Protein 2A07 (pdb70)

Secondary structure (DSSP, 8-state):
---S--HHHHHHHHHHHSTTS-B-HHHHHHHHHHHHHHH---HHHHHHHHHHHHHH-TTB--EE-SSSEE--B-HHHHHHH-/---HHHHHHHHHHHSGGG---HHHHHHHHHHHHHHHHHTTTTHHHHHHHHHHH-TTEEEEE-SSSEEEEE-HHHHHHH-/---HHHHHHHHHHSSTTS-B-HHHHHHHHHHHHHHHHHTTTTHHHHHHHHHHH-TTEEEEE-SSSEEEEE-HHHHHHH-/---S--HHHHHHHHHHTSSSS-B-HHHHHHHHHHHHHHH---HHHHHHHHHHHHHH-TTEEEE--TTS-EEEE-HHHHH--/----SS-HHHHHHHHHHHSTTS-B-HHHHHHHHHHH-GGGGS-HHHHHHHHHHHHHH-TTEEEEEETTEEEEEE-HHHHHTT-/----SS-HHHHHHHHHHHSTTS-B-HHHHHHHHHHH-GGGGS-HHHHHHHHHHHHHH-TTEEEEEETTEEEEEE-HHHHHTT-

Radius of gyration: 37.88 Å; Cα contacts (8 Å, |Δi|>4): 495; chains: 6; bounding box: 64×115×62 Å

Nearest PDB structures (foldseek):
  2a07-assembly1_G  TM=9.701E-01  e=1.795E-12  Homo sapiens
  3qrf-assembly2_H  TM=6.219E-01  e=1.234E-10  Homo sapiens
  2as5-assembly2_G  TM=4.968E-01  e=1.646E-11  Homo sapiens
  3qrf-assembly1_G  TM=6.115E-01  e=4.131E-10  Homo sapiens
  2kiu-assembly1_A  TM=4.847E-01  e=1.319E-10  Homo sapiens

GO terms:
  GO:0005515 protein binding (F, IPI)
  GO:0042802 identical protein binding (F, IPI)
  GO:0003700 DNA-binding transcription factor activity (F, IDA)
  GO:0045892 negative regulation of DNA-templated transcription (P, IDA)
  GO:0043565 sequence-specific DNA binding (F, IDA)
  GO:0021987 cerebral cortex development (P, IEP)
  GO:0005654 nucleoplasm (C, IDA)
  GO:0005634 nucleus (C, IDA)
  GO:0003677 DNA binding (F, IDA)
  GO:0042803 protein homodimerization activity (F, IDA)
  GO:0021757 caudate nucleus development (P, IMP)
  GO:0021758 putamen development (P, IMP)

B-factor: mean 37.91, std 21.74, range [9.4, 117.39]

Structure (mmCIF, N/CA/C/O backbone):
data_2A07
#
_entry.id   2A07
#
_cell.length_a   67.542
_cell.length_b   124.210
_cell.length_c   67.666
_cell.angle_alpha   90.00
_cell.angle_beta   110.81
_cell.angle_gamma   90.00
#
_symmetry.space_group_name_H-M   'P 1 21 1'
#
loop_
_entity.id
_entity.type
_entity.pdbx_description
1 polymer "5'-D(*AP*AP*CP*TP*AP*TP*GP*AP*AP*AP*CP*AP*AP*AP*TP*TP*TP*TP*CP*CP*T)-3'"
2 polymer "5'-D(*TP*TP*AP*GP*GP*AP*AP*AP*AP*TP*TP*TP*GP*TP*TP*TP*CP*AP*TP*AP*G)-3'"
3 polymer 'Forkhead box protein P2'
4 non-polymer 'MAGNESIUM ION'
5 water water
#
loop_
_atom_site.group_PDB
_atom_site.id
_atom_site.type_symbol
_atom_site.label_atom_id
_atom_site.label_alt_id
_atom_site.label_comp_id
_atom_site.label_asym_id
_atom_site.label_entity_id
_atom_site.label_seq_id
_atom_site.pdbx_PDB_ins_code
_atom_site.Cartn_x
_atom_site.Cartn_y
_atom_site.Cartn_z
_atom_site.occupancy
_atom_site.B_iso_or_equiv
_atom_site.auth_seq_id
_atom_site.auth_comp_id
_atom_site.auth_asym_id
_atom_site.auth_atom_id
_atom_site.pdbx_PDB_model_num
ATOM 1711 N N . VAL E 3 2 ? 41.103 140.060 44.044 1.00 57.42 503 VAL F N 1
ATOM 1712 C CA . VAL E 3 2 ? 41.037 138.637 44.485 1.00 56.98 503 VAL F CA 1
ATOM 1713 C C . VAL E 3 2 ? 39.772 138.354 45.297 1.00 55.80 503 VAL F C 1
ATOM 1714 O O . VAL E 3 2 ? 39.843 138.081 46.498 1.00 55.67 503 VAL F O 1
ATOM 1718 N N . ARG E 3 3 ? 38.609 138.421 44.647 1.00 54.02 504 ARG F N 1
ATOM 1719 C CA . ARG E 3 3 ? 37.337 138.145 45.337 1.00 52.36 504 ARG F CA 1
ATOM 1720 C C . ARG E 3 3 ? 37.341 136.659 45.717 1.00 49.09 504 ARG F C 1
ATOM 1721 O O . ARG E 3 3 ? 37.759 135.813 44.929 1.00 48.47 504 ARG F O 1
ATOM 1729 N N . PRO E 3 4 ? 36.873 136.320 46.934 1.00 43.96 505 PRO F N 1
ATOM 1730 C CA . PRO E 3 4 ? 36.846 134.925 47.408 1.00 40.70 505 PRO F CA 1
ATOM 1731 C C . PRO E 3 4 ? 36.072 133.982 46.480 1.00 37.56 505 PRO F C 1
ATOM 1732 O O . PRO E 3 4 ? 35.075 134.381 45.872 1.00 36.18 505 PRO F O 1
ATOM 1736 N N . PRO E 3 5 ? 36.512 132.716 46.361 1.00 34.57 506 PRO F N 1
ATOM 1737 C CA . PRO E 3 5 ? 35.788 131.791 45.489 1.00 32.45 506 PRO F CA 1
ATOM 1738 C C . PRO E 3 5 ? 34.368 131.622 46.000 1.00 29.82 506 PRO F C 1
ATOM 1739 O O . PRO E 3 5 ? 33.423 131.495 45.225 1.00 29.86 506 PRO F O 1
ATOM 1743 N N . PHE E 3 6 ? 34.234 131.641 47.323 1.00 26.08 507 PHE F N 1
ATOM 17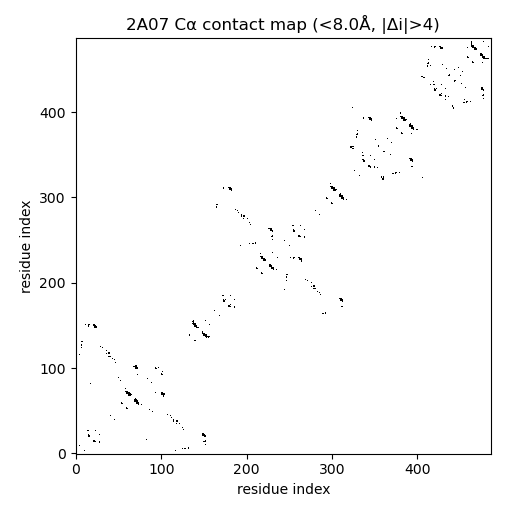44 C CA . PHE E 3 6 ? 32.940 131.487 47.978 1.00 23.83 507 PHE F CA 1
ATOM 1745 C C . PHE E 3 6 ? 32.812 132.421 49.178 1.00 22.43 507 PHE F C 1
ATOM 1746 O O . PHE E 3 6 ? 33.810 132.797 49.794 1.00 21.64 507 PHE F O 1
ATOM 1754 N N . THR E 3 7 ? 31.573 132.780 49.498 1.00 20.00 508 THR F N 1
ATOM 1755 C CA . THR E 3 7 ? 31.251 133.605 50.665 1.00 19.60 508 THR F CA 1
ATOM 1756 C C . THR E 3 7 ? 29.948 133.001 51.153 1.00 19.70 508 THR F C 1
ATOM 1757 O O . THR E 3 7 ? 29.291 132.269 50.404 1.00 20.35 508 THR F O 1
ATOM 1761 N N . TYR E 3 8 ? 29.556 133.286 52.389 1.00 18.92 509 TYR F N 1
ATOM 1762 C CA . TYR E 3 8 ? 28.308 132.726 52.884 1.00 18.37 509 TYR F CA 1
ATOM 1763 C C . TYR E 3 8 ? 27.171 133.158 51.980 1.00 19.93 509 TYR F C 1
ATOM 1764 O O . TYR E 3 8 ? 26.227 132.395 51.750 1.00 17.85 509 TYR F O 1
ATOM 1773 N N . ALA E 3 9 ? 27.269 134.382 51.469 1.00 18.13 510 ALA F N 1
ATOM 1774 C CA . ALA E 3 9 ? 26.238 134.912 50.589 1.00 20.50 510 ALA F CA 1
ATOM 1775 C C . ALA E 3 9 ? 26.075 134.099 49.300 1.00 19.71 510 ALA F C 1
ATOM 1776 O O . ALA E 3 9 ? 24.955 133.713 48.946 1.00 21.68 510 ALA F O 1
ATOM 1778 N N . THR E 3 10 ? 27.170 133.829 48.598 1.00 19.25 511 THR F N 1
ATOM 1779 C CA . THR E 3 10 ? 27.045 133.076 47.350 1.00 20.61 511 THR 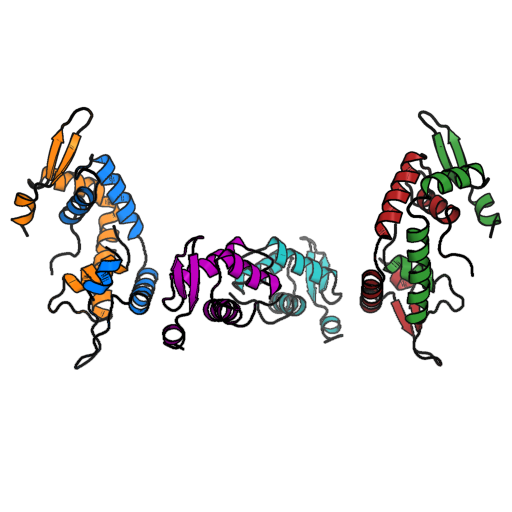F CA 1
ATOM 1780 C C . THR E 3 10 ? 26.566 131.654 47.611 1.00 20.48 511 THR F C 1
ATOM 1781 O O . THR E 3 10 ? 25.818 131.097 46.815 1.00 19.64 511 THR F O 1
ATOM 1785 N N . LEU E 3 11 ? 26.980 131.078 48.737 1.00 20.73 512 LEU F N 1
ATOM 1786 C CA . LEU E 3 11 ? 26.583 129.715 49.088 1.00 19.80 512 LEU F CA 1
ATOM 1787 C C . LEU E 3 11 ? 25.103 129.627 49.444 1.00 20.25 512 LEU F C 1
ATOM 1788 O O . LEU E 3 11 ? 24.418 128.684 49.048 1.00 18.64 512 LEU F O 1
ATOM 1793 N N . ILE E 3 12 ? 24.611 130.600 50.203 1.00 18.42 513 ILE F N 1
ATOM 1794 C CA . ILE E 3 12 ? 23.204 130.608 50.569 1.00 20.06 513 ILE F CA 1
ATOM 1795 C C . ILE E 3 12 ? 22.369 130.752 49.291 1.00 21.17 513 ILE F C 1
ATOM 1796 O O . ILE E 3 12 ? 21.353 130.075 49.125 1.00 21.87 513 ILE F O 1
ATOM 1801 N N . ARG E 3 13 ? 22.802 131.630 48.395 1.00 21.91 514 ARG F N 1
ATOM 1802 C CA . ARG E 3 13 ? 22.081 131.832 47.143 1.00 23.18 514 ARG F CA 1
ATOM 1803 C C . ARG E 3 13 ? 22.098 130.552 46.305 1.00 23.96 514 ARG F C 1
ATOM 1804 O O . ARG E 3 13 ? 21.102 130.205 45.680 1.00 23.53 514 ARG F O 1
ATOM 1812 N N . GLN E 3 14 ? 23.229 129.855 46.294 1.00 24.62 515 GLN F N 1
ATOM 1813 C CA . GLN E 3 14 ? 23.326 128.616 45.533 1.00 26.20 515 GLN F CA 1
ATOM 1814 C C . GLN E 3 14 ? 22.330 127.577 46.055 1.00 27.44 515 GLN F C 1
ATOM 1815 O O . GLN E 3 14 ? 21.625 126.930 45.278 1.00 28.44 515 GLN F O 1
ATOM 1821 N N . ALA E 3 15 ? 22.273 127.421 47.373 1.00 27.07 516 ALA F N 1
ATOM 1822 C CA . ALA E 3 15 ? 21.374 126.452 47.990 1.00 28.54 516 ALA F CA 1
ATOM 1823 C C . ALA E 3 15 ? 19.912 126.742 47.641 1.00 30.51 516 ALA F C 1
ATOM 1824 O O . ALA E 3 15 ? 19.139 125.837 47.304 1.00 29.10 516 ALA F O 1
ATOM 1826 N N . ILE E 3 16 ? 19.539 128.014 47.713 1.00 31.28 517 ILE F N 1
ATOM 1827 C CA . ILE E 3 16 ? 18.178 128.417 47.413 1.00 33.66 517 ILE F CA 1
ATOM 1828 C C . ILE E 3 16 ? 17.861 128.288 45.928 1.00 35.20 517 ILE F C 1
ATOM 1829 O O . ILE E 3 16 ? 16.792 127.814 45.567 1.00 35.98 517 ILE F O 1
ATOM 1834 N N . MET E 3 17 ? 18.791 128.693 45.073 1.00 37.67 518 MET F N 1
ATOM 1835 C CA . MET E 3 17 ? 18.574 128.619 43.634 1.00 42.02 518 MET F CA 1
ATOM 1836 C C . MET E 3 17 ? 18.493 127.195 43.096 1.00 44.17 518 MET F C 1
ATOM 1837 O O . MET E 3 17 ? 17.723 126.916 42.173 1.00 44.67 518 MET F O 1
ATOM 1842 N N . GLU E 3 18 ? 19.275 126.290 43.672 1.00 44.73 519 GLU F N 1
ATOM 1843 C CA . GLU E 3 18 ? 19.268 124.909 43.214 1.00 45.94 519 GLU F CA 1
ATOM 1844 C C . GLU E 3 18 ? 18.072 124.133 43.758 1.00 46.34 519 GLU F C 1
ATOM 1845 O O . GLU E 3 18 ? 17.806 123.015 43.322 1.00 47.05 519 GLU F O 1
ATOM 1851 N N . SER E 3 19 ? 17.341 124.731 44.695 1.00 47.09 520 SER F N 1
ATOM 1852 C CA . SER E 3 19 ? 16.187 124.066 45.297 1.00 47.76 520 SER F CA 1
ATOM 1853 C C . SER E 3 19 ? 14.977 123.996 44.367 1.00 48.85 520 SER F C 1
ATOM 1854 O O . SER E 3 19 ? 14.857 124.774 43.415 1.00 48.31 520 SER F O 1
ATOM 1857 N N . SER E 3 20 ? 14.078 123.061 44.669 1.00 49.81 521 SER F N 1
ATOM 1858 C CA . SER E 3 20 ? 12.870 122.840 43.879 1.00 50.84 521 SER F CA 1
ATOM 1859 C C . SER E 3 20 ? 12.036 124.093 43.635 1.00 51.25 521 SER F C 1
ATOM 1860 O O . SER E 3 20 ? 11.789 124.463 42.486 1.00 51.28 521 SER F O 1
ATOM 1863 N N . ASP E 3 21 ? 11.600 124.738 44.715 1.00 51.21 522 ASP F N 1
ATOM 1864 C CA . ASP E 3 21 ? 10.773 125.939 44.616 1.00 50.84 522 ASP F CA 1
ATOM 1865 C C . ASP E 3 21 ? 11.522 127.243 44.899 1.00 50.95 522 ASP F C 1
ATOM 1866 O O . ASP E 3 21 ? 10.911 128.249 45.270 1.00 50.05 522 ASP F O 1
ATOM 1871 N N . ARG E 3 22 ? 12.839 127.227 44.720 1.00 50.02 523 ARG F N 1
ATOM 1872 C CA . ARG E 3 22 ? 13.654 128.416 44.949 1.00 49.36 523 ARG F CA 1
ATOM 1873 C C . ARG E 3 22 ? 13.370 129.062 46.304 1.00 47.20 523 ARG F C 1
ATOM 1874 O O . ARG E 3 22 ? 13.200 130.278 46.405 1.00 45.40 523 ARG F O 1
ATOM 1882 N N . GLN E 3 23 ? 13.316 128.233 47.342 1.00 44.86 524 GLN F N 1
ATOM 1883 C CA . GLN E 3 23 ? 13.069 128.700 48.700 1.00 43.39 524 GLN F CA 1
ATOM 1884 C C . GLN E 3 23 ? 13.332 127.570 49.683 1.00 42.29 524 GLN F C 1
ATOM 1885 O O . GLN E 3 23 ? 12.945 126.428 49.442 1.00 41.57 524 GLN F O 1
ATOM 1891 N N . LEU E 3 24 ? 13.987 127.895 50.793 1.00 39.67 525 LEU F N 1
ATOM 1892 C CA . LEU E 3 24 ? 14.314 126.894 51.800 1.00 36.74 525 LEU F CA 1
ATOM 1893 C C . LEU E 3 24 ? 14.084 127.393 53.214 1.00 35.35 525 LEU F C 1
ATOM 1894 O O . LEU E 3 24 ? 14.172 128.588 53.485 1.00 33.52 525 LEU F O 1
ATOM 1899 N N . THR E 3 25 ? 13.786 126.463 54.114 1.00 34.72 526 THR F N 1
ATOM 1900 C CA . THR E 3 25 ? 13.595 126.807 55.514 1.00 34.77 526 THR F CA 1
ATOM 1901 C C . THR E 3 25 ? 15.020 126.930 56.048 1.00 33.67 526 THR F C 1
ATOM 1902 O O . THR E 3 25 ? 15.968 126.548 55.363 1.00 32.89 526 THR F O 1
ATOM 1906 N N . LEU E 3 26 ? 15.176 127.468 57.250 1.00 33.97 527 LEU F N 1
ATOM 1907 C CA . LEU E 3 26 ? 16.507 127.612 57.821 1.00 33.92 527 LEU F CA 1
ATOM 1908 C C . LEU E 3 26 ? 17.140 126.228 57.952 1.00 33.84 527 LEU F C 1
ATOM 1909 O O . LEU E 3 26 ? 18.285 126.014 57.547 1.00 32.95 527 LEU F O 1
ATOM 1914 N N . ASN E 3 27 ? 16.382 125.287 58.504 1.00 33.12 528 ASN F N 1
ATOM 1915 C CA . ASN E 3 27 ? 16.873 123.925 58.674 1.00 33.64 528 ASN F CA 1
ATOM 1916 C C . ASN E 3 27 ? 17.311 123.296 57.357 1.00 32.21 528 ASN F C 1
ATOM 1917 O O . ASN E 3 27 ? 18.286 122.543 57.320 1.00 32.16 528 ASN F O 1
ATOM 1922 N N . GLU E 3 28 ? 16.602 123.600 56.273 1.00 30.62 529 GLU F N 1
ATOM 1923 C CA . GLU E 3 28 ? 16.981 123.046 54.978 1.00 29.55 529 GLU F CA 1
ATOM 1924 C C . GLU E 3 28 ? 18.292 123.660 54.518 1.00 28.53 529 GLU F C 1
ATOM 1925 O O . GLU E 3 28 ? 19.116 122.984 53.906 1.00 26.11 529 GLU F O 1
ATOM 1931 N N . ILE E 3 29 ? 18.483 124.947 54.807 1.00 26.51 530 ILE F N 1
ATOM 1932 C CA . ILE E 3 29 ? 19.721 125.616 54.440 1.00 23.72 530 ILE F CA 1
ATOM 1933 C C . ILE E 3 29 ? 20.856 124.978 55.236 1.00 23.74 530 ILE F C 1
ATOM 1934 O O . ILE E 3 29 ? 21.950 124.765 54.713 1.00 21.24 530 ILE F O 1
ATOM 1939 N N . TYR E 3 30 ? 20.586 124.660 56.501 1.00 25.39 531 TYR F N 1
ATOM 1940 C CA . TYR E 3 30 ? 21.588 124.027 57.361 1.00 27.19 531 TYR F CA 1
ATOM 1941 C C . TYR E 3 30 ? 21.984 122.658 56.803 1.00 26.94 531 TYR F C 1
ATOM 1942 O O . TYR E 3 30 ? 23.164 122.296 56.782 1.00 26.96 531 TYR F O 1
ATOM 1951 N N . SER E 3 31 ? 20.987 121.897 56.362 1.00 26.86 532 SER F N 1
ATOM 1952 C CA . SER E 3 31 ? 21.238 120.572 55.805 1.00 27.21 532 SER F CA 1
ATOM 1953 C C . SER E 3 31 ? 22.133 120.686 54.593 1.00 24.81 532 SER F C 1
ATOM 1954 O O . SER E 3 31 ? 23.041 119.882 54.404 1.00 24.03 532 SER F O 1
ATOM 1957 N N . TRP E 3 32 ? 21.868 121.694 53.767 1.00 22.16 533 TRP F N 1
ATOM 1958 C CA . TRP E 3 32 ? 22.661 121.911 52.571 1.00 20.88 533 TRP F CA 1
ATOM 1959 C C . TRP E 3 32 ? 24.099 122.245 52.967 1.00 19.31 533 TRP F C 1
ATOM 1960 O O . TRP E 3 32 ? 25.045 121.704 52.398 1.00 17.71 533 TRP F O 1
ATOM 1971 N N . PHE E 3 33 ? 24.266 123.140 53.940 1.00 18.34 534 PHE F N 1
ATOM 1972 C CA . PHE E 3 33 ? 25.607 123.521 54.387 1.00 19.25 534 PHE F CA 1
ATOM 1973 C C . PHE E 3 33 ? 26.342 122.332 55.004 1.00 18.71 534 PHE F C 1
ATOM 1974 O O . PHE E 3 33 ? 27.537 122.144 54.790 1.00 20.16 534 PHE F O 1
ATOM 1982 N N . THR E 3 34 ? 25.625 121.522 55.770 1.00 20.83 535 THR F N 1
ATOM 1983 C CA . THR E 3 34 ? 26.252 120.369 56.387 1.00 22.49 535 THR F CA 1
ATOM 1984 C C . THR E 3 34 ? 26.870 119.500 55.298 1.00 23.03 535 THR F C 1
ATOM 1985 O O . THR E 3 34 ? 28.053 119.159 55.360 1.00 23.13 535 THR F O 1
ATOM 1989 N N . ARG E 3 35 ? 26.074 119.173 54.285 1.00 23.07 536 ARG F N 1
ATOM 1990 C CA . ARG E 3 35 ? 26.549 118.341 53.189 1.00 24.77 536 ARG F CA 1
ATOM 1991 C C . ARG E 3 35 ? 27.710 119.005 52.468 1.00 24.05 536 ARG F C 1
ATOM 1992 O O . ARG E 3 35 ? 28.697 118.357 52.121 1.00 23.70 536 ARG F O 1
ATOM 2000 N N . THR E 3 36 ? 27.591 120.308 52.238 1.00 21.93 537 THR F N 1
ATOM 2001 C CA . THR E 3 36 ? 28.644 121.035 51.552 1.00 19.99 537 THR F CA 1
ATOM 2002 C C . THR E 3 36 ? 29.950 121.035 52.342 1.00 19.31 537 THR F C 1
ATOM 2003 O O . THR E 3 36 ? 31.009 120.707 51.803 1.00 18.69 537 THR F O 1
ATOM 2007 N N . PHE E 3 37 ? 29.898 121.386 53.622 1.00 18.57 538 PHE F N 1
ATOM 2008 C CA . PHE E 3 37 ? 31.143 121.394 54.374 1.00 18.76 538 PHE F CA 1
ATOM 2009 C C . PHE E 3 37 ? 31.748 119.995 54.457 1.00 18.76 538 PHE F C 1
ATOM 2010 O O . PHE E 3 37 ? 32.958 119.850 54.398 1.00 19.44 538 PHE F O 1
ATOM 2018 N N . ALA E 3 38 ? 30.913 118.967 54.556 1.00 21.29 539 ALA F N 1
ATOM 2019 C CA . ALA E 3 38 ? 31.430 117.601 54.617 1.00 22.53 539 ALA F CA 1
ATOM 2020 C C . ALA E 3 38 ? 32.191 117.260 53.323 1.00 23.07 539 ALA F C 1
ATOM 2021 O O . ALA E 3 38 ? 33.225 116.585 53.349 1.00 23.70 539 ALA F O 1
ATOM 2023 N N . TYR E 3 39 ? 31.690 117.744 52.189 1.00 22.48 540 TYR F N 1
ATOM 2024 C CA . TYR E 3 39 ? 32.330 117.467 50.908 1.00 23.07 540 TYR F CA 1
ATOM 2025 C C . TYR E 3 39 ? 33.751 118.027 50.863 1.00 24.03 540 TYR F C 1
ATOM 2026 O O . TYR E 3 39 ? 34.670 117.369 50.370 1.00 23.16 540 TYR F O 1
ATOM 2035 N N . PHE E 3 40 ? 33.932 119.240 51.380 1.00 23.62 541 PHE F N 1
ATOM 2036 C CA . PHE E 3 40 ? 35.245 119.877 51.356 1.00 26.57 541 PHE F CA 1
ATOM 2037 C C . PHE E 3 40 ? 36.225 119.437 52.430 1.00 29.96 541 PHE F C 1
ATOM 2038 O O . PHE E 3 40 ? 37.378 119.868 52.430 1.00 30.66 541 PHE F O 1
ATOM 2046 N N . ARG E 3 41 ? 35.782 118.581 53.341 1.00 34.34 542 ARG F N 1
ATOM 2047 C CA . ARG E 3 41 ? 36.673 118.106 54.390 1.00 40.41 542 ARG F CA 1
ATOM 2048 C C . ARG E 3 41 ? 37.592 117.019 53.812 1.00 42.01 542 ARG F C 1
ATOM 2049 O O . ARG E 3 41 ? 37.470 115.836 54.141 1.00 42.18 542 ARG F O 1
ATOM 2057 N N . ARG E 3 42 ? 38.499 117.445 52.933 1.00 44.53 543 ARG F N 1
ATOM 2058 C CA . ARG E 3 42 ? 39.459 116.563 52.262 1.00 46.24 543 ARG F CA 1
ATOM 2059 C C . ARG E 3 42 ? 40.855 117.204 52.304 1.00 47.09 543 ARG F C 1
ATOM 2060 O O . ARG E 3 42 ? 40.978 118.425 52.405 1.00 47.32 543 ARG F O 1
ATOM 2068 N N . ASN E 3 43 ? 41.906 116.389 52.211 1.00 47.39 544 ASN F N 1
ATOM 2069 C CA . ASN E 3 43 ? 43.268 116.921 52.253 1.00 48.36 544 ASN F CA 1
ATOM 2070 C C . ASN E 3 43 ? 43.822 117.244 50.871 1.00 48.34 544 ASN F C 1
ATOM 2071 O O . ASN E 3 43 ? 43.254 116.84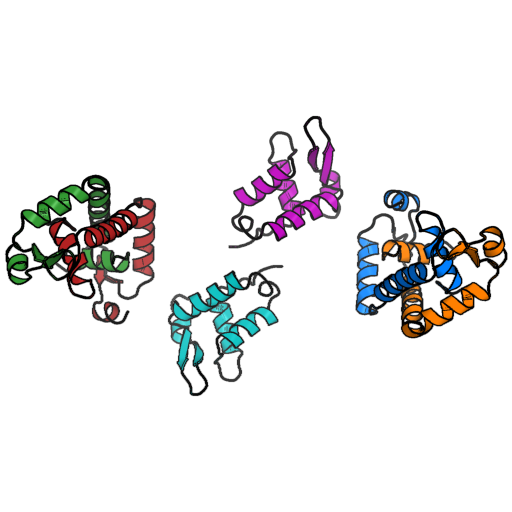6 49.854 1.00 49.06 544 ASN F O 1
ATOM 2076 N N . ALA E 3 44 ? 44.940 117.965 50.846 1.00 48.10 545 ALA F N 1
ATOM 2077 C CA . ALA E 3 44 ? 45.585 118.358 49.597 1.00 47.03 545 ALA F CA 1
ATOM 2078 C C . ALA E 3 44 ? 45.993 117.156 48.757 1.00 46.10 545 ALA F C 1
ATOM 2079 O O . ALA E 3 44 ? 45.924 117.201 47.532 1.00 44.73 545 ALA F O 1
ATOM 2081 N N . ALA E 3 45 ? 46.421 116.084 49.416 1.00 44.89 546 ALA F N 1
ATOM 2082 C CA . ALA E 3 45 ? 46.829 114.881 48.697 1.00 44.19 546 ALA F CA 1
ATOM 2083 C C . ALA E 3 45 ? 45.636 114.303 47.941 1.00 43.06 546 ALA F C 1
ATOM 2084 O O . ALA E 3 45 ? 45.781 113.771 46.835 1.00 43.08 546 ALA F O 1
ATOM 2086 N N . THR E 3 46 ? 44.460 114.423 48.549 1.00 40.59 547 THR F N 1
ATOM 2087 C CA . THR E 3 46 ? 43.225 113.909 47.978 1.00 39.15 547 THR F CA 1
ATOM 2088 C C . THR E 3 46 ? 42.747 114.745 46.795 1.00 37.20 547 THR F C 1
ATOM 2089 O O . THR E 3 46 ? 42.647 114.239 45.677 1.00 36.10 547 THR F O 1
ATOM 2093 N N . TRP E 3 47 ? 42.444 116.022 47.026 1.00 34.49 548 TRP F N 1
ATOM 2094 C CA . TRP E 3 47 ? 41.974 116.858 45.923 1.00 32.36 548 TRP F CA 1
ATOM 2095 C C . TRP E 3 47 ? 42.984 117.071 44.806 1.00 30.94 548 TRP F C 1
ATOM 2096 O O . TRP E 3 47 ? 42.601 117.194 43.637 1.00 29.59 548 TRP F O 1
ATOM 2107 N N . LYS E 3 48 ? 44.270 117.088 45.145 1.00 31.23 549 LYS F N 1
ATOM 2108 C CA . LYS E 3 48 ? 45.287 117.257 44.115 1.00 31.67 549 LYS F CA 1
ATOM 2109 C C . LYS E 3 48 ? 45.213 116.067 43.162 1.00 31.91 549 LYS F C 1
ATOM 2110 O O . LYS E 3 48 ? 45.202 116.223 41.941 1.00 31.60 549 LYS F O 1
ATOM 2116 N N . ASN E 3 49 ? 45.177 114.866 43.727 1.00 31.04 550 ASN F N 1
ATOM 2117 C CA . ASN E 3 49 ? 45.074 113.663 42.907 1.00 30.63 550 ASN F CA 1
ATOM 2118 C C . ASN E 3 49 ? 43.814 113.761 42.051 1.00 29.75 550 ASN F C 1
ATOM 2119 O O . ASN E 3 49 ? 43.867 113.603 40.836 1.00 29.59 550 ASN F O 1
ATOM 2124 N N . ALA E 3 50 ? 42.686 114.042 42.703 1.00 29.00 551 ALA F N 1
ATOM 2125 C CA . ALA E 3 50 ? 41.391 114.140 42.026 1.00 28.22 551 ALA F CA 1
ATOM 2126 C C . ALA E 3 50 ? 41.391 115.138 40.871 1.00 28.24 551 ALA F C 1
ATOM 2127 O O . ALA E 3 50 ? 40.826 114.868 39.810 1.00 26.54 551 ALA F O 1
ATOM 2129 N N . VAL E 3 51 ? 42.041 116.283 41.064 1.00 27.40 552 VAL F N 1
ATOM 2130 C CA . VAL E 3 51 ? 42.099 117.321 40.027 1.00 27.13 552 VAL F CA 1
ATOM 2131 C C . VAL E 3 51 ? 42.816 116.863 38.778 1.00 27.73 552 VAL F C 1
ATOM 2132 O O . VAL E 3 51 ? 42.343 117.090 37.666 1.00 28.57 552 VAL F O 1
ATOM 2136 N N . ARG E 3 52 ? 43.963 116.223 38.958 1.00 28.19 553 ARG F N 1
ATOM 2137 C CA . ARG E 3 52 ? 44.712 115.720 37.817 1.00 29.51 553 ARG F CA 1
ATOM 2138 C C . ARG E 3 52 ? 43.852 114.661 37.119 1.00 27.99 553 ARG F C 1
ATOM 2139 O O . ARG E 3 52 ? 43.742 114.641 35.899 1.00 26.58 553 ARG F O 1
ATOM 2147 N N . HIS E 3 53 ? 43.232 113.797 37.912 1.00 29.25 554 HIS F N 1
ATOM 2148 C CA . HIS E 3 53 ? 42.366 112.735 37.390 1.00 29.75 554 HIS F CA 1
ATOM 2149 C C . HIS E 3 53 ? 41.268 113.297 36.484 1.00 29.71 554 HIS F C 1
ATOM 2150 O O . HIS E 3 53 ? 41.071 112.828 35.357 1.00 29.31 554 HIS F O 1
ATOM 2157 N N . ASN E 3 54 ? 40.563 114.311 36.981 1.00 29.22 555 ASN F N 1
ATOM 2158 C CA . ASN E 3 54 ? 39.482 114.946 36.233 1.00 29.75 555 ASN F CA 1
ATOM 2159 C C . ASN E 3 54 ? 39.921 115.691 34.981 1.00 30.82 555 ASN F C 1
ATOM 2160 O O . ASN E 3 54 ? 39.175 115.740 34.003 1.00 31.64 555 ASN F O 1
ATOM 2165 N N . LEU E 3 55 ? 41.114 116.280 35.010 1.00 32.05 556 LEU F N 1
ATOM 2166 C CA . LEU E 3 55 ? 41.617 117.022 33.855 1.00 34.24 556 LEU F CA 1
ATOM 2167 C C . LEU E 3 55 ? 41.946 116.090 32.688 1.00 36.11 556 LEU F C 1
ATOM 2168 O O . LEU E 3 55 ? 41.776 116.455 31.525 1.00 36.44 556 LEU F O 1
ATOM 2173 N N . SER E 3 56 ? 42.413 114.888 33.006 1.00 38.00 557 SER F N 1
ATOM 2174 C CA . SER E 3 56 ? 42.775 113.922 31.977 1.00 41.04 557 SER F CA 1
ATOM 2175 C C . SER E 3 56 ? 41.659 112.939 31.635 1.00 41.95 557 SER F C 1
ATOM 2176 O O . SER E 3 56 ? 41.820 112.114 30.738 1.00 42.30 557 SER F O 1
ATOM 2179 N N . LEU E 3 57 ? 40.534 113.019 32.340 1.00 43.38 558 LEU F N 1
ATOM 2180 C CA . LEU E 3 57 ? 39.416 112.116 32.073 1.00 43.77 558 LEU F CA 1
ATOM 2181 C C . LEU E 3 57 ? 38.310 112.791 31.270 1.00 44.15 558 LEU F C 1
ATOM 2182 O O . LEU E 3 57 ? 37.807 112.227 30.301 1.00 44.14 558 LEU F O 1
ATOM 2187 N N . HIS E 3 58 ? 37.939 114.001 31.674 1.00 44.90 559 HIS F N 1
ATOM 2188 C CA . HIS E 3 58 ? 36.875 114.738 31.007 1.00 46.70 559 HIS F CA 1
ATOM 2189 C C . HIS E 3 58 ? 37.354 115.557 29.816 1.00 47.82 559 HIS F C 1
ATOM 2190 O O . HIS E 3 58 ? 38.285 116.357 29.926 1.00 47.91 559 HIS F O 1
ATOM 2197 N N . LYS E 3 59 ? 36.697 115.347 28.678 1.00 48.37 560 LYS F N 1
ATOM 2198 C CA . LYS E 3 59 ? 37.027 116.037 27.436 1.00 49.04 560 LYS F CA 1
ATOM 2199 C C . LYS E 3 59 ? 36.704 117.528 27.476 1.00 48.29 560 LYS F C 1
ATOM 2200 O O . LYS E 3 59 ? 37.266 118.301 26.705 1.00 48.37 560 LYS F O 1
ATOM 2206 N N . CYS E 3 60 ? 35.800 117.936 28.362 1.00 48.37 561 CYS F N 1
ATOM 2207 C CA . CYS E 3 60 ? 35.447 119.351 28.458 1.00 48.10 561 CYS F CA 1
ATOM 2208 C C . CYS E 3 60 ? 36.638 120.197 28.918 1.00 47.13 561 CYS F C 1
ATOM 2209 O O . CYS E 3 60 ? 36.637 121.417 28.768 1.00 46.49 561 CYS F O 1
ATOM 2212 N N . PHE E 3 61 ? 37.655 119.543 29.472 1.00 46.42 562 PHE F N 1
ATOM 2213 C CA . PHE E 3 61 ? 38.859 120.241 29.920 1.00 47.31 562 PHE F CA 1
ATOM 2214 C C . PHE E 3 61 ? 39.945 119.986 28.878 1.00 49.05 562 PHE F C 1
ATOM 2215 O O . PHE E 3 61 ? 40.446 118.868 28.746 1.00 48.29 562 PHE F O 1
ATOM 2223 N N . VAL E 3 62 ? 40.292 121.027 28.130 1.00 51.70 563 VAL F N 1
ATOM 2224 C CA . VAL E 3 62 ? 41.298 120.913 27.085 1.00 54.50 563 VAL F CA 1
ATOM 2225 C C . VAL E 3 62 ? 42.548 121.721 27.404 1.00 56.74 563 VAL F C 1
ATOM 2226 O O . VAL E 3 62 ? 42.468 122.901 27.746 1.00 56.42 563 VAL F O 1
ATOM 2230 N N . ARG E 3 63 ? 43.703 121.076 27.282 1.00 59.73 564 ARG F N 1
ATOM 2231 C CA . ARG E 3 63 ? 44.971 121.735 27.553 1.00 64.05 564 ARG F CA 1
ATOM 2232 C C . ARG E 3 63 ? 45.464 122.482 26.315 1.00 65.23 564 ARG F C 1
ATOM 2233 O O . ARG E 3 63 ? 45.960 121.877 25.365 1.00 65.23 564 ARG F O 1
ATOM 2241 N N . VAL E 3 64 ? 45.313 123.801 26.317 1.00 66.80 565 VAL F N 1
ATOM 2242 C CA . VAL E 3 64 ? 45.769 124.593 25.184 1.00 69.28 565 VAL F CA 1
ATOM 2243 C C . VAL E 3 64 ? 47.208 125.044 25.412 1.00 70.39 565 VAL F C 1
ATOM 2244 O O . VAL E 3 64 ? 47.473 125.973 26.178 1.00 71.10 565 VAL F O 1
ATOM 2248 N N . GLU E 3 65 ? 48.133 124.363 24.742 1.00 71.72 566 GLU F N 1
ATOM 2249 C CA . GLU E 3 65 ? 49.556 124.660 24.856 1.00 72.52 566 GLU F CA 1
ATOM 2250 C C . GLU E 3 65 ? 49.933 125.867 24.011 1.00 72.63 566 GLU F C 1
ATOM 2251 O O . GLU E 3 65 ? 49.873 125.827 22.784 1.00 72.55 566 GLU F O 1
ATOM 2257 N N . ASN E 3 66 ? 50.325 126.942 24.685 1.00 72.92 567 ASN F N 1
ATOM 2258 C CA . ASN E 3 66 ? 50.706 128.175 24.013 1.00 73.28 567 ASN F CA 1
ATOM 2259 C C . ASN E 3 66 ? 52.196 128.446 24.145 1.00 73.85 567 ASN F C 1
ATOM 2260 O O . ASN E 3 66 ? 53.009 127.527 24.252 1.00 73.81 567 ASN F O 1
ATOM 2265 N N . VAL E 3 67 ? 52.527 1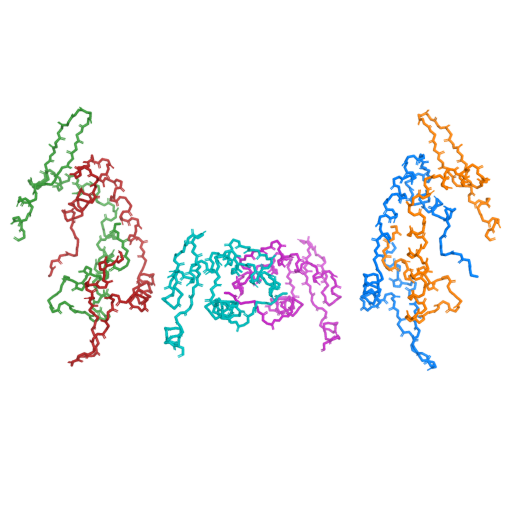29.733 24.138 1.00 74.33 568 VAL F N 1
ATOM 2266 C CA . VAL E 3 67 ? 53.890 130.231 24.266 1.00 74.69 568 VAL F CA 1
ATOM 2267 C C . VAL E 3 67 ? 54.708 129.420 25.294 1.00 74.22 568 VAL F C 1
ATOM 2268 O O . VAL E 3 67 ? 55.225 128.351 24.957 1.00 74.49 568 VAL F O 1
ATOM 2272 N N . LYS E 3 68 ? 54.840 129.909 26.528 1.00 73.62 569 LYS F N 1
ATOM 2273 C CA . LYS E 3 68 ? 55.575 129.161 27.553 1.00 72.59 569 LYS F CA 1
ATOM 2274 C C . LYS E 3 68 ? 54.584 128.419 28.449 1.00 72.04 569 LYS F C 1
ATOM 2275 O O . LYS E 3 68 ? 53.531 128.954 28.800 1.00 71.91 569 LYS F O 1
ATOM 2281 N N . GLY E 3 69 ? 54.920 127.187 28.818 1.00 71.53 570 GLY F N 1
ATOM 2282 C CA . GLY E 3 69 ? 54.026 126.407 29.655 1.00 70.73 570 GLY F CA 1
ATOM 2283 C C . GLY E 3 69 ? 52.749 126.027 28.922 1.00 70.14 570 GLY F C 1
ATOM 2284 O O . GLY E 3 69 ? 52.553 126.414 27.769 1.00 70.38 570 GLY F O 1
ATOM 2285 N N . ALA E 3 70 ? 51.889 125.263 29.593 1.00 68.91 571 ALA F N 1
ATOM 2286 C CA . ALA E 3 70 ? 50.617 124.811 29.031 1.00 67.49 571 ALA F CA 1
ATOM 2287 C C . ALA E 3 70 ? 49.460 125.229 29.941 1.00 66.23 571 ALA F C 1
ATOM 2288 O O . ALA E 3 70 ? 49.446 124.897 31.127 1.00 66.62 571 ALA F O 1
ATOM 2290 N N . VAL E 3 71 ? 48.491 125.953 29.386 1.00 64.74 572 VAL F N 1
ATOM 2291 C CA . VAL E 3 71 ? 47.330 126.401 30.158 1.00 63.22 572 VAL F CA 1
ATOM 2292 C C . VAL E 3 71 ? 46.090 125.597 29.761 1.00 61.55 572 VAL F C 1
ATOM 2293 O O . VAL E 3 71 ? 45.973 125.166 28.617 1.00 61.43 572 VAL F O 1
ATOM 2297 N N . TRP E 3 72 ? 45.178 125.365 30.702 1.00 58.69 573 TRP F N 1
ATOM 2298 C CA . TRP E 3 72 ? 43.973 124.620 30.358 1.00 56.27 573 TRP F CA 1
ATOM 2299 C C . TRP E 3 72 ? 42.912 125.605 29.908 1.00 55.94 573 TRP F C 1
ATOM 2300 O O . TRP E 3 72 ? 43.222 126.738 29.506 1.00 57.26 573 TRP F O 1
ATOM 2311 N N . THR E 3 73 ? 41.661 125.164 29.984 1.00 54.41 574 THR F N 1
ATOM 2312 C CA . THR E 3 73 ? 40.522 125.979 29.599 1.00 52.64 574 THR F CA 1
ATOM 2313 C C . THR E 3 73 ? 39.273 125.109 29.571 1.00 51.85 574 THR F C 1
ATOM 2314 O O . THR E 3 73 ? 39.359 123.881 29.611 1.00 50.32 574 THR F O 1
ATOM 2318 N N . VAL E 3 74 ? 38.114 125.743 29.473 1.00 52.30 575 VAL F N 1
ATOM 2319 C CA . VAL E 3 74 ? 36.878 124.989 29.456 1.00 53.72 575 VAL F CA 1
ATOM 2320 C C . VAL E 3 74 ? 36.141 125.021 28.124 1.00 55.05 575 VAL F C 1
ATOM 2321 O O . VAL E 3 74 ? 35.962 126.077 27.508 1.00 54.20 575 VAL F O 1
ATOM 2325 N N . ASP E 3 75 ? 35.742 123.833 27.680 1.00 56.87 576 ASP F N 1
ATOM 2326 C CA . ASP E 3 75 ? 34.994 123.668 26.443 1.00 58.54 576 ASP F CA 1
ATOM 2327 C C . ASP E 3 75 ? 33.537 123.739 26.873 1.00 59.50 576 ASP F C 1
ATOM 2328 O O . ASP E 3 75 ? 32.901 122.714 27.117 1.00 60.45 576 ASP F O 1
ATOM 2333 N N . GLU E 3 76 ? 33.026 124.959 26.982 1.00 61.08 577 GLU F N 1
ATOM 2334 C CA . GLU E 3 76 ? 31.652 125.196 27.404 1.00 63.04 577 GLU F CA 1
ATOM 2335 C C . GLU E 3 76 ? 30.660 124.262 26.715 1.00 63.94 577 GLU F C 1
ATOM 2336 O O . GLU E 3 76 ? 29.693 123.808 27.330 1.00 64.01 577 GLU F O 1
ATOM 2342 N N . VAL E 3 77 ? 30.904 123.975 25.441 1.00 64.65 578 VAL F N 1
ATOM 2343 C CA . VAL E 3 77 ? 30.026 123.092 24.685 1.00 65.93 578 VAL F CA 1
ATOM 2344 C C . VAL E 3 77 ? 30.121 121.662 25.194 1.00 66.40 578 VAL F C 1
ATOM 2345 O O . VAL E 3 77 ? 29.106 121.003 25.411 1.00 66.80 578 VAL F O 1
ATOM 2349 N N . GLU E 3 78 ? 31.344 121.180 25.377 1.00 67.01 579 GLU F N 1
ATOM 2350 C CA . GLU E 3 78 ? 31.545 119.825 25.864 1.00 67.83 579 GLU F CA 1
ATOM 2351 C C . GLU E 3 78 ? 30.941 119.698 27.259 1.00 68.56 579 GLU F C 1
ATOM 2352 O O . GLU E 3 78 ? 30.439 118.638 27.637 1.00 68.05 579 GLU F O 1
ATOM 2358 N N . TYR E 3 79 ? 30.989 120.792 28.014 1.00 69.27 580 TYR F N 1
ATOM 2359 C CA . TYR E 3 79 ? 30.455 120.819 29.370 1.00 70.18 580 TYR F CA 1
ATOM 2360 C C . TYR E 3 79 ? 28.927 120.814 29.320 1.00 71.64 580 TYR F C 1
ATOM 2361 O O . TYR E 3 79 ? 28.261 120.515 30.312 1.00 71.91 580 TYR F O 1
ATOM 2370 N N . GLN E 3 80 ? 28.385 121.142 28.151 1.00 73.44 581 GLN F N 1
ATOM 2371 C CA . GLN E 3 80 ? 26.941 121.186 27.940 1.00 75.21 581 GLN F CA 1
ATOM 2372 C C . GLN E 3 80 ? 26.268 119.830 28.153 1.00 76.47 581 GLN F C 1
ATOM 2373 O O . GLN E 3 80 ? 25.145 119.760 28.657 1.00 76.64 581 GLN F O 1
ATOM 2379 N N . LYS E 3 81 ? 26.951 118.760 27.758 1.00 77.84 582 LYS F N 1
ATOM 2380 C CA . LYS E 3 81 ? 26.433 117.403 27.926 1.00 79.24 582 LYS F CA 1
ATOM 2381 C C . LYS E 3 81 ? 26.048 117.176 29.386 1.00 80.49 582 LYS F C 1
ATOM 2382 O O . LYS E 3 81 ? 24.947 116.711 29.685 1.00 80.73 582 LYS F O 1
ATOM 2388 N N . ARG E 3 82 ? 26.965 117.514 30.288 1.00 81.83 583 ARG F N 1
ATOM 2389 C CA . ARG E 3 82 ? 26.748 117.347 31.720 1.00 83.17 583 ARG F CA 1
ATOM 2390 C C . ARG E 3 82 ? 25.576 118.179 32.236 1.00 83.93 583 ARG F C 1
ATOM 2391 O O . ARG E 3 82 ? 24.934 117.812 33.222 1.00 84.13 583 ARG F O 1
ATOM 2399 N N . ARG E 3 83 ? 25.303 119.296 31.569 1.00 84.86 584 ARG F N 1
ATOM 2400 C CA . ARG E 3 83 ? 24.210 120.182 31.960 1.00 86.24 584 ARG F CA 1
ATOM 2401 C C . ARG E 3 83 ? 22.884 119.437 32.082 1.00 86.60 584 ARG F C 1
ATOM 2402 O O . ARG E 3 83 ? 22.074 119.521 31.132 1.00 87.02 584 ARG F O 1
ATOM 2410 N N . PRO F 3 5 ? 25.668 119.655 42.800 1.00 37.60 506 PRO G N 1
ATOM 2411 C CA . PRO F 3 5 ? 26.110 120.834 43.582 1.00 35.61 506 PRO G CA 1
ATOM 2412 C C . PRO F 3 5 ? 27.591 121.054 43.322 1.00 34.48 506 PRO G C 1
ATOM 2413 O O . PRO F 3 5 ? 27.976 122.006 42.641 1.00 35.97 506 PRO G O 1
ATOM 2417 N N . PHE F 3 6 ? 28.423 120.175 43.869 1.00 30.24 507 PHE G N 1
ATOM 2418 C CA . PHE F 3 6 ? 29.852 120.284 43.646 1.00 26.26 507 PHE G CA 1
ATOM 2419 C C . PHE F 3 6 ? 30.475 118.952 43.259 1.00 24.63 507 PHE G C 1
ATOM 2420 O O . PHE F 3 6 ? 30.190 117.927 43.873 1.00 22.57 507 PHE G O 1
ATOM 2428 N N . THR F 3 7 ? 31.320 118.987 42.236 1.00 22.02 508 THR G N 1
ATOM 2429 C CA . THR F 3 7 ? 32.079 117.822 41.791 1.00 20.82 508 THR G CA 1
ATOM 2430 C C . THR F 3 7 ? 33.392 118.469 41.424 1.00 21.13 508 THR G C 1
ATOM 2431 O O . THR F 3 7 ? 33.462 119.694 41.300 1.00 20.83 508 THR G O 1
ATOM 2435 N N . TYR F 3 8 ? 34.440 117.676 41.254 1.00 20.37 509 TYR G N 1
ATOM 2436 C CA . TYR F 3 8 ? 35.705 118.268 40.887 1.00 20.74 509 TYR G CA 1
ATOM 2437 C C . TYR F 3 8 ? 35.596 118.987 39.552 1.00 19.97 509 TYR G C 1
ATOM 2438 O O . TYR F 3 8 ? 36.286 119.973 39.323 1.00 18.66 509 TYR G O 1
ATOM 2447 N N . ALA F 3 9 ? 34.733 118.493 38.671 1.00 19.94 510 ALA G N 1
ATOM 2448 C CA . ALA F 3 9 ? 34.567 119.125 37.367 1.00 20.61 510 ALA G CA 1
ATOM 2449 C C . ALA F 3 9 ? 33.919 120.505 37.476 1.00 19.82 510 ALA G C 1
ATOM 2450 O O . ALA F 3 9 ? 34.379 121.449 36.830 1.00 20.30 510 ALA G O 1
ATOM 2452 N N . THR F 3 10 ? 32.865 120.632 38.279 1.00 21.28 511 THR G N 1
ATOM 2453 C CA . THR F 3 10 ? 32.206 121.933 38.416 1.00 22.13 511 THR G CA 1
ATOM 2454 C C . THR F 3 10 ? 33.158 122.926 39.078 1.00 22.46 511 THR G C 1
ATOM 2455 O O . THR F 3 10 ? 33.145 124.118 38.767 1.00 21.29 511 THR G O 1
ATOM 2459 N N . LEU F 3 11 ? 33.995 122.427 39.982 1.00 21.69 512 LEU G N 1
ATOM 2460 C CA . LEU F 3 11 ? 34.952 123.286 40.672 1.00 20.93 512 LEU G CA 1
ATOM 2461 C C . LEU F 3 11 ? 36.064 123.765 39.746 1.00 21.61 512 LEU G C 1
ATOM 2462 O O . LEU F 3 11 ? 36.421 124.948 39.754 1.00 20.81 512 LEU G O 1
ATOM 2467 N N . ILE F 3 12 ? 36.622 122.848 38.962 1.00 21.33 513 ILE G N 1
ATOM 2468 C CA . ILE F 3 12 ? 37.683 123.204 38.030 1.00 23.41 513 ILE G CA 1
ATOM 2469 C C . ILE F 3 12 ? 37.111 124.204 37.029 1.00 25.17 513 ILE G C 1
ATOM 2470 O O . ILE F 3 12 ? 37.771 125.174 36.658 1.00 25.80 513 ILE G O 1
ATOM 2475 N N . ARG F 3 13 ? 35.875 123.970 36.605 1.00 27.99 514 ARG G N 1
ATOM 2476 C CA . ARG F 3 13 ? 35.226 124.861 35.653 1.00 29.59 514 ARG G CA 1
ATOM 2477 C C . ARG F 3 13 ? 34.981 126.226 36.299 1.00 30.75 514 ARG G C 1
ATOM 2478 O O . ARG F 3 13 ? 35.168 127.270 35.662 1.00 31.39 514 ARG G O 1
ATOM 2486 N N . GLN F 3 14 ? 34.578 126.220 37.567 1.00 30.10 515 GLN G N 1
ATOM 2487 C CA . GLN F 3 14 ? 34.333 127.470 38.277 1.00 30.53 515 GLN G CA 1
ATOM 2488 C C . GLN F 3 14 ? 35.625 128.281 38.343 1.00 31.16 515 GLN G C 1
ATOM 2489 O O . GLN F 3 14 ? 35.635 129.481 38.051 1.00 31.44 515 GLN G O 1
ATOM 2495 N N . ALA F 3 15 ? 36.714 127.621 38.728 1.00 31.97 516 ALA G N 1
ATOM 2496 C CA . ALA F 3 15 ? 38.009 128.279 38.833 1.00 34.60 516 ALA G CA 1
ATOM 2497 C C . ALA F 3 15 ? 38.398 128.947 37.518 1.00 37.46 516 ALA G C 1
ATOM 2498 O O . ALA F 3 15 ? 38.645 130.153 37.470 1.00 37.59 516 ALA G O 1
ATOM 2500 N N . ILE F 3 16 ? 38.448 128.154 36.454 1.00 38.54 517 ILE G N 1
ATOM 2501 C CA . ILE F 3 16 ? 38.809 128.653 35.135 1.00 40.42 517 ILE G CA 1
ATOM 2502 C C . ILE F 3 16 ? 37.889 129.778 34.657 1.00 42.38 517 ILE G C 1
ATOM 2503 O O . ILE F 3 16 ? 38.353 130.769 34.094 1.00 43.48 517 ILE G O 1
ATOM 2508 N N . MET F 3 17 ? 36.590 129.625 34.895 1.00 44.88 518 MET G N 1
ATOM 2509 C CA . MET F 3 17 ? 35.603 130.614 34.477 1.00 48.27 518 MET G CA 1
ATOM 2510 C C . MET F 3 17 ? 35.700 131.946 35.210 1.00 50.35 518 MET G C 1
ATOM 2511 O O . MET F 3 17 ? 35.301 132.984 34.674 1.00 50.54 518 MET G O 1
ATOM 2516 N N . GLU F 3 18 ? 36.218 131.920 36.433 1.00 52.43 519 GLU G N 1
ATOM 2517 C CA . GLU F 3 18 ? 36.342 133.141 37.217 1.00 54.83 519 GLU G CA 1
ATOM 2518 C C . GLU F 3 18 ? 37.674 133.841 36.976 1.00 56.00 519 GLU G C 1
ATOM 2519 O O . GLU F 3 18 ? 37.889 134.960 37.437 1.00 57.47 519 GLU G O 1
ATOM 2525 N N . SER F 3 19 ? 38.557 133.188 36.230 1.00 57.43 520 SER G N 1
ATOM 2526 C CA . SER F 3 19 ? 39.869 133.752 35.934 1.00 59.18 520 SER G CA 1
ATOM 2527 C C . SER F 3 19 ? 39.845 134.587 34.661 1.00 60.51 520 SER G C 1
ATOM 2528 O O . SER F 3 19 ? 38.986 134.402 33.797 1.00 60.42 520 SER G O 1
ATOM 2531 N N . SER F 3 20 ? 40.797 135.506 34.550 1.00 61.87 521 SER G N 1
ATOM 2532 C CA . SER F 3 20 ? 40.904 136.347 33.368 1.00 63.42 521 SER G CA 1
ATOM 2533 C C . SER F 3 20 ? 41.485 135.480 32.254 1.00 64.05 521 SER G C 1
ATOM 2534 O O . SER F 3 20 ? 42.270 134.566 32.517 1.00 65.03 521 SER G O 1
ATOM 2537 N N . ASP F 3 21 ? 41.096 135.762 31.015 1.00 63.90 522 ASP G N 1
ATOM 2538 C CA . ASP F 3 21 ? 41.573 134.996 29.866 1.00 63.22 522 ASP G CA 1
ATOM 2539 C C . ASP F 3 21 ? 40.991 133.585 29.885 1.00 62.18 522 ASP G C 1
ATOM 2540 O O . ASP F 3 21 ? 41.331 132.754 29.043 1.00 62.09 522 ASP G O 1
ATOM 2545 N N . ARG F 3 22 ? 40.115 133.326 30.853 1.00 60.95 523 ARG G N 1
ATOM 2546 C CA . ARG F 3 22 ? 39.470 132.023 30.999 1.00 59.06 523 ARG G CA 1
ATOM 2547 C C . ARG F 3 22 ? 40.435 130.862 30.809 1.00 56.39 523 ARG G C 1
ATOM 2548 O O . ARG F 3 22 ? 40.120 129.886 30.129 1.00 56.02 523 ARG G O 1
ATOM 2556 N N . GLN F 3 23 ? 41.614 130.981 31.407 1.00 53.71 524 GLN G N 1
ATOM 2557 C CA . GLN F 3 23 ? 42.637 129.945 31.329 1.00 50.98 524 GLN G CA 1
ATOM 2558 C C . GLN F 3 23 ? 43.358 129.883 32.666 1.00 48.72 524 GLN G C 1
ATOM 2559 O O . GLN F 3 23 ? 43.374 130.863 33.411 1.00 47.89 524 GLN G O 1
ATOM 2565 N N . LEU F 3 24 ? 43.958 128.732 32.960 1.00 45.67 525 LEU G N 1
ATOM 2566 C CA . LEU F 3 24 ? 44.700 128.543 34.201 1.00 42.07 525 LEU G CA 1
ATOM 2567 C C . LEU F 3 24 ? 45.667 127.380 34.052 1.00 40.29 525 LEU G C 1
ATOM 2568 O O . LEU F 3 24 ? 45.320 126.345 33.483 1.00 39.66 525 LEU G O 1
ATOM 2573 N N . THR F 3 25 ? 46.887 127.552 34.546 1.00 37.24 526 THR G N 1
ATOM 2574 C CA . THR F 3 25 ? 47.859 126.471 34.491 1.00 35.75 526 THR G CA 1
ATOM 2575 C C . THR F 3 25 ? 47.482 125.537 35.631 1.00 34.67 526 THR G C 1
ATOM 2576 O O . THR F 3 25 ? 46.668 125.894 36.485 1.00 34.18 526 THR G O 1
ATOM 2580 N N . LEU F 3 26 ? 48.075 124.351 35.649 1.00 32.91 527 LEU G N 1
ATOM 2581 C CA . LEU F 3 26 ? 47.791 123.389 36.700 1.00 32.76 527 LEU G CA 1
ATOM 2582 C C . LEU F 3 26 ? 48.130 123.973 38.073 1.00 31.42 527 LEU G C 1
ATOM 2583 O O . LEU F 3 26 ? 47.439 123.714 39.052 1.00 30.53 527 LEU G O 1
ATOM 2588 N N . ASN F 3 27 ? 49.192 124.765 38.153 1.00 30.40 528 ASN G N 1
ATOM 2589 C CA . ASN F 3 27 ? 49.562 125.335 39.440 1.00 28.70 528 ASN G CA 1
ATOM 2590 C C . ASN F 3 27 ? 48.543 126.370 39.895 1.00 27.21 528 ASN G C 1
ATOM 2591 O O . ASN F 3 27 ? 48.266 126.491 41.090 1.00 26.97 528 ASN G O 1
ATOM 2596 N N . GLU F 3 28 ? 47.984 127.110 38.941 1.00 25.83 529 GLU G N 1
ATOM 2597 C CA . GLU F 3 28 ? 46.991 128.133 39.249 1.00 26.62 529 GLU G CA 1
ATOM 2598 C C . GLU F 3 28 ? 45.680 127.500 39.701 1.00 26.10 529 GLU G C 1
ATOM 2599 O O . GLU F 3 28 ? 44.964 128.055 40.533 1.00 23.11 529 GLU G O 1
ATOM 2605 N N . ILE F 3 29 ? 45.357 126.341 39.136 1.00 23.52 530 ILE G N 1
ATOM 2606 C CA . ILE F 3 29 ? 44.154 125.634 39.543 1.00 21.67 530 ILE G CA 1
ATOM 2607 C C . ILE F 3 29 ? 44.423 125.145 40.968 1.00 20.69 530 ILE G C 1
ATOM 2608 O O . ILE F 3 29 ? 43.557 125.235 41.834 1.00 19.75 530 ILE G O 1
ATOM 2613 N N . TYR F 3 30 ? 45.634 124.645 41.208 1.00 21.18 531 TYR G N 1
ATOM 2614 C CA . TYR F 3 30 ? 46.022 124.176 42.543 1.00 23.45 531 TYR G CA 1
ATOM 2615 C C . TYR F 3 30 ? 45.869 125.304 43.576 1.00 23.60 531 TYR G C 1
ATOM 2616 O O . TYR F 3 30 ? 45.409 125.081 44.702 1.00 20.57 531 TYR G O 1
ATOM 2625 N N . SER F 3 31 ? 46.285 126.508 43.201 1.00 24.01 532 SER G N 1
ATOM 2626 C CA . SER F 3 31 ? 46.177 127.654 44.104 1.00 25.39 532 SER G CA 1
ATOM 2627 C C . SER F 3 31 ? 44.718 127.934 44.440 1.00 24.39 532 SER G C 1
ATOM 2628 O O . SER F 3 31 ? 44.379 128.210 45.592 1.00 24.78 532 SER G O 1
ATOM 2631 N N . TRP F 3 32 ? 43.861 127.864 43.425 1.00 23.00 533 TRP G N 1
ATOM 2632 C CA . TRP F 3 32 ? 42.434 128.110 43.608 1.00 21.64 533 TRP G CA 1
ATOM 2633 C C . TRP F 3 32 ? 41.813 127.081 44.554 1.00 20.76 533 TRP G C 1
ATOM 2634 O O . TRP F 3 32 ? 41.029 127.435 45.441 1.00 20.87 533 TRP G O 1
ATOM 2645 N N . PHE F 3 33 ? 42.155 125.806 44.371 1.00 20.08 534 PHE G N 1
ATOM 2646 C CA . PHE F 3 33 ? 41.633 124.760 45.249 1.00 18.77 534 PHE G CA 1
ATOM 2647 C C . PHE F 3 33 ? 42.167 124.922 46.667 1.00 18.36 534 PHE G C 1
ATOM 2648 O O . PHE F 3 33 ? 41.446 124.688 47.633 1.00 18.75 534 PHE G O 1
ATOM 2656 N N . THR F 3 34 ? 43.435 125.309 46.793 1.00 20.61 535 THR G N 1
ATOM 2657 C CA . THR F 3 34 ? 44.028 125.511 48.112 1.00 21.11 535 THR G CA 1
ATOM 2658 C C . THR F 3 34 ? 43.221 126.569 48.855 1.00 21.06 535 THR G C 1
ATOM 2659 O O . THR F 3 34 ? 42.848 126.377 50.009 1.00 22.70 535 THR G O 1
ATOM 2663 N N . ARG F 3 35 ? 42.943 127.683 48.186 1.00 22.66 536 ARG G N 1
ATOM 2664 C CA . ARG F 3 35 ? 42.170 128.755 48.804 1.00 22.96 536 ARG G CA 1
ATOM 2665 C C . ARG F 3 35 ? 40.759 128.284 49.121 1.00 22.43 536 ARG G C 1
ATOM 2666 O O . ARG F 3 35 ? 40.209 128.595 50.174 1.00 20.60 536 ARG G O 1
ATOM 2674 N N . THR F 3 36 ? 40.170 127.522 48.207 1.00 19.84 537 THR G N 1
ATOM 2675 C CA . THR F 3 36 ? 38.816 127.029 48.414 1.00 18.15 537 THR G CA 1
ATOM 2676 C C . THR F 3 36 ? 38.722 126.055 49.588 1.00 17.70 537 THR G C 1
ATOM 2677 O O . THR F 3 36 ? 37.873 126.206 50.465 1.00 16.76 537 THR G O 1
ATOM 2681 N N . PHE F 3 37 ? 39.588 125.049 49.626 1.00 17.86 538 PHE G N 1
ATOM 2682 C CA . PHE F 3 37 ? 39.514 124.106 50.729 1.00 18.33 538 PHE G CA 1
ATOM 2683 C C . PHE F 3 37 ? 39.855 124.779 52.056 1.00 18.36 538 PHE G C 1
ATOM 2684 O O . PHE F 3 37 ? 39.288 124.434 53.089 1.00 17.20 538 PHE G O 1
ATOM 2692 N N . ALA F 3 38 ? 40.751 125.757 52.016 1.00 18.12 539 ALA G N 1
ATOM 2693 C CA . ALA F 3 38 ? 41.126 126.481 53.231 1.00 19.22 539 ALA G CA 1
ATOM 2694 C C . ALA F 3 38 ? 39.901 127.189 53.795 1.00 19.14 539 ALA G C 1
ATOM 2695 O O . ALA F 3 38 ? 39.686 127.199 55.009 1.00 18.57 539 ALA G O 1
ATOM 2697 N N . TYR F 3 39 ? 39.100 127.788 52.915 1.00 17.92 540 TYR G N 1
ATOM 2698 C CA . TYR F 3 39 ? 37.893 128.485 53.345 1.00 16.41 540 TYR G CA 1
ATOM 2699 C C . TYR F 3 39 ? 36.976 127.580 54.166 1.00 17.09 540 TYR G C 1
ATOM 2700 O O . TYR F 3 39 ? 36.539 127.950 55.259 1.00 16.20 540 TYR G O 1
ATOM 2709 N N . PHE F 3 40 ? 36.672 126.392 53.649 1.00 16.77 541 PHE G N 1
ATOM 2710 C CA . PHE F 3 40 ? 35.781 125.498 54.373 1.00 18.10 541 PHE G CA 1
ATOM 2711 C C . PHE F 3 40 ? 36.376 124.937 55.663 1.00 19.89 541 PHE G C 1
ATOM 2712 O O . PHE F 3 40 ? 35.637 124.664 56.611 1.00 20.80 541 PHE G O 1
ATOM 2720 N N . ARG F 3 41 ? 37.701 124.800 55.717 1.00 21.24 542 ARG G N 1
ATOM 2721 C CA . ARG F 3 41 ? 38.367 124.279 56.917 1.00 23.43 542 ARG G CA 1
ATOM 2722 C C . ARG F 3 41 ? 38.312 125.356 58.017 1.00 23.21 542 ARG G C 1
ATOM 2723 O O . ARG F 3 41 ? 37.988 125.076 59.182 1.00 21.56 542 ARG G O 1
ATOM 2731 N N . ARG F 3 42 ? 38.653 126.584 57.628 1.00 22.87 543 ARG G N 1
ATOM 2732 C CA . ARG F 3 42 ? 38.652 127.740 58.532 1.00 23.12 543 ARG G CA 1
ATOM 2733 C C . ARG F 3 42 ? 37.300 127.980 59.181 1.00 23.47 543 ARG G C 1
ATOM 2734 O O . ARG F 3 42 ? 37.211 128.351 60.355 1.00 24.56 543 ARG G O 1
ATOM 2742 N N . ASN F 3 43 ? 36.244 127.785 58.399 1.00 21.26 544 ASN G N 1
ATOM 2743 C CA . ASN F 3 43 ? 34.899 128.073 58.878 1.00 21.54 544 ASN G CA 1
ATOM 2744 C C . ASN F 3 43 ? 33.990 126.895 59.197 1.00 21.28 544 ASN G C 1
ATOM 2745 O O . ASN F 3 43 ? 32.778 127.062 59.306 1.00 19.50 544 ASN G O 1
ATOM 2750 N N . ALA F 3 44 ? 34.575 125.715 59.372 1.00 21.25 545 ALA G N 1
ATOM 2751 C CA . ALA F 3 44 ? 33.796 124.519 59.665 1.00 23.69 545 ALA G CA 1
ATOM 2752 C C . ALA F 3 44 ? 32.942 124.603 60.934 1.00 24.31 545 ALA G C 1
ATOM 2753 O O . ALA F 3 44 ? 31.918 123.924 61.042 1.00 23.33 545 ALA G O 1
ATOM 2755 N N . ALA F 3 45 ? 33.355 125.420 61.900 1.00 24.74 546 ALA G N 1
ATOM 2756 C CA . ALA F 3 45 ? 32.599 125.530 63.147 1.00 25.35 546 ALA G CA 1
ATOM 2757 C C . ALA F 3 45 ? 31.808 126.823 63.281 1.00 25.62 546 ALA G C 1
ATOM 2758 O O . ALA F 3 45 ? 31.080 127.008 64.250 1.00 29.18 546 ALA G O 1
ATOM 2760 N N . THR F 3 46 ? 31.925 127.710 62.305 1.00 23.78 547 THR G N 1
ATOM 2761 C CA . THR F 3 46 ? 31.246 128.996 62.393 1.00 23.46 547 THR G CA 1
ATOM 2762 C C . THR F 3 46 ? 30.093 129.226 61.418 1.00 22.65 547 THR G C 1
ATOM 2763 O O . THR F 3 46 ? 29.305 130.157 61.602 1.00 21.84 547 THR G O 1
ATOM 2767 N N . TRP F 3 47 ? 29.974 128.386 60.395 1.00 22.69 548 TRP G N 1
ATOM 2768 C CA . TRP F 3 47 ? 28.940 128.622 59.401 1.00 21.49 548 TRP G CA 1
ATOM 2769 C C . TRP F 3 47 ? 27.497 128.742 59.875 1.00 21.08 548 TRP G C 1
ATOM 2770 O O . TRP F 3 47 ? 26.725 129.477 59.267 1.00 21.25 548 TRP G O 1
ATOM 2781 N N . LYS F 3 48 ? 27.124 128.052 60.951 1.00 21.93 549 LYS G N 1
ATOM 2782 C CA . LYS F 3 48 ? 25.749 128.146 61.432 1.00 24.07 549 LYS G CA 1
ATOM 2783 C C . LYS F 3 48 ? 25.405 129.576 61.831 1.00 24.60 549 LYS G C 1
ATOM 2784 O O . LYS F 3 48 ? 24.411 130.145 61.370 1.00 22.85 549 LYS G O 1
ATOM 2790 N N . ASN F 3 49 ? 26.234 130.159 62.689 1.00 21.88 550 ASN G N 1
ATOM 2791 C CA . ASN F 3 49 ? 26.011 131.530 63.123 1.00 22.19 550 ASN G CA 1
ATOM 2792 C C . ASN F 3 49 ? 26.225 132.509 61.965 1.00 20.90 550 ASN G C 1
ATOM 2793 O O . ASN F 3 49 ? 25.525 133.520 61.856 1.00 19.64 550 ASN G O 1
ATOM 2798 N N . ALA F 3 50 ? 27.187 132.202 61.099 1.00 19.04 551 ALA G N 1
ATOM 2799 C CA . ALA F 3 50 ? 27.490 133.068 59.965 1.00 18.58 551 ALA G CA 1
ATOM 2800 C C . ALA F 3 50 ? 26.315 133.140 59.000 1.00 20.21 551 ALA G C 1
ATOM 2801 O O . ALA F 3 50 ? 26.028 134.200 58.437 1.00 16.94 551 ALA G O 1
ATOM 2803 N N . VAL F 3 51 ? 25.644 132.006 58.806 1.00 20.35 552 VAL G N 1
ATOM 2804 C CA . VAL F 3 51 ? 24.478 131.947 57.929 1.00 21.02 552 VAL G CA 1
ATOM 2805 C C . VAL F 3 51 ? 23.335 132.767 58.528 1.00 22.20 552 VAL G C 1
ATOM 2806 O O . VAL F 3 51 ? 22.693 133.561 57.832 1.00 22.95 552 VAL G O 1
ATOM 2810 N N . ARG F 3 52 ? 23.082 132.589 59.819 1.00 23.46 553 ARG G N 1
ATOM 2811 C CA . ARG F 3 52 ? 22.018 133.343 60.475 1.00 24.95 553 ARG G CA 1
ATOM 2812 C C . ARG F 3 52 ? 22.284 134.845 60.382 1.00 24.58 553 ARG G C 1
ATOM 2813 O O . ARG F 3 52 ? 21.361 135.639 60.177 1.00 24.87 553 ARG G O 1
ATOM 2821 N N . HIS F 3 53 ? 23.548 135.227 60.533 1.00 23.31 554 HIS G N 1
ATOM 2822 C CA . HIS F 3 53 ? 23.936 136.630 60.468 1.00 22.83 554 HIS G CA 1
ATOM 2823 C C . HIS F 3 53 ? 23.690 137.189 59.064 1.00 23.38 554 HIS G C 1
ATOM 2824 O O . HIS F 3 53 ? 23.065 138.242 58.907 1.00 24.34 554 HIS G O 1
ATOM 2831 N N . ASN F 3 54 ? 24.185 136.481 58.050 1.00 21.98 555 ASN G N 1
ATOM 2832 C CA . ASN F 3 54 ? 24.028 136.905 56.658 1.00 22.95 555 ASN G CA 1
ATOM 2833 C C . ASN F 3 54 ? 22.565 137.036 56.256 1.00 23.50 555 ASN G C 1
ATOM 2834 O O . ASN F 3 54 ? 22.194 137.986 55.570 1.00 24.74 555 ASN G O 1
ATOM 2839 N N . LEU F 3 55 ? 21.742 136.080 56.678 1.00 24.60 556 LEU G N 1
ATOM 2840 C CA . LEU F 3 55 ? 20.324 136.108 56.341 1.00 25.68 556 LEU G CA 1
ATOM 2841 C C . LEU F 3 55 ? 19.643 137.379 56.850 1.00 27.69 556 LEU G C 1
ATOM 2842 O O . LEU F 3 55 ? 18.843 137.986 56.140 1.00 28.07 556 LEU G O 1
ATOM 2847 N N . SER F 3 56 ? 19.956 137.791 58.075 1.00 27.89 557 SER G N 1
ATOM 2848 C CA . SER F 3 56 ? 19.340 138.998 58.613 1.00 29.25 557 SER G CA 1
ATOM 2849 C C . SER F 3 56 ? 20.066 140.277 58.197 1.00 28.90 557 SER G C 1
ATOM 2850 O O . SER F 3 56 ? 19.469 141.352 58.195 1.00 30.40 557 SER G O 1
ATOM 2853 N N . LEU F 3 57 ? 21.341 140.169 57.828 1.00 26.51 558 LEU G N 1
ATOM 2854 C CA . LEU F 3 57 ? 22.107 141.347 57.422 1.00 27.23 558 LEU G CA 1
ATOM 2855 C C . LEU F 3 57 ? 21.828 141.799 55.986 1.00 27.91 558 LEU G C 1
ATOM 2856 O O . LEU F 3 57 ? 21.590 142.977 55.742 1.00 27.93 558 LEU G O 1
ATOM 2861 N N . HIS F 3 58 ? 21.859 140.864 55.041 1.00 27.11 559 HIS G N 1
ATOM 2862 C CA . HIS F 3 58 ? 21.657 141.201 53.636 1.00 29.00 559 HIS G CA 1
ATOM 2863 C C . HIS F 3 58 ? 20.200 141.216 53.198 1.00 30.07 559 HIS G C 1
ATOM 2864 O O . HIS F 3 58 ? 19.464 140.242 53.378 1.00 27.67 559 HIS G O 1
ATOM 2871 N N . LYS F 3 59 ? 19.800 142.336 52.606 1.00 31.27 560 LYS G N 1
ATOM 2872 C CA . LYS F 3 59 ? 18.433 142.513 52.136 1.00 33.17 560 LYS G CA 1
ATOM 2873 C C . LYS F 3 59 ? 18.072 141.547 51.003 1.00 31.98 560 LYS G C 1
ATOM 2874 O O . LYS F 3 59 ? 16.900 141.226 50.813 1.00 33.39 560 LYS G O 1
ATOM 2880 N N . CYS F 3 60 ? 19.073 141.079 50.262 1.00 30.94 561 CYS G N 1
ATOM 2881 C CA . CYS F 3 60 ? 18.826 140.159 49.153 1.00 31.46 561 CYS G CA 1
ATOM 2882 C C . CYS F 3 60 ? 18.214 138.837 49.607 1.00 31.94 561 CYS G C 1
ATOM 2883 O O . CYS F 3 60 ? 17.654 138.096 48.795 1.00 32.33 561 CYS G O 1
ATOM 2886 N N . PHE F 3 61 ? 18.334 138.535 50.897 1.00 28.88 562 PHE G N 1
ATOM 2887 C CA . PHE F 3 61 ? 17.756 137.313 51.448 1.00 30.03 562 PHE G CA 1
ATOM 2888 C C . PHE F 3 61 ? 16.483 137.718 52.181 1.00 32.02 562 PHE G C 1
ATOM 2889 O O . PHE F 3 61 ? 16.534 138.391 53.216 1.00 30.43 562 PHE G O 1
ATOM 2897 N N . VAL F 3 62 ? 15.339 137.305 51.645 1.00 33.49 563 VAL G N 1
ATOM 2898 C CA . VAL F 3 62 ? 14.055 137.663 52.230 1.00 35.56 563 VAL G CA 1
ATOM 2899 C C . VAL F 3 62 ? 13.319 136.484 52.843 1.00 37.50 563 VAL G C 1
ATOM 2900 O O . VAL F 3 62 ? 13.162 135.446 52.210 1.00 36.62 563 VAL G O 1
ATOM 2904 N N . ARG F 3 63 ? 12.850 136.652 54.074 1.00 41.07 564 ARG G N 1
ATOM 2905 C CA . ARG F 3 63 ? 12.128 135.576 54.738 1.00 46.45 564 ARG G CA 1
ATOM 2906 C C . ARG F 3 63 ? 10.636 135.641 54.416 1.00 49.04 564 ARG G C 1
ATOM 2907 O O . ARG F 3 63 ? 9.954 136.602 54.779 1.00 48.30 564 ARG G O 1
ATOM 2915 N N . VAL F 3 64 ? 10.139 134.616 53.729 1.00 52.37 565 VAL G N 1
ATOM 2916 C CA . VAL F 3 64 ? 8.731 134.555 53.352 1.00 56.33 565 VAL G CA 1
ATOM 2917 C C . VAL F 3 64 ? 8.000 133.555 54.232 1.00 58.78 565 VAL G C 1
ATOM 2918 O O . VAL F 3 64 ? 8.281 132.356 54.196 1.00 59.68 565 VAL G O 1
ATOM 2922 N N . GLU F 3 65 ? 7.056 134.055 55.019 1.00 62.56 566 GLU G N 1
ATOM 2923 C CA . GLU F 3 65 ? 6.287 133.211 55.923 1.00 66.01 566 GLU G CA 1
ATOM 2924 C C . GLU F 3 65 ? 4.996 132.732 55.276 1.00 67.28 566 GLU G C 1
ATOM 2925 O O . GLU F 3 65 ? 4.087 133.523 55.025 1.00 67.92 566 GLU G O 1
ATOM 2931 N N . ASN F 3 66 ? 4.921 131.433 55.004 1.00 69.50 567 ASN G N 1
ATOM 2932 C CA . ASN F 3 66 ? 3.735 130.849 54.388 1.00 71.56 567 ASN G CA 1
ATOM 2933 C C . ASN F 3 66 ? 2.909 130.090 55.421 1.00 72.60 567 ASN G C 1
ATOM 2934 O O . ASN F 3 66 ? 2.980 130.378 56.619 1.00 72.86 567 ASN G O 1
ATOM 2939 N N . VAL F 3 67 ? 2.126 129.123 54.949 1.00 73.80 568 VAL G N 1
ATOM 2940 C CA . VAL F 3 67 ? 1.271 128.313 55.814 1.00 74.41 568 VAL G CA 1
ATOM 2941 C C . VAL F 3 67 ? 1.972 127.874 57.101 1.00 73.74 568 VAL G C 1
ATOM 2942 O O . VAL F 3 67 ? 1.863 128.537 58.134 1.00 74.27 568 VAL G O 1
ATOM 2946 N N . LYS F 3 68 ? 2.683 126.753 57.038 1.00 72.95 569 LYS G N 1
ATOM 2947 C CA . LYS F 3 68 ? 3.402 126.241 58.196 1.00 71.55 569 LYS G CA 1
ATOM 2948 C C . LYS F 3 68 ? 4.890 126.538 58.066 1.00 69.88 569 LYS G C 1
ATOM 2949 O O . LYS F 3 68 ? 5.529 126.155 57.085 1.00 69.28 569 LYS G O 1
ATOM 2955 N N . GLY F 3 69 ? 5.431 127.232 59.063 1.00 68.01 570 GLY G N 1
ATOM 2956 C CA . GLY F 3 69 ? 6.840 127.573 59.050 1.00 65.66 570 GLY G CA 1
ATOM 2957 C C . GLY F 3 69 ? 7.155 128.705 58.093 1.00 63.55 570 GLY G C 1
ATOM 2958 O O . GLY F 3 69 ? 6.277 129.193 57.380 1.00 64.32 570 GLY G O 1
ATOM 2959 N N . ALA F 3 70 ? 8.414 129.126 58.083 1.00 60.54 571 ALA G N 1
ATOM 2960 C CA . ALA F 3 70 ? 8.857 130.203 57.209 1.00 57.12 571 ALA G CA 1
ATOM 2961 C C . ALA F 3 70 ? 9.996 129.717 56.322 1.00 55.01 571 ALA G C 1
ATOM 2962 O O . ALA F 3 70 ? 10.742 128.808 56.689 1.00 55.55 571 ALA G O 1
ATOM 2964 N N . VAL F 3 71 ? 10.124 130.327 55.151 1.00 51.70 572 VAL G N 1
ATOM 2965 C CA . VAL F 3 71 ? 11.172 129.953 54.216 1.00 48.54 572 VAL G CA 1
ATOM 2966 C C . VAL F 3 71 ? 11.963 131.183 53.794 1.00 45.70 572 VAL G C 1
ATOM 2967 O O . VAL F 3 71 ? 11.496 132.315 53.937 1.00 45.60 572 VAL G O 1
ATOM 2971 N N . TRP F 3 72 ? 13.170 130.960 53.288 1.00 41.29 573 TRP G N 1
ATOM 2972 C CA . TRP F 3 72 ? 14.009 132.058 52.837 1.00 36.83 573 TRP G CA 1
ATOM 2973 C C . TRP F 3 72 ? 14.122 132.043 51.331 1.00 34.51 573 TRP G C 1
ATOM 2974 O O . TRP F 3 72 ? 14.191 130.987 50.705 1.00 33.40 573 TRP G O 1
ATOM 2985 N N . THR F 3 73 ? 14.147 133.234 50.756 1.00 31.44 574 THR G N 1
ATOM 2986 C CA . THR F 3 73 ? 14.241 133.379 49.321 1.00 31.20 574 THR G CA 1
ATOM 2987 C C . THR F 3 73 ? 15.325 134.377 48.987 1.00 30.60 574 THR G C 1
ATOM 2988 O O . THR F 3 73 ? 15.850 135.062 49.870 1.00 29.31 574 THR G O 1
ATOM 2992 N N . VAL F 3 74 ? 15.661 134.452 47.707 1.00 28.26 575 VAL G N 1
ATOM 2993 C CA . VAL F 3 74 ? 16.667 135.381 47.247 1.00 28.60 575 VAL G CA 1
ATOM 2994 C C . VAL F 3 74 ? 16.023 136.425 46.346 1.00 29.82 575 VAL G C 1
ATOM 2995 O O . VAL F 3 74 ? 15.266 136.086 45.435 1.00 28.96 575 VAL G O 1
ATOM 2999 N N . ASP F 3 75 ? 16.294 137.696 46.626 1.00 28.87 576 ASP G N 1
ATOM 3000 C CA . ASP F 3 75 ? 15.783 138.786 45.800 1.00 29.66 576 ASP G CA 1
ATOM 3001 C C . ASP F 3 75 ? 16.913 138.943 44.799 1.00 29.41 576 ASP G C 1
ATOM 3002 O O . ASP F 3 75 ? 17.905 139.620 45.079 1.00 29.75 576 ASP G O 1
ATOM 3007 N N . GLU F 3 76 ? 16.781 138.298 43.643 1.00 29.94 577 GLU G N 1
ATOM 3008 C CA . GLU F 3 76 ? 17.834 138.333 42.633 1.00 30.91 577 GLU G CA 1
ATOM 3009 C C . GLU F 3 76 ? 18.263 139.726 42.207 1.00 31.54 577 GLU G C 1
ATOM 3010 O O . GLU F 3 76 ? 19.440 139.953 41.926 1.00 31.29 577 GLU G O 1
ATOM 3016 N N . VAL F 3 77 ? 17.323 140.661 42.143 1.00 32.28 578 VAL G N 1
ATOM 3017 C CA . VAL F 3 77 ? 17.683 142.019 41.748 1.00 33.35 578 VAL G CA 1
ATOM 3018 C C . VAL F 3 77 ? 18.636 142.629 42.774 1.00 32.92 578 VAL G C 1
ATOM 3019 O O . VAL F 3 77 ? 19.690 143.151 42.420 1.00 31.48 578 VAL G O 1
ATOM 3023 N N . GLU F 3 78 ? 18.263 142.553 44.047 1.00 34.57 579 GLU G N 1
ATOM 3024 C CA . GLU F 3 78 ? 19.096 143.107 45.110 1.00 36.96 579 GLU G CA 1
ATOM 3025 C C . GLU F 3 78 ? 20.463 142.431 45.152 1.00 37.68 579 GLU G C 1
ATOM 3026 O O . GLU F 3 78 ? 21.494 143.096 45.270 1.00 37.40 579 GLU G O 1
ATOM 3032 N N . TYR F 3 79 ? 20.472 141.106 45.048 1.00 38.92 580 TYR G N 1
ATOM 3033 C CA . TYR F 3 79 ? 21.723 140.358 45.082 1.00 40.75 580 TYR G CA 1
ATOM 3034 C C . TYR F 3 79 ? 22.719 140.871 44.050 1.00 43.06 580 TYR G C 1
ATOM 3035 O O . TYR F 3 79 ? 23.904 141.024 44.343 1.00 42.38 580 TYR G O 1
ATOM 3044 N N . GLN F 3 80 ? 22.234 141.144 42.843 1.00 46.32 581 GLN G N 1
ATOM 3045 C CA . GLN F 3 80 ? 23.096 141.609 41.764 1.00 50.67 581 GLN G CA 1
ATOM 3046 C C . GLN F 3 80 ? 23.736 142.988 41.928 1.00 53.13 581 GLN G C 1
ATOM 3047 O O . GLN F 3 80 ? 24.816 143.227 41.393 1.00 53.26 581 GLN G O 1
ATOM 3053 N N . LYS F 3 81 ? 23.091 143.895 42.652 1.00 56.64 582 LYS G N 1
ATOM 3054 C CA . LYS F 3 81 ? 23.671 145.221 42.841 1.00 60.95 582 LYS G CA 1
ATOM 3055 C C . LYS F 3 81 ? 25.087 145.148 43.406 1.00 63.87 582 LYS G C 1
ATOM 3056 O O . LYS F 3 81 ? 26.039 145.650 42.806 1.00 64.60 582 LYS G O 1
ATOM 3062 N N . ARG F 3 82 ? 25.216 144.509 44.564 1.00 67.16 583 ARG G N 1
ATOM 3063 C CA . ARG F 3 82 ? 26.498 144.390 45.246 1.00 70.28 583 ARG G CA 1
ATOM 3064 C C . ARG F 3 82 ? 27.620 143.759 44.422 1.00 72.51 583 ARG G C 1
ATOM 3065 O O . ARG F 3 82 ? 28.793 144.082 44.621 1.00 73.31 583 ARG G O 1
ATOM 3073 N N . ARG F 3 83 ? 27.274 142.864 43.502 1.00 74.70 584 ARG G N 1
ATOM 3074 C CA . ARG F 3 83 ? 28.291 142.225 42.673 1.00 77.30 584 ARG G CA 1
ATOM 3075 C C . ARG F 3 83 ? 28.937 143.242 41.739 1.00 77.90 584 ARG G C 1
ATOM 3076 O O . ARG F 3 83 ? 28.422 144.380 41.665 1.00 78.73 584 ARG G O 1
ATOM 3084 N N . PRO G 3 5 ? 33.624 55.842 55.320 1.00 35.16 506 PRO H N 1
ATOM 3085 C CA . PRO G 3 5 ? 33.290 54.540 54.696 1.00 33.34 506 PRO H CA 1
ATOM 3086 C C . PRO G 3 5 ? 34.299 54.200 53.602 1.00 32.40 506 PRO H C 1
ATOM 3087 O O . PRO G 3 5 ? 35.087 53.264 53.741 1.00 33.92 506 PRO H O 1
ATOM 3091 N N . PHE G 3 6 ? 34.266 54.957 52.509 1.00 28.49 507 PHE H N 1
ATOM 3092 C CA . PHE G 3 6 ? 35.196 54.744 51.409 1.00 25.44 507 PHE H CA 1
ATOM 3093 C C . PHE G 3 6 ? 35.768 56.070 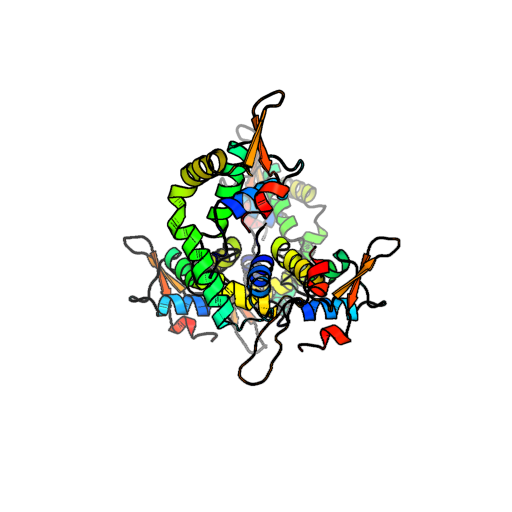50.927 1.00 24.19 507 PHE H C 1
ATOM 3094 O O . PHE G 3 6 ? 35.067 57.083 50.918 1.00 22.61 507 PHE H O 1
ATOM 3102 N N . THR G 3 7 ? 37.033 56.043 50.523 1.00 22.49 508 THR H N 1
ATOM 3103 C CA . THR G 3 7 ? 37.710 57.203 49.952 1.00 21.86 508 THR H CA 1
ATOM 3104 C C . THR G 3 7 ? 38.522 56.564 48.848 1.00 21.43 508 THR H C 1
ATOM 3105 O O . THR G 3 7 ? 38.652 55.337 48.814 1.00 22.12 508 THR H O 1
ATOM 3109 N N . TYR G 3 8 ? 39.068 57.359 47.938 1.00 20.93 509 TYR H N 1
ATOM 3110 C CA . TYR G 3 8 ? 39.848 56.759 46.877 1.00 20.81 509 TYR H CA 1
ATOM 3111 C C . TYR G 3 8 ? 41.052 56.036 47.452 1.00 20.35 509 TYR H C 1
ATOM 3112 O O . TYR G 3 8 ? 41.488 55.017 46.916 1.00 17.62 509 TYR H O 1
ATOM 3121 N N . ALA G 3 9 ? 41.573 56.557 48.557 1.00 19.94 510 ALA H N 1
ATOM 3122 C CA . ALA G 3 9 ? 42.729 55.947 49.200 1.00 20.86 510 ALA H CA 1
ATOM 3123 C C . ALA G 3 9 ? 42.395 54.567 49.760 1.00 20.48 510 ALA H C 1
ATOM 3124 O O . ALA G 3 9 ? 43.158 53.624 49.555 1.00 21.58 510 ALA H O 1
ATOM 3126 N N . THR G 3 10 ? 41.269 54.439 50.458 1.00 21.35 511 THR H N 1
ATOM 3127 C CA . THR G 3 10 ? 40.898 53.135 51.026 1.00 22.90 511 THR H CA 1
ATOM 3128 C C . THR G 3 10 ? 40.635 52.138 49.898 1.00 23.19 511 THR H C 1
ATOM 3129 O O . THR G 3 10 ? 41.002 50.957 49.985 1.00 22.21 511 THR H O 1
ATOM 3133 N N . LEU G 3 11 ? 40.016 52.623 48.827 1.00 22.06 512 LEU H N 1
ATOM 3134 C CA . LEU G 3 11 ? 39.710 51.770 47.689 1.00 21.98 512 LEU H CA 1
ATOM 3135 C C . LEU G 3 11 ? 40.970 51.316 46.968 1.00 22.95 512 LEU H C 1
ATOM 3136 O O . LEU G 3 11 ? 41.101 50.144 46.606 1.00 21.62 512 LEU H O 1
ATOM 3141 N N . ILE G 3 12 ? 41.895 52.245 46.742 1.00 22.17 513 ILE H N 1
ATOM 3142 C CA . ILE G 3 12 ? 43.143 51.906 46.077 1.00 24.34 513 ILE H CA 1
ATOM 3143 C C . ILE G 3 12 ? 43.886 50.884 46.931 1.00 26.22 513 ILE H C 1
ATOM 3144 O O . ILE G 3 12 ? 44.508 49.964 46.399 1.00 25.82 513 ILE H O 1
ATOM 3149 N N . ARG G 3 13 ? 43.824 51.048 48.251 1.00 28.45 514 ARG H N 1
ATOM 3150 C CA . ARG G 3 13 ? 44.502 50.114 49.145 1.00 30.87 514 ARG H CA 1
ATOM 3151 C C . ARG G 3 13 ? 43.828 48.752 49.088 1.00 31.60 514 ARG H C 1
ATOM 3152 O O . ARG G 3 13 ? 44.500 47.718 49.040 1.00 32.05 514 ARG H O 1
ATOM 3160 N N . GLN G 3 14 ? 42.500 48.750 49.105 1.00 30.18 515 GLN H N 1
ATOM 3161 C CA . GLN G 3 14 ? 41.754 47.499 49.044 1.00 30.70 515 GLN H CA 1
ATOM 3162 C C . GLN G 3 14 ? 42.163 46.699 47.812 1.00 31.57 515 GLN H C 1
ATOM 3163 O O . GLN G 3 14 ? 42.411 45.489 47.898 1.00 31.44 515 GLN H O 1
ATOM 3169 N N . ALA G 3 15 ? 42.228 47.374 46.668 1.00 33.65 516 ALA H N 1
ATOM 3170 C CA . ALA G 3 15 ? 42.608 46.731 45.415 1.00 36.64 516 ALA H CA 1
ATOM 3171 C C . ALA G 3 15 ? 43.988 46.090 45.532 1.00 39.85 516 ALA H C 1
ATOM 3172 O O . ALA G 3 15 ? 44.143 44.878 45.365 1.00 39.13 516 ALA H O 1
ATOM 3174 N N . ILE G 3 16 ? 44.991 46.914 45.815 1.00 41.87 517 ILE H N 1
ATOM 3175 C CA . ILE G 3 16 ? 46.355 46.431 45.956 1.00 45.38 517 ILE H CA 1
ATOM 3176 C C . ILE G 3 16 ? 46.443 45.338 47.023 1.00 48.83 517 ILE H C 1
ATOM 3177 O O . ILE G 3 16 ? 47.036 44.286 46.794 1.00 48.63 517 ILE H O 1
ATOM 3182 N N . MET G 3 17 ? 45.835 45.590 48.177 1.00 53.83 518 MET H N 1
ATOM 3183 C CA . MET G 3 17 ? 45.855 44.643 49.286 1.00 59.69 518 MET H CA 1
ATOM 3184 C C . MET G 3 17 ? 45.217 43.301 48.941 1.00 63.27 518 MET H C 1
ATOM 3185 O O . MET G 3 17 ? 45.588 42.268 49.503 1.00 63.44 518 MET H O 1
ATOM 3190 N N . GLU G 3 18 ? 44.252 43.316 48.027 1.00 67.44 519 GLU H N 1
ATOM 3191 C CA . GLU G 3 18 ? 43.575 42.092 47.627 1.00 71.46 519 GLU H CA 1
ATOM 3192 C C . GLU G 3 18 ? 44.021 41.717 46.224 1.00 73.84 519 GLU H C 1
ATOM 3193 O O . GLU G 3 18 ? 43.275 41.815 45.244 1.00 75.09 519 GLU H O 1
ATOM 3199 N N . SER G 3 19 ? 45.274 41.287 46.166 1.00 76.65 520 SER H N 1
ATOM 3200 C CA . SER G 3 19 ? 45.936 40.864 44.946 1.00 79.43 520 SER H CA 1
ATOM 3201 C C . SER G 3 19 ? 47.233 40.221 45.426 1.00 81.23 520 SER H C 1
ATOM 3202 O O . SER G 3 19 ? 47.861 40.721 46.366 1.00 81.36 520 SER H O 1
ATOM 3205 N N . SER G 3 20 ? 47.607 39.103 44.803 1.00 83.14 521 SER H N 1
ATOM 3206 C CA . SER G 3 20 ? 48.835 38.385 45.140 1.00 85.07 521 SER H CA 1
ATOM 3207 C C . SER G 3 20 ? 50.041 39.163 44.639 1.00 85.98 521 SER H C 1
ATOM 3208 O O . SER G 3 20 ? 50.099 39.566 43.481 1.00 86.60 521 SER H O 1
ATOM 3211 N N . ASP G 3 21 ? 50.993 39.345 45.549 1.00 86.39 522 ASP H N 1
ATOM 3212 C CA . ASP G 3 21 ? 52.239 40.087 45.352 1.00 86.23 522 ASP H CA 1
ATOM 3213 C C . ASP G 3 21 ? 52.022 41.500 45.857 1.00 85.00 522 ASP H C 1
ATOM 3214 O O . ASP G 3 21 ? 52.916 42.336 45.777 1.00 85.43 522 ASP H O 1
ATOM 3219 N N . ARG G 3 22 ? 50.814 41.758 46.350 1.00 83.04 523 ARG H N 1
ATOM 3220 C CA . ARG G 3 22 ? 50.436 43.070 46.869 1.00 80.26 523 ARG H CA 1
ATOM 3221 C C . ARG G 3 22 ? 50.941 44.228 46.015 1.00 76.31 523 ARG H C 1
ATOM 3222 O O . ARG G 3 22 ? 51.397 45.250 46.530 1.00 75.80 523 ARG H O 1
ATOM 3230 N N . GLN G 3 23 ? 50.856 44.054 44.701 1.00 71.44 524 GLN H N 1
ATOM 3231 C CA . GLN G 3 23 ? 51.283 45.073 43.752 1.00 66.63 524 GLN H CA 1
ATOM 3232 C C . GLN G 3 23 ? 50.286 45.130 42.606 1.00 62.36 524 GLN H C 1
ATOM 3233 O O . GLN G 3 23 ? 49.599 44.151 42.324 1.00 61.63 524 GLN H O 1
ATOM 3239 N N . LEU G 3 24 ? 50.216 46.283 41.952 1.00 56.67 525 LEU H N 1
ATOM 3240 C CA . LEU G 3 24 ? 49.317 46.475 40.824 1.00 50.77 525 LEU H CA 1
ATOM 3241 C C . LEU G 3 24 ? 49.807 47.627 39.967 1.00 47.35 525 LEU H C 1
ATOM 3242 O O . LEU G 3 24 ? 50.239 48.657 40.482 1.00 46.59 525 LEU H O 1
ATOM 3247 N N . THR G 3 25 ? 49.753 47.446 38.655 1.00 42.87 526 THR H N 1
ATOM 3248 C CA . THR G 3 25 ? 50.158 48.496 37.733 1.00 39.66 526 THR H CA 1
ATOM 3249 C C . THR G 3 25 ? 48.981 49.465 37.692 1.00 37.94 526 THR H C 1
ATOM 3250 O O . THR G 3 25 ? 47.885 49.121 38.144 1.00 36.36 526 THR H O 1
ATOM 3254 N N . LEU G 3 26 ? 49.193 50.657 37.149 1.00 36.57 527 LEU H N 1
ATOM 3255 C CA . LEU G 3 26 ? 48.113 51.629 37.067 1.00 36.32 527 LEU H CA 1
ATOM 3256 C C . LEU G 3 26 ? 46.947 51.055 36.265 1.00 35.71 527 LEU H C 1
ATOM 3257 O O . LEU G 3 26 ? 45.786 51.318 36.570 1.00 34.91 527 LEU H O 1
ATOM 3262 N N . ASN G 3 27 ? 47.250 50.267 35.240 1.00 34.74 528 ASN H N 1
ATOM 3263 C CA . ASN G 3 27 ? 46.183 49.693 34.432 1.00 33.20 528 ASN H CA 1
ATOM 3264 C C . ASN G 3 27 ? 45.380 48.664 35.215 1.00 31.80 528 ASN H C 1
ATOM 3265 O O . ASN G 3 27 ? 44.163 48.559 35.044 1.00 30.58 528 ASN H O 1
ATOM 3270 N N . GLU G 3 28 ? 46.065 47.906 36.065 1.00 29.29 529 GLU H N 1
ATOM 3271 C CA . GLU G 3 28 ? 45.420 46.886 36.886 1.00 30.11 529 GLU H CA 1
ATOM 3272 C C . GLU G 3 28 ? 44.515 47.531 37.935 1.00 28.49 529 GLU H C 1
ATOM 3273 O O . GLU G 3 28 ? 43.458 46.992 38.285 1.00 26.62 529 GLU H O 1
ATOM 3279 N N . ILE G 3 29 ? 44.938 48.682 38.448 1.00 25.84 530 ILE H N 1
ATOM 3280 C CA . ILE G 3 29 ? 44.131 49.401 39.420 1.00 23.57 530 ILE H CA 1
ATOM 3281 C C . ILE G 3 29 ? 42.895 49.890 38.676 1.00 22.24 530 ILE H C 1
ATOM 3282 O O . ILE G 3 29 ? 41.783 49.792 39.189 1.00 21.14 530 ILE H O 1
ATOM 3287 N N . TYR G 3 30 ? 43.092 50.409 37.466 1.00 21.44 531 TYR H N 1
ATOM 3288 C CA . TYR G 3 30 ? 41.974 50.872 36.648 1.00 23.98 531 TYR H CA 1
ATOM 3289 C C . TYR G 3 30 ? 40.959 49.737 36.441 1.00 23.62 531 TYR H C 1
ATOM 3290 O O . TYR G 3 30 ? 39.745 49.941 36.529 1.00 20.23 531 TYR H O 1
ATOM 3299 N N . SER G 3 31 ? 41.461 48.543 36.141 1.00 23.83 532 SER H N 1
ATOM 3300 C CA . SER G 3 31 ? 40.584 47.393 35.931 1.00 24.54 532 SER H CA 1
ATOM 3301 C C . SER G 3 31 ? 39.761 47.101 37.177 1.00 23.81 532 SER H C 1
ATOM 3302 O O . SER G 3 31 ? 38.558 46.836 37.085 1.00 23.81 532 SER H O 1
ATOM 3305 N N . TRP G 3 32 ? 40.412 47.142 38.338 1.00 22.87 533 TRP H N 1
ATOM 3306 C CA . TRP G 3 32 ? 39.728 46.882 39.600 1.00 21.80 533 TRP H CA 1
ATOM 3307 C C . TRP G 3 32 ? 38.638 47.932 39.834 1.00 21.28 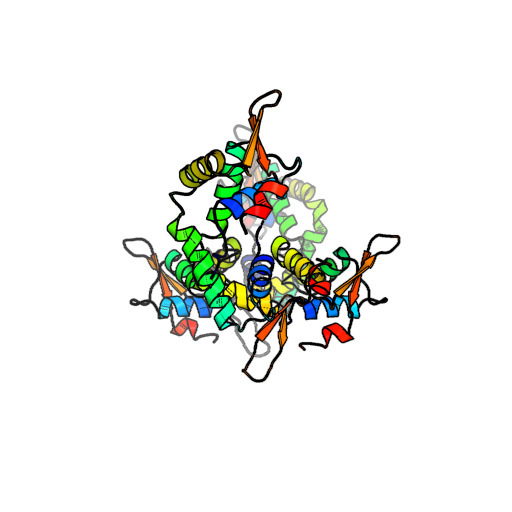533 TRP H C 1
ATOM 3308 O O . TRP G 3 32 ? 37.518 47.598 40.228 1.00 21.71 533 TRP H O 1
ATOM 3319 N N . PHE G 3 33 ? 38.952 49.204 39.602 1.00 20.27 534 PHE H N 1
ATOM 3320 C CA . PHE G 3 33 ? 37.935 50.239 39.777 1.00 20.05 534 PHE H CA 1
ATOM 3321 C C . PHE G 3 33 ? 36.789 50.065 38.779 1.00 19.80 534 PHE H C 1
ATOM 3322 O O . PHE G 3 33 ? 35.628 50.274 39.124 1.00 20.21 534 PHE H O 1
ATOM 3330 N N . THR G 3 34 ? 37.110 49.700 37.539 1.00 21.83 535 THR H N 1
ATOM 3331 C CA . THR G 3 34 ? 36.069 49.499 36.529 1.00 22.53 535 THR H CA 1
ATOM 3332 C C . THR G 3 34 ? 35.087 48.436 37.035 1.00 22.33 535 THR H C 1
ATOM 3333 O O . THR G 3 34 ? 33.872 48.634 37.007 1.00 22.18 535 THR H O 1
ATOM 3337 N N . ARG G 3 35 ? 35.620 47.314 37.505 1.00 23.98 536 ARG H N 1
ATOM 3338 C CA . ARG G 3 35 ? 34.778 46.240 38.039 1.00 25.67 536 ARG H CA 1
ATOM 3339 C C . ARG G 3 35 ? 33.952 46.749 39.212 1.00 23.96 536 ARG H C 1
ATOM 3340 O O . ARG G 3 35 ? 32.759 46.481 39.319 1.00 22.77 536 ARG H O 1
ATOM 3348 N N . THR G 3 36 ? 34.600 47.484 40.105 1.00 21.33 537 THR H N 1
ATOM 3349 C CA . THR G 3 36 ? 33.920 47.997 41.285 1.00 18.38 537 THR H CA 1
ATOM 3350 C C . THR G 3 36 ? 32.790 48.969 40.975 1.00 18.39 537 THR H C 1
ATOM 3351 O O . THR G 3 36 ? 31.673 48.812 41.472 1.00 16.91 537 THR H O 1
ATOM 3355 N N . PHE G 3 37 ? 33.055 49.976 40.156 1.00 19.16 538 PHE H N 1
ATOM 3356 C CA . PHE G 3 37 ? 31.998 50.920 39.842 1.00 19.83 538 PHE H CA 1
ATOM 3357 C C . PHE G 3 37 ? 30.894 50.259 39.039 1.00 20.17 538 PHE H C 1
ATOM 3358 O O . PHE G 3 37 ? 29.733 50.641 39.157 1.00 18.92 538 PHE H O 1
ATOM 3366 N N . ALA G 3 38 ? 31.256 49.258 38.241 1.00 20.00 539 ALA H N 1
ATOM 3367 C CA . ALA G 3 38 ? 30.268 48.539 37.440 1.00 19.97 539 ALA H CA 1
ATOM 3368 C C . ALA G 3 38 ? 29.293 47.845 38.383 1.00 20.24 539 ALA H C 1
ATOM 3369 O O . ALA G 3 38 ? 28.087 47.880 38.165 1.00 19.68 539 ALA H O 1
ATOM 3371 N N . TYR G 3 39 ? 29.823 47.207 39.430 1.00 17.72 540 TYR H N 1
ATOM 3372 C CA . TYR G 3 39 ? 28.987 46.520 40.410 1.00 18.11 540 TYR H CA 1
ATOM 3373 C C . TYR G 3 39 ? 27.894 47.427 40.973 1.00 18.42 540 TYR H C 1
ATOM 3374 O O . TYR G 3 39 ? 26.715 47.055 41.001 1.00 17.38 540 TYR H O 1
ATOM 3383 N N . PHE G 3 40 ? 28.273 48.616 41.435 1.00 17.67 541 PHE H N 1
ATOM 3384 C CA . PHE G 3 40 ? 27.287 49.516 42.009 1.00 19.38 541 PHE H CA 1
ATOM 3385 C C . PHE G 3 40 ? 26.297 50.068 40.986 1.00 21.37 541 PHE H C 1
ATOM 3386 O O . PHE G 3 40 ? 25.141 50.324 41.318 1.00 21.75 541 PHE H O 1
ATOM 3394 N N . ARG G 3 41 ? 26.734 50.208 39.737 1.00 21.38 542 ARG H N 1
ATOM 3395 C CA . ARG G 3 41 ? 25.855 50.719 38.686 1.00 24.25 542 ARG H CA 1
ATOM 3396 C C . ARG G 3 41 ? 24.791 49.652 38.381 1.00 23.13 542 ARG H C 1
ATOM 3397 O O . ARG G 3 41 ? 23.586 49.934 38.320 1.00 22.16 542 ARG H O 1
ATOM 3405 N N . ARG G 3 42 ? 25.260 48.421 38.195 1.00 22.83 543 ARG H N 1
ATOM 3406 C CA . ARG G 3 42 ? 24.400 47.273 37.893 1.00 23.60 543 ARG H CA 1
ATOM 3407 C C . ARG G 3 42 ? 23.308 47.049 38.918 1.00 23.64 543 ARG H C 1
ATOM 3408 O O . ARG G 3 42 ? 22.176 46.733 38.576 1.00 24.73 543 ARG H O 1
ATOM 3416 N N . ASN G 3 43 ? 23.666 47.211 40.185 1.00 22.63 544 ASN H N 1
ATOM 3417 C CA . ASN G 3 43 ? 22.743 46.945 41.278 1.00 22.73 544 ASN H CA 1
ATOM 3418 C C . ASN G 3 43 ? 22.143 48.156 41.989 1.00 22.22 544 ASN H C 1
ATOM 3419 O O . ASN G 3 43 ? 21.610 48.032 43.088 1.00 20.14 544 ASN H O 1
ATOM 3424 N N . ALA G 3 44 ? 22.210 49.323 41.356 1.00 22.59 545 ALA H N 1
ATOM 3425 C CA . ALA G 3 44 ? 21.683 50.544 41.959 1.00 23.71 545 ALA H CA 1
ATOM 3426 C C . ALA G 3 44 ? 20.192 50.466 42.303 1.00 24.93 545 ALA H C 1
ATOM 3427 O O . ALA G 3 44 ? 19.726 51.167 43.195 1.00 24.36 545 ALA H O 1
ATOM 3429 N N . ALA G 3 45 ? 19.437 49.617 41.613 1.00 25.46 546 ALA H N 1
ATOM 3430 C CA . ALA G 3 45 ? 18.006 49.537 41.893 1.00 25.27 546 ALA H CA 1
ATOM 3431 C C . ALA G 3 45 ? 17.569 48.242 42.560 1.00 25.49 546 ALA H C 1
ATOM 3432 O O . ALA G 3 45 ? 16.393 48.066 42.858 1.00 27.97 546 ALA H O 1
ATOM 3434 N N . THR G 3 46 ? 18.508 47.342 42.817 1.00 24.06 547 THR H N 1
ATOM 3435 C CA . THR G 3 46 ? 18.156 46.064 43.412 1.00 23.46 547 THR H CA 1
ATOM 3436 C C . THR G 3 46 ? 18.672 45.827 44.827 1.00 23.09 547 THR H C 1
ATOM 3437 O O . THR G 3 46 ? 18.218 44.900 45.499 1.00 21.93 547 THR H O 1
ATOM 3441 N N . TRP G 3 47 ? 19.602 46.659 45.288 1.00 22.25 548 TRP H N 1
ATOM 3442 C CA . TRP G 3 47 ? 20.194 46.430 46.595 1.00 21.64 548 TRP H CA 1
ATOM 3443 C C . TRP G 3 47 ? 19.254 46.306 47.791 1.00 20.85 548 TRP H C 1
ATOM 3444 O O . TRP G 3 47 ? 19.556 45.561 48.718 1.00 21.30 548 TRP H O 1
ATOM 3455 N N . LYS G 3 48 ? 18.111 46.994 47.783 1.00 21.25 549 LYS H N 1
ATOM 3456 C CA . LYS G 3 48 ? 17.188 46.906 48.922 1.00 22.84 549 LYS H CA 1
ATOM 3457 C C . LYS G 3 48 ? 16.677 45.472 49.081 1.00 22.81 549 LYS H C 1
ATOM 3458 O O . LYS G 3 48 ? 16.715 44.904 50.171 1.00 21.34 549 LYS H O 1
ATOM 3464 N N . ASN G 3 49 ? 16.177 44.893 47.996 1.00 20.39 550 ASN H N 1
ATOM 3465 C CA . ASN G 3 49 ? 15.681 43.528 48.058 1.00 21.20 550 ASN H CA 1
ATOM 3466 C C . ASN G 3 49 ? 16.838 42.540 48.239 1.00 20.33 550 ASN H C 1
ATOM 3467 O O . ASN G 3 49 ? 16.688 41.526 48.924 1.00 19.96 550 ASN H O 1
ATOM 3472 N N . ALA G 3 50 ? 17.990 42.854 47.652 1.00 18.85 551 ALA H N 1
ATOM 3473 C CA . ALA G 3 50 ? 19.150 41.978 47.763 1.00 19.06 551 ALA H CA 1
ATOM 3474 C C . ALA G 3 50 ? 19.607 41.893 49.217 1.00 20.92 551 ALA H C 1
ATOM 3475 O O . ALA G 3 50 ? 19.999 40.828 49.700 1.00 18.41 551 ALA H O 1
ATOM 3477 N N . VAL G 3 51 ? 19.565 43.027 49.908 1.00 20.07 552 VAL H N 1
ATOM 3478 C CA . VAL G 3 51 ? 19.950 43.093 51.313 1.00 20.75 552 VAL H CA 1
ATOM 3479 C C . VAL G 3 51 ? 18.999 42.275 52.178 1.00 22.45 552 VAL H C 1
ATOM 3480 O O . VAL G 3 51 ? 19.432 41.499 53.032 1.00 21.92 552 VAL H O 1
ATOM 3484 N N . ARG G 3 52 ? 17.699 42.436 51.951 1.00 22.89 553 ARG H N 1
ATOM 3485 C CA . ARG G 3 52 ? 16.718 41.683 52.724 1.00 25.61 553 ARG H CA 1
ATOM 3486 C C . ARG G 3 52 ? 16.919 40.188 52.515 1.00 24.55 553 ARG H C 1
ATOM 3487 O O . ARG G 3 52 ? 16.839 39.404 53.462 1.00 24.92 553 ARG H O 1
ATOM 3495 N N . HIS G 3 53 ? 17.183 39.805 51.268 1.00 22.51 554 HIS H N 1
ATOM 3496 C CA . HIS G 3 53 ? 17.398 38.409 50.917 1.00 22.32 554 HIS H CA 1
ATOM 3497 C C . HIS G 3 53 ? 18.628 37.852 51.635 1.00 22.70 554 HIS H C 1
ATOM 3498 O O . HIS G 3 53 ? 18.562 36.781 52.260 1.00 23.81 554 HIS H O 1
ATOM 3505 N N . ASN G 3 54 ? 19.742 38.579 51.557 1.00 20.98 555 ASN H N 1
ATOM 3506 C CA . ASN G 3 54 ? 20.984 38.141 52.192 1.00 21.44 555 ASN H CA 1
ATOM 3507 C C . ASN G 3 54 ? 20.846 38.021 53.699 1.00 22.08 555 ASN H C 1
ATOM 3508 O O . ASN G 3 54 ? 21.383 37.091 54.300 1.00 22.79 555 ASN H O 1
ATOM 3513 N N . LEU G 3 55 ? 20.132 38.964 54.307 1.00 22.44 556 LEU H N 1
ATOM 3514 C CA . LEU G 3 55 ? 19.953 38.946 55.751 1.00 24.54 556 LEU H CA 1
ATOM 3515 C C . LEU G 3 55 ? 19.254 37.666 56.201 1.00 26.67 556 LEU H C 1
ATOM 3516 O O . LEU G 3 55 ? 19.676 37.037 57.169 1.00 25.98 556 LEU H O 1
ATOM 3521 N N . SER G 3 56 ? 18.195 37.272 55.500 1.00 26.48 557 SER H N 1
ATOM 3522 C CA . SER G 3 56 ? 17.478 36.058 55.879 1.00 29.46 557 SER H CA 1
ATOM 3523 C C . SER G 3 56 ? 18.112 34.774 55.345 1.00 28.87 557 SER H C 1
ATOM 3524 O O . SER G 3 56 ? 17.866 33.695 55.881 1.00 30.17 557 SER H O 1
ATOM 3527 N N . LEU G 3 57 ? 18.943 34.879 54.311 1.00 27.16 558 LEU H N 1
ATOM 3528 C CA . LEU G 3 57 ? 19.578 33.688 53.751 1.00 27.65 558 LEU H CA 1
ATOM 3529 C C . LEU G 3 57 ? 20.825 33.232 54.517 1.00 28.79 558 LEU H C 1
ATOM 3530 O O . LEU G 3 57 ? 20.970 32.053 54.831 1.00 27.58 558 LEU H O 1
ATOM 3535 N N . HIS G 3 58 ? 21.724 34.167 54.815 1.00 28.06 559 HIS H N 1
ATOM 3536 C CA . HIS G 3 58 ? 22.971 33.837 55.497 1.00 29.63 559 HIS H CA 1
ATOM 3537 C C . HIS G 3 58 ? 22.874 33.825 57.021 1.00 31.14 559 HIS H C 1
ATOM 3538 O O . HIS G 3 58 ? 22.490 34.813 57.653 1.00 27.86 559 HIS H O 1
ATOM 3545 N N . LYS G 3 59 ? 23.243 32.691 57.603 1.00 32.65 560 LYS H N 1
ATOM 3546 C CA . LYS G 3 59 ? 23.201 32.517 59.049 1.00 35.88 560 LYS H CA 1
ATOM 3547 C C . LYS G 3 59 ? 24.151 33.462 59.792 1.00 34.91 560 LYS H C 1
ATOM 3548 O O . LYS G 3 59 ? 23.958 33.737 60.974 1.00 36.56 560 LYS H O 1
ATOM 3554 N N . CYS G 3 60 ? 25.169 33.963 59.098 1.00 34.36 561 CYS H N 1
ATOM 3555 C CA . CYS G 3 60 ? 26.136 34.869 59.714 1.00 34.90 561 CYS H CA 1
ATOM 3556 C C . CYS G 3 60 ? 25.514 36.202 60.125 1.00 35.32 561 CYS H C 1
ATOM 3557 O O . CYS G 3 60 ? 26.115 36.963 60.887 1.00 35.03 561 CYS H O 1
ATOM 3560 N N . PHE G 3 61 ? 24.323 36.487 59.605 1.00 32.56 562 PHE H N 1
ATOM 3561 C CA . PHE G 3 61 ? 23.609 37.715 59.944 1.00 33.69 562 PHE H CA 1
ATOM 3562 C C . PHE G 3 61 ? 22.473 37.328 60.881 1.00 36.85 562 PHE H C 1
ATOM 3563 O O . PHE G 3 61 ? 21.493 36.698 60.472 1.00 34.57 562 PHE H O 1
ATOM 3571 N N . VAL G 3 62 ? 22.604 37.698 62.151 1.00 39.80 563 VAL H N 1
ATOM 3572 C CA . VAL G 3 62 ? 21.597 37.348 63.143 1.00 44.58 563 VAL H CA 1
ATOM 3573 C C . VAL G 3 62 ? 20.768 38.531 63.611 1.00 48.92 563 VAL H C 1
ATOM 3574 O O . VAL G 3 62 ? 21.307 39.571 63.977 1.00 47.03 563 VAL H O 1
ATOM 3578 N N . ARG G 3 63 ? 19.452 38.353 63.612 1.00 55.58 564 ARG H N 1
ATOM 3579 C CA . ARG G 3 63 ? 18.538 39.400 64.037 1.00 64.51 564 ARG H CA 1
ATOM 3580 C C . ARG G 3 63 ? 18.323 39.345 65.549 1.00 68.89 564 ARG H C 1
ATOM 3581 O O . ARG G 3 63 ? 17.776 38.375 66.071 1.00 69.18 564 ARG H O 1
ATOM 3589 N N . VAL G 3 64 ? 18.765 40.387 66.246 1.00 74.71 565 VAL H N 1
ATOM 3590 C CA . VAL G 3 64 ? 18.622 40.467 67.697 1.00 80.33 565 VAL H CA 1
ATOM 3591 C C . VAL G 3 64 ? 17.531 41.468 68.052 1.00 84.59 565 VAL H C 1
ATOM 3592 O O . VAL G 3 64 ? 17.671 42.666 67.816 1.00 85.27 565 VAL H O 1
ATOM 3596 N N . GLU G 3 65 ? 16.444 40.966 68.626 1.00 90.30 566 GLU H N 1
ATOM 3597 C CA . GLU G 3 65 ? 15.322 41.810 69.011 1.00 95.87 566 GLU H CA 1
ATOM 3598 C C . GLU G 3 65 ? 15.467 42.286 70.453 1.00 98.63 566 GLU H C 1
ATOM 3599 O O . GLU G 3 65 ? 15.384 41.492 71.390 1.00 98.99 566 GLU H O 1
ATOM 3605 N N . ASN G 3 66 ? 15.692 43.585 70.624 1.00 102.26 567 ASN H N 1
ATOM 3606 C CA . ASN G 3 66 ? 15.854 44.171 71.950 1.00 105.75 567 ASN H CA 1
ATOM 3607 C C . ASN G 3 66 ? 14.609 44.942 72.382 1.00 107.16 567 ASN H C 1
ATOM 3608 O O . ASN G 3 66 ? 13.503 44.653 71.924 1.00 107.62 567 ASN H O 1
ATOM 3613 N N . VAL G 3 67 ? 14.799 45.919 73.265 1.00 108.49 568 VAL H N 1
ATOM 3614 C CA . VAL G 3 67 ? 13.699 46.738 73.770 1.00 109.30 568 VAL H CA 1
ATOM 3615 C C . VAL G 3 67 ? 12.738 47.177 72.664 1.00 108.65 568 VAL H C 1
ATOM 3616 O O . VAL G 3 67 ? 11.732 46.514 72.410 1.00 109.18 568 VAL H O 1
ATOM 3620 N N . LYS G 3 68 ? 13.046 48.293 72.012 1.00 107.47 569 LYS H N 1
ATOM 3621 C CA . LYS G 3 68 ? 12.208 48.801 70.935 1.00 105.62 569 LYS H CA 1
ATOM 3622 C C . LYS G 3 68 ? 12.842 48.510 69.582 1.00 102.67 569 LYS H C 1
ATOM 3623 O O . LYS G 3 68 ? 13.974 48.915 69.315 1.00 102.83 569 LYS H O 1
ATOM 3629 N N . GLY G 3 69 ? 12.105 47.803 68.732 1.00 98.70 570 GLY H N 1
ATOM 3630 C CA . GLY G 3 69 ? 12.611 47.467 67.415 1.00 93.02 570 GLY H CA 1
ATOM 3631 C C . GLY G 3 69 ? 13.596 46.316 67.455 1.00 88.56 570 GLY H C 1
ATOM 3632 O O . GLY G 3 69 ? 13.937 45.814 68.525 1.00 88.78 570 GLY H O 1
ATOM 3633 N N . ALA G 3 70 ? 14.050 45.896 66.280 1.00 83.27 571 ALA H N 1
ATOM 3634 C CA . ALA G 3 70 ? 15.003 44.800 66.174 1.00 77.12 571 ALA H CA 1
ATOM 3635 C C . ALA G 3 70 ? 16.248 45.268 65.432 1.00 72.57 571 ALA H C 1
ATOM 3636 O O . ALA G 3 70 ? 16.178 46.153 64.579 1.00 72.43 571 ALA H O 1
ATOM 3638 N N . VAL G 3 71 ? 17.388 44.675 65.762 1.00 66.12 572 VAL H N 1
ATOM 3639 C CA . VAL G 3 71 ? 18.639 45.041 65.115 1.00 59.53 572 VAL H CA 1
ATOM 3640 C C . VAL G 3 71 ? 19.309 43.819 64.500 1.00 54.50 572 VAL H C 1
ATOM 3641 O O . VAL G 3 71 ? 18.989 42.682 64.845 1.00 53.91 572 VAL H O 1
ATOM 3645 N N . TRP G 3 72 ? 20.231 44.061 63.577 1.00 47.66 573 TRP H N 1
ATOM 3646 C CA . TRP G 3 72 ? 20.949 42.979 62.928 1.00 41.12 573 TRP H CA 1
ATOM 3647 C C . TRP G 3 72 ? 22.402 43.001 63.342 1.00 38.29 573 TRP H C 1
ATOM 3648 O O . TRP G 3 72 ? 23.019 44.060 63.454 1.00 37.06 573 TRP H O 1
ATOM 3659 N N . THR G 3 73 ? 22.947 41.815 63.560 1.00 34.42 574 THR H N 1
ATOM 3660 C CA . THR G 3 73 ? 24.328 41.675 63.976 1.00 33.06 574 THR H CA 1
ATOM 3661 C C . THR G 3 73 ? 25.036 40.664 63.099 1.00 31.92 574 THR H C 1
ATOM 3662 O O . THR G 3 73 ? 24.402 39.925 62.342 1.00 30.89 574 THR H O 1
ATOM 3666 N N . VAL G 3 74 ? 26.356 40.630 63.209 1.00 29.80 575 VAL H N 1
ATOM 3667 C CA . VAL G 3 74 ? 27.143 39.688 62.442 1.00 29.89 575 VAL H CA 1
ATOM 3668 C C . VAL G 3 74 ? 27.744 38.634 63.368 1.00 31.29 575 VAL H C 1
ATOM 3669 O O . VAL G 3 74 ? 28.267 38.958 64.438 1.00 29.56 575 VAL H O 1
ATOM 3673 N N . ASP G 3 75 ? 27.636 37.372 62.972 1.00 30.37 576 ASP H N 1
ATOM 3674 C CA . ASP G 3 75 ? 28.231 36.276 63.733 1.00 30.55 576 ASP H CA 1
ATOM 3675 C C . ASP G 3 75 ? 29.556 36.093 63.007 1.00 30.33 576 ASP H C 1
ATOM 3676 O O . ASP G 3 75 ? 29.624 35.399 61.988 1.00 30.59 576 ASP H O 1
ATOM 3681 N N . GLU G 3 76 ? 30.607 36.729 63.519 1.00 31.30 577 GLU H N 1
ATOM 3682 C CA . GLU G 3 76 ? 31.915 36.684 62.873 1.00 31.98 577 GLU H CA 1
ATOM 3683 C C . GLU G 3 76 ? 32.481 35.297 62.656 1.00 33.31 577 GLU H C 1
ATOM 3684 O O . GLU G 3 76 ? 33.156 35.060 61.656 1.00 33.54 577 GLU H O 1
ATOM 3690 N N . VAL G 3 77 ? 32.232 34.381 63.586 1.00 33.98 578 VAL H N 1
ATOM 3691 C CA . VAL G 3 77 ? 32.743 33.021 63.422 1.00 35.92 578 VAL H CA 1
ATOM 3692 C C . VAL G 3 77 ? 32.066 32.392 62.209 1.00 36.04 578 VAL H C 1
ATOM 3693 O O . VAL G 3 77 ? 32.726 31.836 61.333 1.00 34.34 578 VAL H O 1
ATOM 3697 N N . GLU G 3 78 ? 30.742 32.484 62.169 1.00 38.62 579 GLU H N 1
ATOM 3698 C CA . GLU G 3 78 ? 29.969 31.938 61.059 1.00 42.03 579 GLU H CA 1
ATOM 3699 C C . GLU G 3 78 ? 30.409 32.591 59.749 1.00 43.39 579 GLU H C 1
ATOM 3700 O O . GLU G 3 78 ? 30.657 31.912 58.753 1.00 42.88 579 GLU H O 1
ATOM 3706 N N . TYR G 3 79 ? 30.505 33.916 59.758 1.00 45.75 580 TYR H N 1
ATOM 3707 C CA . TYR G 3 79 ? 30.905 34.655 58.566 1.00 48.30 580 TYR H CA 1
ATOM 3708 C C . TYR G 3 79 ? 32.235 34.185 57.985 1.00 51.81 580 TYR H C 1
ATOM 3709 O O . TYR G 3 79 ? 32.332 33.913 56.787 1.00 51.00 580 TYR H O 1
ATOM 3718 N N . GLN G 3 80 ? 33.256 34.090 58.831 1.00 56.65 581 GLN H N 1
ATOM 3719 C CA . GLN G 3 80 ? 34.573 33.669 58.373 1.00 62.48 581 GLN H CA 1
ATOM 3720 C C . GLN G 3 80 ? 34.610 32.229 57.860 1.00 66.94 581 GLN H C 1
ATOM 3721 O O . GLN G 3 80 ? 35.631 31.774 57.349 1.00 66.87 581 GLN H O 1
ATOM 3727 N N . LYS G 3 81 ? 33.498 31.512 57.963 1.00 73.00 582 LYS H N 1
ATOM 3728 C CA . LYS G 3 81 ? 33.470 30.129 57.490 1.00 79.79 582 LYS H CA 1
ATOM 3729 C C . LYS G 3 81 ? 33.170 30.029 55.991 1.00 84.45 582 LYS H C 1
ATOM 3730 O O . LYS G 3 81 ? 33.554 29.054 55.346 1.00 85.04 582 LYS H O 1
ATOM 3736 N N . ARG G 3 82 ? 32.508 31.045 55.442 1.00 90.25 583 ARG H N 1
ATOM 3737 C CA . ARG G 3 82 ? 32.154 31.057 54.033 1.00 96.04 583 ARG H CA 1
ATOM 3738 C C . ARG G 3 82 ? 33.347 31.017 53.095 1.00 99.02 583 ARG H C 1
ATOM 3739 O O . ARG G 3 82 ? 33.373 30.237 52.139 1.00 99.91 583 ARG H O 1
ATOM 3747 N N . ARG G 3 83 ? 34.339 31.857 53.363 1.00 102.34 584 ARG H N 1
ATOM 3748 C CA . ARG G 3 83 ? 35.535 31.923 52.515 1.00 105.45 584 ARG H CA 1
ATOM 3749 C C . ARG G 3 83 ? 36.304 30.607 52.407 1.00 106.13 584 ARG H C 1
ATOM 3750 O O . ARG G 3 83 ? 36.055 29.694 53.206 1.00 106.62 584 ARG H O 1
ATOM 3758 N N . VAL H 3 2 ? 37.909 35.451 39.572 1.00 72.35 503 VAL I N 1
ATOM 3759 C CA . VAL H 3 2 ? 38.432 36.178 40.764 1.00 72.10 503 VAL I CA 1
ATOM 3760 C C . VAL H 3 2 ? 37.293 36.671 41.651 1.00 70.24 503 VAL I C 1
ATOM 3761 O O . VAL H 3 2 ? 36.262 37.127 41.159 1.00 70.04 503 VAL I O 1
ATOM 3765 N N . ARG H 3 3 ? 37.493 36.565 42.961 1.00 67.79 504 ARG I N 1
ATOM 3766 C CA . ARG H 3 3 ? 36.509 36.997 43.950 1.00 64.97 504 ARG I CA 1
ATOM 3767 C C . ARG H 3 3 ? 36.066 38.432 43.662 1.00 59.90 504 ARG I C 1
ATOM 3768 O O . ARG H 3 3 ? 36.891 39.293 43.357 1.00 59.95 504 ARG I O 1
ATOM 3776 N N . PRO H 3 4 ? 34.754 38.707 43.745 1.00 53.53 505 PRO I N 1
ATOM 3777 C CA . PRO H 3 4 ? 34.260 40.063 43.486 1.00 48.80 505 PRO I CA 1
ATOM 3778 C C . PRO H 3 4 ? 34.773 41.045 44.545 1.00 43.68 505 PRO I C 1
ATOM 3779 O O . PRO H 3 4 ? 34.946 40.680 45.706 1.00 41.79 505 PRO I O 1
ATOM 3783 N N . PRO H 3 5 ? 35.033 42.300 44.153 1.00 38.27 506 PRO I N 1
ATOM 3784 C CA . PRO H 3 5 ? 35.523 43.301 45.111 1.00 35.13 506 PRO I CA 1
ATOM 3785 C C . PRO H 3 5 ? 34.560 43.456 46.291 1.00 31.34 506 PRO I C 1
ATOM 3786 O O . PRO H 3 5 ? 34.985 43.614 47.437 1.00 30.38 506 PRO I O 1
ATOM 3790 N N . PHE H 3 6 ? 33.261 43.403 45.999 1.00 26.56 507 PHE I N 1
ATOM 3791 C CA . PHE H 3 6 ? 32.226 43.525 47.020 1.00 23.90 507 PHE I CA 1
ATOM 3792 C C . PHE H 3 6 ? 31.052 42.595 46.722 1.00 22.26 507 PHE I C 1
ATOM 3793 O O . PHE H 3 6 ? 30.823 42.216 45.574 1.00 21.68 507 PHE I O 1
ATOM 3801 N N . THR H 3 7 ? 30.318 42.240 47.770 1.00 20.79 508 THR I N 1
ATOM 3802 C CA . THR H 3 7 ? 29.120 41.417 47.647 1.00 19.68 508 THR I CA 1
ATOM 3803 C C . THR H 3 7 ? 28.179 42.024 48.671 1.00 19.29 508 THR I C 1
ATOM 3804 O O . THR H 3 7 ? 28.621 42.798 49.527 1.00 19.67 508 THR I O 1
ATOM 3808 N N . TYR H 3 8 ? 26.894 41.700 48.605 1.00 17.89 509 TYR I N 1
ATOM 3809 C CA . TYR H 3 8 ? 25.979 42.265 49.579 1.00 18.00 509 TYR I CA 1
ATOM 3810 C C . TYR H 3 8 ? 26.420 41.835 50.967 1.00 19.84 509 TYR I C 1
ATOM 3811 O O . TYR H 3 8 ? 26.331 42.609 51.925 1.00 16.98 509 TYR I O 1
ATOM 3820 N N . ALA H 3 9 ? 26.924 40.611 51.066 1.00 18.59 510 ALA I N 1
ATOM 3821 C CA . ALA H 3 9 ? 27.380 40.099 52.353 1.00 20.77 510 ALA I CA 1
ATOM 3822 C C . ALA H 3 9 ? 28.553 40.916 52.924 1.00 19.71 510 ALA I C 1
ATOM 3823 O O . ALA H 3 9 ? 28.526 41.313 54.095 1.00 21.23 510 ALA I O 1
ATOM 3825 N N . THR H 3 10 ? 29.583 41.173 52.125 1.00 18.69 511 THR I N 1
ATOM 3826 C CA . THR H 3 10 ? 30.711 41.930 52.669 1.00 20.64 511 THR I CA 1
ATOM 3827 C C . THR H 3 10 ? 30.303 43.358 53.027 1.00 20.83 511 THR I C 1
ATOM 3828 O O . THR H 3 10 ? 30.794 43.917 54.003 1.00 19.27 511 THR I O 1
ATOM 3832 N N . LEU H 3 11 ? 29.384 43.936 52.255 1.00 19.56 512 LEU I N 1
ATOM 3833 C CA . LEU H 3 11 ? 28.918 45.297 52.510 1.00 20.44 512 LEU I CA 1
ATOM 3834 C C . LEU H 3 11 ? 28.050 45.376 53.762 1.00 20.85 512 LEU I C 1
ATOM 3835 O O . LEU H 3 11 ? 28.164 46.318 54.543 1.00 20.40 512 LEU I O 1
ATOM 3840 N N . ILE H 3 12 ? 27.175 44.395 53.958 1.00 20.57 513 ILE I N 1
ATOM 3841 C CA . ILE H 3 12 ? 26.332 44.398 55.148 1.00 21.43 513 ILE I CA 1
ATOM 3842 C C . ILE H 3 12 ? 27.243 44.258 56.373 1.00 22.14 513 ILE I C 1
ATOM 3843 O O . ILE H 3 12 ? 27.073 44.963 57.364 1.00 21.01 513 ILE I O 1
ATOM 3848 N N . ARG H 3 13 ? 28.222 43.364 56.284 1.00 22.63 514 ARG I N 1
ATOM 3849 C CA . ARG H 3 13 ? 29.155 43.152 57.389 1.00 24.19 514 ARG I CA 1
ATOM 3850 C C . ARG H 3 13 ? 29.929 44.438 57.698 1.00 25.30 514 ARG I C 1
ATOM 3851 O O . ARG H 3 13 ? 30.128 44.787 58.860 1.00 23.41 514 ARG I O 1
ATOM 3859 N N . GLN H 3 14 ? 30.369 45.139 56.660 1.00 24.34 515 GLN I N 1
ATOM 3860 C CA . GLN H 3 14 ? 31.102 46.384 56.869 1.00 27.22 515 GLN I CA 1
ATOM 3861 C C . GLN H 3 14 ? 30.230 47.400 57.611 1.00 28.33 515 GLN I C 1
ATOM 3862 O O . GLN H 3 14 ? 30.652 47.985 58.611 1.00 29.20 515 GLN I O 1
ATOM 3868 N N . ALA H 3 15 ? 29.010 47.603 57.124 1.00 27.64 516 ALA I N 1
ATOM 3869 C CA . ALA H 3 15 ? 28.094 48.559 57.741 1.00 29.43 516 ALA I CA 1
ATOM 3870 C C . ALA H 3 15 ? 27.936 48.282 59.237 1.00 31.65 516 ALA I C 1
ATOM 3871 O O . ALA H 3 15 ? 28.034 49.186 60.074 1.00 30.69 516 ALA I O 1
ATOM 3873 N N . ILE H 3 16 ? 27.705 47.018 59.567 1.00 32.75 517 ILE I N 1
ATOM 3874 C CA . ILE H 3 16 ? 27.519 46.621 60.949 1.00 35.11 517 ILE I CA 1
ATOM 3875 C C . ILE H 3 16 ? 28.794 46.756 61.778 1.00 37.28 517 ILE I C 1
ATOM 3876 O O . ILE H 3 16 ? 28.762 47.297 62.878 1.00 37.16 517 ILE I O 1
ATOM 3881 N N . MET H 3 17 ? 29.915 46.291 61.243 1.00 40.93 518 MET I N 1
ATOM 3882 C CA . MET H 3 17 ? 31.181 46.357 61.963 1.00 46.24 518 MET I CA 1
ATOM 3883 C C . MET H 3 17 ? 31.679 47.779 62.222 1.00 48.48 518 MET I C 1
ATOM 3884 O O . MET H 3 17 ? 32.272 48.051 63.266 1.00 48.25 518 MET I O 1
ATOM 3889 N N . GLU H 3 18 ? 31.435 48.687 61.283 1.00 50.66 519 GLU I N 1
ATOM 3890 C CA . GLU H 3 18 ? 31.885 50.063 61.448 1.00 52.92 519 GLU I CA 1
ATOM 3891 C C . GLU H 3 18 ? 30.948 50.867 62.342 1.00 54.47 519 GLU I C 1
ATOM 3892 O O . GLU H 3 18 ? 31.250 52.005 62.696 1.00 54.96 519 GLU I O 1
ATOM 3898 N N . SER H 3 19 ? 29.817 50.275 62.712 1.00 56.83 520 SER I N 1
ATOM 3899 C CA . SER H 3 19 ? 28.841 50.963 63.554 1.00 58.87 520 SER I CA 1
ATOM 3900 C C . SER H 3 19 ? 29.248 51.003 65.025 1.00 60.93 520 SER I C 1
ATOM 3901 O O . SER H 3 19 ? 30.118 50.251 65.466 1.00 59.95 520 SER I O 1
ATOM 3904 N N . SER H 3 20 ? 28.591 51.881 65.777 1.00 63.59 521 SER I N 1
ATOM 3905 C CA . SER H 3 20 ? 28.864 52.066 67.199 1.00 66.38 521 SER I CA 1
ATOM 3906 C C . SER H 3 20 ? 28.701 50.809 68.051 1.00 68.00 521 SER I C 1
ATOM 3907 O O . SER H 3 20 ? 29.673 50.307 68.617 1.00 68.52 521 SER I O 1
ATOM 3910 N N . ASP H 3 21 ? 27.474 50.308 68.145 1.00 69.47 522 ASP I N 1
ATOM 3911 C CA . ASP H 3 21 ? 27.192 49.123 68.949 1.00 70.51 522 ASP I CA 1
ATOM 3912 C C . ASP H 3 21 ? 27.353 47.812 68.185 1.00 70.40 522 ASP I C 1
ATOM 3913 O O . ASP H 3 21 ? 26.914 46.761 68.654 1.00 70.02 522 ASP I O 1
ATOM 3918 N N . ARG H 3 22 ? 27.984 47.868 67.015 1.00 69.77 523 ARG I N 1
ATOM 3919 C CA . ARG H 3 22 ? 28.180 46.668 66.209 1.00 68.76 523 ARG I CA 1
ATOM 3920 C C . ARG H 3 22 ? 26.825 46.055 65.873 1.00 65.39 523 ARG I C 1
ATOM 3921 O O . ARG H 3 22 ? 26.702 44.839 65.725 1.00 64.09 523 ARG I O 1
ATOM 3929 N N . GLN H 3 23 ? 25.809 46.907 65.770 1.00 61.16 524 GLN I N 1
ATOM 3930 C CA . GLN H 3 23 ? 24.453 46.470 65.453 1.00 57.33 524 GLN I CA 1
ATOM 3931 C C . GLN H 3 23 ? 23.767 47.571 64.659 1.00 53.58 524 GLN I C 1
ATOM 3932 O O . GLN H 3 23 ? 24.097 48.745 64.813 1.00 52.99 524 GLN I O 1
ATOM 3938 N N . LEU H 3 24 ? 22.811 47.191 63.819 1.00 48.15 525 LEU I N 1
ATOM 3939 C CA . LEU H 3 24 ? 22.073 48.159 63.019 1.00 42.92 525 LEU I CA 1
ATOM 3940 C C . LEU H 3 24 ? 20.667 47.665 62.721 1.00 40.15 525 LEU I C 1
ATOM 3941 O O . LEU H 3 24 ? 20.443 46.468 62.546 1.00 37.48 525 LEU I O 1
ATOM 3946 N N . THR H 3 25 ? 19.718 48.592 62.676 1.00 37.98 526 THR I N 1
ATOM 3947 C CA . THR H 3 25 ? 18.345 48.240 62.355 1.00 37.40 526 THR I CA 1
ATOM 3948 C C . THR H 3 25 ? 18.339 48.143 60.835 1.00 36.18 526 THR I C 1
ATOM 3949 O O . THR H 3 25 ? 19.281 48.593 60.187 1.00 35.14 526 THR I O 1
ATOM 3953 N N . LEU H 3 26 ? 17.296 47.557 60.263 1.00 35.84 527 LEU I N 1
ATOM 3954 C CA . LEU H 3 26 ? 17.229 47.443 58.813 1.00 35.34 527 LEU I CA 1
ATOM 3955 C C . LEU H 3 26 ? 17.311 48.847 58.204 1.00 35.66 527 LEU I C 1
ATOM 3956 O O . LEU H 3 26 ? 18.084 49.089 57.277 1.00 34.66 527 LEU I O 1
ATOM 3961 N N . ASN H 3 27 ? 16.524 49.775 58.739 1.00 34.62 528 ASN I N 1
ATOM 3962 C CA . ASN H 3 27 ? 16.530 51.141 58.228 1.00 35.05 528 ASN I CA 1
ATOM 3963 C C . ASN H 3 27 ? 17.920 51.770 58.266 1.00 33.83 528 ASN I C 1
ATOM 3964 O O . ASN H 3 27 ? 18.270 52.561 57.392 1.00 33.50 52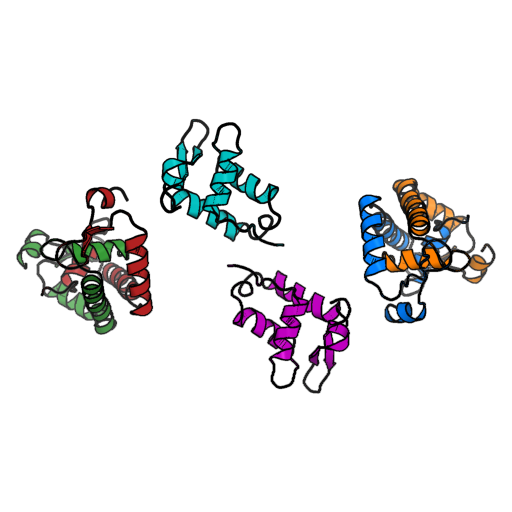8 ASN I O 1
ATOM 3969 N N . GLU H 3 28 ? 18.709 51.424 59.277 1.00 32.49 529 GLU I N 1
ATOM 3970 C CA . GLU H 3 28 ? 20.058 51.972 59.386 1.00 31.22 529 GLU I CA 1
ATOM 3971 C C . GLU H 3 28 ? 20.945 51.347 58.322 1.00 29.39 529 GLU I C 1
ATOM 3972 O O . GLU H 3 28 ? 21.824 52.008 57.772 1.00 26.83 529 GLU I O 1
ATOM 3978 N N . ILE H 3 29 ? 20.723 50.066 58.040 1.00 27.21 530 ILE I N 1
ATOM 3979 C CA . ILE H 3 29 ? 21.506 49.395 57.019 1.00 25.29 530 ILE I CA 1
ATOM 3980 C C . ILE H 3 29 ? 21.155 50.026 55.678 1.00 25.60 530 ILE I C 1
ATOM 3981 O O . ILE H 3 29 ? 22.028 50.220 54.832 1.00 24.45 530 ILE I O 1
ATOM 3986 N N . TYR H 3 30 ? 19.878 50.357 55.492 1.00 26.02 531 TYR I N 1
ATOM 3987 C CA . TYR H 3 30 ? 19.424 50.985 54.247 1.00 27.19 531 TYR I CA 1
ATOM 3988 C C . TYR H 3 30 ? 20.078 52.354 54.077 1.00 26.57 531 TYR I C 1
ATOM 3989 O O . TYR H 3 30 ? 20.494 52.723 52.979 1.00 26.72 531 TYR I O 1
ATOM 3998 N N . SER H 3 31 ? 20.146 53.114 55.165 1.00 26.48 532 SER I N 1
ATOM 3999 C CA . SER H 3 31 ? 20.756 54.438 55.118 1.00 25.97 532 SER I CA 1
ATOM 4000 C C . SER H 3 31 ? 22.208 54.320 54.699 1.00 24.12 532 SER I C 1
ATOM 4001 O O . SER H 3 31 ? 22.690 55.108 53.895 1.00 24.51 532 SER I O 1
ATOM 4004 N N . TRP H 3 32 ? 22.904 53.329 55.251 1.00 21.75 533 TRP I N 1
ATOM 4005 C CA . TRP H 3 32 ? 24.305 53.104 54.921 1.00 20.84 533 TRP I CA 1
ATOM 4006 C C . TRP H 3 32 ? 24.434 52.760 53.434 1.00 20.13 533 TRP I C 1
ATOM 4007 O O . TRP H 3 32 ? 25.296 53.295 52.741 1.00 18.67 533 TRP I O 1
ATOM 4018 N N . PHE H 3 33 ? 23.581 51.862 52.941 1.00 18.29 534 PHE I N 1
ATOM 4019 C CA . PHE H 3 33 ? 23.631 51.480 51.526 1.00 19.92 534 PHE I CA 1
ATOM 4020 C C . PHE H 3 33 ? 23.278 52.667 50.631 1.00 19.87 534 PHE I C 1
ATOM 4021 O O . PHE H 3 33 ? 23.841 52.837 49.549 1.00 20.47 534 PHE I O 1
ATOM 4029 N N . THR H 3 34 ? 22.342 53.494 51.079 1.00 21.16 535 THR I N 1
ATOM 4030 C CA . THR H 3 34 ? 21.958 54.639 50.274 1.00 22.79 535 THR I CA 1
ATOM 4031 C C . THR H 3 34 ? 23.184 55.522 50.067 1.00 22.68 535 THR I C 1
ATOM 4032 O O . THR H 3 34 ? 23.503 55.902 48.937 1.00 22.50 535 THR I O 1
ATOM 4036 N N . ARG H 3 35 ? 23.888 55.814 51.158 1.00 22.18 536 ARG I N 1
ATOM 4037 C CA . ARG H 3 35 ? 25.074 56.658 51.100 1.00 23.94 536 ARG I CA 1
ATOM 4038 C C . ARG H 3 35 ? 26.176 56.015 50.272 1.00 22.98 536 ARG I C 1
ATOM 4039 O O . ARG H 3 35 ? 26.849 56.685 49.495 1.00 22.17 536 ARG I O 1
ATOM 4047 N N . THR H 3 36 ? 26.357 54.710 50.441 1.00 21.57 537 THR I N 1
ATOM 4048 C CA . THR H 3 36 ? 27.383 53.991 49.705 1.00 19.31 537 THR I CA 1
ATOM 4049 C C . THR H 3 36 ? 27.126 53.972 48.193 1.00 18.94 537 THR I C 1
ATOM 4050 O O . THR H 3 36 ? 28.016 54.290 47.406 1.00 17.96 537 THR I O 1
ATOM 4054 N N . PHE H 3 37 ? 25.920 53.610 47.771 1.00 18.00 538 PHE I N 1
ATOM 4055 C CA . PHE H 3 37 ? 25.660 53.600 46.335 1.00 17.94 538 PHE I CA 1
ATOM 4056 C C . PHE H 3 37 ? 25.780 55.012 45.745 1.00 18.76 538 PHE I C 1
ATOM 4057 O O . PHE H 3 37 ? 26.228 55.180 44.610 1.00 18.41 538 PHE I O 1
ATOM 4065 N N . ALA H 3 38 ? 25.413 56.026 46.518 1.00 20.69 539 ALA I N 1
ATOM 4066 C CA . ALA H 3 38 ? 25.523 57.403 46.037 1.00 22.48 539 ALA I CA 1
ATOM 4067 C C . ALA H 3 38 ? 26.997 57.740 45.769 1.00 22.58 539 ALA I C 1
ATOM 4068 O O . ALA H 3 38 ? 27.327 58.378 44.770 1.00 21.78 539 ALA I O 1
ATOM 4070 N N . TYR H 3 39 ? 27.885 57.299 46.657 1.00 21.27 540 TYR I N 1
ATOM 4071 C CA . TYR H 3 39 ? 29.312 57.568 46.497 1.00 22.99 540 TYR I CA 1
ATOM 4072 C C . TYR H 3 39 ? 29.839 57.000 45.183 1.00 24.91 540 TYR I C 1
ATOM 4073 O O . TYR H 3 39 ? 30.615 57.648 44.480 1.00 23.38 540 TYR I O 1
ATOM 4082 N N . PHE H 3 40 ? 29.413 55.786 44.846 1.00 24.64 541 PHE I N 1
ATOM 4083 C CA . PHE H 3 40 ? 29.885 55.141 43.622 1.00 30.18 541 PHE I CA 1
ATOM 4084 C C . PHE H 3 40 ? 29.240 55.595 42.321 1.00 35.26 541 PHE I C 1
ATOM 4085 O O . PHE H 3 40 ? 29.662 55.178 41.241 1.00 35.08 541 PHE I O 1
ATOM 4093 N N . ARG H 3 41 ? 28.230 56.451 42.413 1.00 42.26 542 ARG I N 1
ATOM 4094 C CA . ARG H 3 41 ? 27.573 56.936 41.208 1.00 50.88 542 ARG I CA 1
ATOM 4095 C C . ARG H 3 41 ? 28.438 58.020 40.552 1.00 54.15 542 ARG I C 1
ATOM 4096 O O . ARG H 3 41 ? 28.074 59.200 40.524 1.00 54.16 542 ARG I O 1
ATOM 4104 N N . ARG H 3 42 ? 29.593 57.596 40.040 1.00 58.47 543 ARG I N 1
ATOM 4105 C CA . ARG H 3 42 ? 30.559 58.475 39.378 1.00 62.53 543 ARG I CA 1
ATOM 4106 C C . ARG H 3 42 ? 30.978 57.835 38.046 1.00 64.11 543 ARG I C 1
ATOM 4107 O O . ARG H 3 42 ? 30.825 56.629 37.862 1.00 64.55 543 ARG I O 1
ATOM 4115 N N . ASN H 3 43 ? 31.516 58.632 37.126 1.00 65.46 544 ASN I N 1
ATOM 4116 C CA . ASN H 3 43 ? 31.940 58.098 35.832 1.00 66.93 544 ASN I CA 1
ATOM 4117 C C . ASN H 3 43 ? 33.424 57.750 35.816 1.00 67.17 544 ASN I C 1
ATOM 4118 O O . ASN H 3 43 ? 34.165 58.101 36.735 1.00 68.06 544 ASN I O 1
ATOM 4123 N N . ALA H 3 44 ? 33.849 57.052 34.766 1.00 66.90 545 ALA I N 1
ATOM 4124 C CA . ALA H 3 44 ? 35.243 56.645 34.613 1.00 65.80 545 ALA I CA 1
ATOM 4125 C C . ALA H 3 44 ? 36.170 57.848 34.539 1.00 64.19 545 ALA I C 1
ATOM 4126 O O . ALA H 3 44 ? 37.289 57.808 35.043 1.00 63.86 545 ALA I O 1
ATOM 4128 N N . ALA H 3 45 ? 35.698 58.917 33.907 1.00 61.70 546 ALA I N 1
ATOM 4129 C CA . ALA H 3 45 ? 36.493 60.132 33.773 1.00 59.07 546 ALA I CA 1
ATOM 4130 C C . ALA H 3 45 ? 36.760 60.751 35.144 1.00 56.50 546 ALA I C 1
ATOM 4131 O O . ALA H 3 45 ? 37.804 61.367 35.371 1.00 56.18 546 ALA I O 1
ATOM 4133 N N . THR H 3 46 ? 35.808 60.575 36.054 1.00 52.72 547 THR I N 1
ATOM 4134 C CA . THR H 3 46 ? 35.908 61.120 37.399 1.00 49.78 547 THR I CA 1
ATOM 4135 C C . THR H 3 46 ? 36.846 60.290 38.270 1.00 46.94 547 THR I C 1
ATOM 4136 O O . THR H 3 46 ? 37.829 60.807 38.800 1.00 46.60 547 THR I O 1
ATOM 4140 N N . TRP H 3 47 ? 36.551 59.001 38.424 1.00 43.27 548 TRP I N 1
ATOM 4141 C CA . TRP H 3 47 ? 37.404 58.156 39.254 1.00 39.65 548 TRP I CA 1
ATOM 4142 C C . TRP H 3 47 ? 38.800 57.938 38.704 1.00 38.24 548 TRP I C 1
ATOM 4143 O O . TRP H 3 47 ? 39.756 57.803 39.473 1.00 37.56 548 TRP I O 1
ATOM 4154 N N . LYS H 3 48 ? 38.936 57.927 37.382 1.00 36.78 549 LYS I N 1
ATOM 4155 C CA . LYS H 3 48 ? 40.258 57.753 36.793 1.00 36.10 549 LYS I CA 1
ATOM 4156 C C . LYS H 3 48 ? 41.141 58.935 37.197 1.00 35.58 549 LYS I C 1
ATOM 4157 O O . LYS H 3 48 ? 42.304 58.767 37.575 1.00 34.58 549 LYS I O 1
ATOM 4163 N N . ASN H 3 49 ? 40.588 60.138 37.097 1.00 33.53 550 ASN I N 1
ATOM 4164 C CA . ASN H 3 49 ? 41.333 61.333 37.473 1.00 32.83 550 ASN I CA 1
ATOM 4165 C C . ASN H 3 49 ? 41.663 61.276 38.964 1.00 31.61 550 ASN I C 1
ATOM 4166 O O . ASN H 3 49 ? 42.802 61.504 39.366 1.00 31.41 550 ASN I O 1
ATOM 4171 N N . ALA H 3 50 ? 40.658 60.951 39.774 1.00 30.16 551 ALA I N 1
ATOM 4172 C CA . ALA H 3 50 ? 40.821 60.862 41.222 1.00 28.99 551 ALA I CA 1
ATOM 4173 C C . ALA H 3 50 ? 41.884 59.841 41.644 1.00 28.81 551 ALA I C 1
ATOM 4174 O O . ALA H 3 50 ? 42.618 60.062 42.618 1.00 26.46 551 ALA I O 1
ATOM 4176 N N . VAL H 3 51 ? 41.971 58.724 40.924 1.00 26.56 552 VAL I N 1
ATOM 4177 C CA . VAL H 3 51 ? 42.958 57.690 41.249 1.00 26.29 552 VAL I CA 1
ATOM 4178 C C . VAL H 3 51 ? 44.386 58.154 41.007 1.00 26.79 552 VAL I C 1
ATOM 4179 O O . VAL H 3 51 ? 45.273 57.912 41.829 1.00 27.24 552 VAL I O 1
ATOM 4183 N N . ARG H 3 52 ? 44.620 58.799 39.871 1.00 27.32 553 ARG I N 1
ATOM 4184 C CA . ARG H 3 52 ? 45.954 59.301 39.581 1.00 29.86 553 ARG I CA 1
ATOM 4185 C C . ARG H 3 52 ? 46.305 60.369 40.628 1.00 28.77 553 ARG I C 1
ATOM 4186 O O . ARG H 3 52 ? 47.413 60.400 41.156 1.00 28.02 553 ARG I O 1
ATOM 4194 N N . HIS H 3 53 ? 45.338 61.222 40.932 1.00 29.61 554 HIS I N 1
ATOM 4195 C CA . HIS H 3 53 ? 45.506 62.288 41.919 1.00 30.36 554 HIS I CA 1
ATOM 4196 C C . HIS H 3 53 ? 45.949 61.736 43.278 1.00 30.44 554 HIS I C 1
ATOM 4197 O O . HIS H 3 53 ? 46.906 62.233 43.882 1.00 30.10 554 HIS I O 1
ATOM 4204 N N . ASN H 3 54 ? 45.255 60.703 43.752 1.00 30.21 555 ASN I N 1
ATOM 4205 C CA . ASN H 3 54 ? 45.574 60.078 45.037 1.00 30.85 555 ASN I CA 1
ATOM 4206 C C . ASN H 3 54 ? 46.904 59.337 45.080 1.00 32.37 555 ASN I C 1
ATOM 4207 O O . ASN H 3 54 ? 47.557 59.300 46.124 1.00 31.88 555 ASN I O 1
ATOM 4212 N N . LEU H 3 55 ? 47.298 58.731 43.964 1.00 34.19 556 LEU I N 1
ATOM 4213 C CA . LEU H 3 55 ? 48.561 57.997 43.914 1.00 37.43 556 LEU I CA 1
ATOM 4214 C C . LEU H 3 55 ? 49.765 58.939 43.996 1.00 40.29 556 LEU I C 1
ATOM 4215 O O . LEU H 3 55 ? 50.809 58.580 44.544 1.00 40.71 556 LEU I O 1
ATOM 4220 N N . SER H 3 56 ? 49.612 60.146 43.459 1.00 43.16 557 SER I N 1
ATOM 4221 C CA . SER H 3 56 ? 50.699 61.120 43.472 1.00 47.06 557 SER I CA 1
ATOM 4222 C C . SER H 3 56 ? 50.613 62.133 44.609 1.00 49.22 557 SER I C 1
ATOM 4223 O O . SER H 3 56 ? 51.478 62.999 44.734 1.00 49.85 557 SER I O 1
ATOM 4226 N N . LEU H 3 57 ? 49.576 62.031 45.435 1.00 51.93 558 LEU I N 1
ATOM 4227 C CA . LEU H 3 57 ? 49.410 62.957 46.551 1.00 54.10 558 LEU I CA 1
ATOM 4228 C C . LEU H 3 57 ? 49.742 62.295 47.882 1.00 55.19 558 LEU I C 1
ATOM 4229 O O . LEU H 3 57 ? 50.429 62.876 48.720 1.00 54.91 558 LEU I O 1
ATOM 4234 N N . HIS H 3 58 ? 49.246 61.077 48.067 1.00 56.31 559 HIS I N 1
ATOM 4235 C CA . HIS H 3 58 ? 49.465 60.337 49.304 1.00 58.22 559 HIS I CA 1
ATOM 4236 C C . HIS H 3 58 ? 50.747 59.514 49.279 1.00 59.06 559 HIS I C 1
ATOM 4237 O O . HIS H 3 58 ? 50.979 58.723 48.365 1.00 58.91 559 HIS I O 1
ATOM 4244 N N . LYS H 3 59 ? 51.572 59.710 50.304 1.00 59.79 560 LYS I N 1
ATOM 4245 C CA . LYS H 3 59 ? 52.853 59.023 50.434 1.00 59.94 560 LYS I CA 1
ATOM 4246 C C . LYS H 3 59 ? 52.722 57.525 50.683 1.00 58.74 560 LYS I C 1
ATOM 4247 O O . LYS H 3 59 ? 53.634 56.762 50.370 1.00 58.76 560 LYS I O 1
ATOM 4253 N N . CYS H 3 60 ? 51.598 57.100 51.248 1.00 57.23 561 CYS I N 1
ATOM 4254 C CA . CYS H 3 60 ? 51.393 55.680 51.520 1.00 56.36 561 CYS I CA 1
ATOM 4255 C C . CYS H 3 60 ? 51.391 54.848 50.232 1.00 55.50 561 CYS I C 1
ATOM 4256 O O . CYS H 3 60 ? 51.523 53.628 50.272 1.00 54.35 561 CYS I O 1
ATOM 4259 N N . PHE H 3 61 ? 51.245 55.518 49.093 1.00 55.11 562 PHE I N 1
ATOM 4260 C CA . PHE H 3 61 ? 51.238 54.840 47.799 1.00 56.33 562 PHE I CA 1
ATOM 4261 C C . PHE H 3 61 ? 52.583 55.069 47.116 1.00 59.78 562 PHE I C 1
ATOM 4262 O O . PHE H 3 61 ? 52.881 56.178 46.669 1.00 59.42 562 PHE I O 1
ATOM 4270 N N . VAL H 3 62 ? 53.394 54.016 47.042 1.00 64.31 563 VAL I N 1
ATOM 4271 C CA . VAL H 3 62 ? 54.720 54.104 46.430 1.00 69.52 563 VAL I CA 1
ATOM 4272 C C . VAL H 3 62 ? 54.808 53.248 45.169 1.00 74.06 563 VAL I C 1
ATOM 4273 O O . VAL H 3 62 ? 54.447 52.073 45.179 1.00 73.78 563 VAL I O 1
ATOM 4277 N N . ARG H 3 63 ? 55.307 53.838 44.089 1.00 80.02 564 ARG I N 1
ATOM 4278 C CA . ARG H 3 63 ? 55.447 53.121 42.831 1.00 86.80 564 ARG I CA 1
ATOM 4279 C C . ARG H 3 63 ? 56.801 52.415 42.732 1.00 89.93 564 ARG I C 1
ATOM 4280 O O . ARG H 3 63 ? 57.853 53.054 42.659 1.00 90.29 564 ARG I O 1
ATOM 4288 N N . VAL H 3 64 ? 56.762 51.085 42.750 1.00 93.91 565 VAL I N 1
ATOM 4289 C CA . VAL H 3 64 ? 57.967 50.259 42.663 1.00 98.08 565 VAL I CA 1
ATOM 4290 C C . VAL H 3 64 ? 58.168 49.757 41.237 1.00 100.81 565 VAL I C 1
ATOM 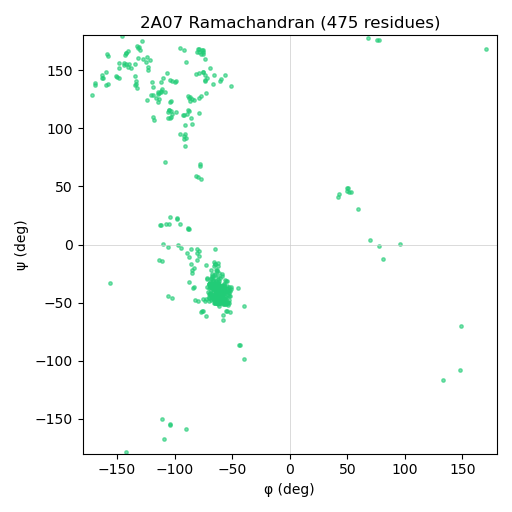4291 O O . VAL H 3 64 ? 57.383 48.956 40.733 1.00 101.33 565 VAL I O 1
ATOM 4295 N N . GLU H 3 65 ? 59.239 50.222 40.603 1.00 104.10 566 GLU I N 1
ATOM 4296 C CA . GLU H 3 65 ? 59.551 49.830 39.238 1.00 107.11 566 GLU I CA 1
ATOM 4297 C C . GLU H 3 65 ? 60.356 48.534 39.202 1.00 108.23 566 GLU I C 1
ATOM 4298 O O . GLU H 3 65 ? 61.529 48.506 39.579 1.00 108.50 566 GLU I O 1
ATOM 4304 N N . ASN H 3 66 ? 59.710 47.462 38.747 1.00 109.52 567 ASN I N 1
ATOM 4305 C CA . ASN H 3 66 ? 60.351 46.155 38.660 1.00 110.48 567 ASN I CA 1
ATOM 4306 C C . ASN H 3 66 ? 60.598 45.758 37.210 1.00 110.83 567 ASN I C 1
ATOM 4307 O O . ASN H 3 66 ? 60.488 46.582 36.302 1.00 110.82 567 ASN I O 1
ATOM 4312 N N . VAL H 3 67 ? 60.927 44.486 37.005 1.00 111.11 568 VAL I N 1
ATOM 4313 C CA . VAL H 3 67 ? 61.191 43.950 35.674 1.00 111.34 568 VAL I CA 1
ATOM 4314 C C . VAL H 3 67 ? 59.878 43.709 34.926 1.00 110.69 568 VAL I C 1
ATOM 4315 O O . VAL H 3 67 ? 59.589 42.596 34.484 1.00 111.08 568 VAL I O 1
ATOM 4319 N N . LYS H 3 68 ? 59.081 44.766 34.798 1.00 109.62 569 LYS I N 1
ATOM 4320 C CA . LYS H 3 68 ? 57.797 44.690 34.106 1.00 107.88 569 LYS I CA 1
ATOM 4321 C C . LYS H 3 68 ? 57.377 46.061 33.583 1.00 105.88 569 LYS I C 1
ATOM 4322 O O . LYS H 3 68 ? 56.744 46.167 32.532 1.00 106.12 569 LYS I O 1
ATOM 4328 N N . GLY H 3 69 ? 57.737 47.106 34.322 1.00 103.33 570 GLY I N 1
ATOM 4329 C CA . GLY H 3 69 ? 57.389 48.454 33.913 1.00 99.79 570 GLY I CA 1
ATOM 4330 C C . GLY H 3 69 ? 57.167 49.377 35.096 1.00 97.12 570 GLY I C 1
ATOM 4331 O O . GLY H 3 69 ? 57.971 50.274 35.351 1.00 97.08 570 GLY I O 1
ATOM 4332 N N . ALA H 3 70 ? 56.074 49.158 35.820 1.00 93.72 571 ALA I N 1
ATOM 4333 C CA . ALA H 3 70 ? 55.751 49.978 36.981 1.00 89.45 571 ALA I CA 1
ATOM 4334 C C . ALA H 3 70 ? 54.574 49.404 37.758 1.00 86.03 571 ALA I C 1
ATOM 4335 O O . ALA H 3 70 ? 53.521 49.118 37.189 1.00 86.49 571 ALA I O 1
ATOM 4337 N N . VAL H 3 71 ? 54.758 49.235 39.061 1.00 81.16 572 VAL I N 1
ATOM 4338 C CA . VAL H 3 71 ? 53.703 48.707 39.913 1.00 76.20 572 VAL I CA 1
ATOM 4339 C C . VAL H 3 71 ? 53.586 49.565 41.164 1.00 72.23 572 VAL I C 1
ATOM 4340 O O . VAL H 3 71 ? 54.589 50.019 41.712 1.00 70.83 572 VAL I O 1
ATOM 4344 N N . TRP H 3 72 ? 52.358 49.795 41.609 1.00 67.14 573 TRP I N 1
ATOM 4345 C CA . TRP H 3 72 ? 52.141 50.590 42.804 1.00 62.61 573 TRP I CA 1
ATOM 4346 C C . TRP H 3 72 ? 51.926 49.678 43.992 1.00 62.17 573 TRP I C 1
ATOM 4347 O O . TRP H 3 72 ? 51.273 48.642 43.881 1.00 62.33 573 TRP I O 1
ATOM 4358 N N . THR H 3 73 ? 52.484 50.066 45.130 1.00 61.52 574 THR I N 1
ATOM 4359 C CA . THR H 3 73 ? 52.354 49.280 46.344 1.00 60.99 574 THR I CA 1
ATOM 4360 C C . THR H 3 73 ? 51.851 50.172 47.472 1.00 61.40 574 THR I C 1
ATOM 4361 O O . THR H 3 73 ? 51.711 51.383 47.299 1.00 59.49 574 THR I O 1
ATOM 4365 N N . VAL H 3 74 ? 51.585 49.572 48.626 1.00 62.84 575 VAL I N 1
ATOM 4366 C CA . VAL H 3 74 ? 51.089 50.322 49.776 1.00 65.94 575 VAL I CA 1
ATOM 4367 C C . VAL H 3 74 ? 52.017 50.223 50.985 1.00 68.55 575 VAL I C 1
ATOM 4368 O O . VAL H 3 74 ? 52.400 49.130 51.399 1.00 68.16 575 VAL I O 1
ATOM 4372 N N . ASP H 3 75 ? 52.372 51.375 51.544 1.00 71.83 576 ASP I N 1
ATOM 4373 C CA . ASP H 3 75 ? 53.232 51.433 52.718 1.00 75.32 576 ASP I CA 1
ATOM 4374 C C . ASP H 3 75 ? 52.279 51.445 53.913 1.00 77.81 576 ASP I C 1
ATOM 4375 O O . ASP H 3 75 ? 51.835 52.503 54.362 1.00 78.40 576 ASP I O 1
ATOM 4380 N N . GLU H 3 76 ? 51.955 50.257 54.412 1.00 81.03 577 GLU I N 1
ATOM 4381 C CA . GLU H 3 76 ? 51.029 50.108 55.528 1.00 84.35 577 GLU I CA 1
ATOM 4382 C C . GLU H 3 76 ? 51.398 50.984 56.730 1.00 86.01 577 GLU I C 1
ATOM 4383 O O . GLU H 3 76 ? 50.525 51.558 57.373 1.00 86.34 577 GLU I O 1
ATOM 4389 N N . VAL H 3 77 ? 52.692 51.087 57.024 1.00 87.71 578 VAL I N 1
ATOM 4390 C CA . VAL H 3 77 ? 53.165 51.889 58.152 1.00 89.63 578 VAL I CA 1
ATOM 4391 C C . VAL H 3 77 ? 52.861 53.373 57.974 1.00 90.50 578 VAL I C 1
ATOM 4392 O O . VAL H 3 77 ? 52.585 54.079 58.946 1.00 90.88 578 VAL I O 1
ATOM 4396 N N . GLU H 3 78 ? 52.923 53.848 56.734 1.00 91.50 579 GLU I N 1
ATOM 4397 C CA . GLU H 3 78 ? 52.648 55.252 56.441 1.00 92.63 579 GLU I CA 1
ATOM 4398 C C . GLU H 3 78 ? 51.152 55.422 56.208 1.00 93.31 579 GLU I C 1
ATOM 4399 O O . GLU H 3 78 ? 50.643 56.541 56.134 1.00 93.29 579 GLU I O 1
ATOM 4405 N N . TYR H 3 79 ? 50.455 54.297 56.096 1.00 93.92 580 TYR I N 1
ATOM 4406 C CA . TYR H 3 79 ? 49.020 54.309 55.857 1.00 94.63 580 TYR I CA 1
ATOM 4407 C C . TYR H 3 79 ? 48.233 54.387 57.161 1.00 96.03 580 TYR I C 1
ATOM 4408 O O . TYR H 3 79 ? 47.153 54.977 57.210 1.00 95.95 580 TYR I O 1
ATOM 4417 N N . GLN H 3 80 ? 48.782 53.797 58.217 1.00 97.87 581 GLN I N 1
ATOM 4418 C CA . GLN H 3 80 ? 48.118 53.782 59.515 1.00 99.95 581 GLN I CA 1
ATOM 4419 C C . GLN H 3 80 ? 48.080 55.144 60.205 1.00 101.09 581 GLN I C 1
ATOM 4420 O O . GLN H 3 80 ? 47.043 55.545 60.736 1.00 101.28 581 GLN I O 1
ATOM 4426 N N . LYS H 3 81 ? 49.207 55.847 60.194 1.00 102.44 582 LYS I N 1
ATOM 4427 C CA . LYS H 3 81 ? 49.306 57.160 60.827 1.00 103.88 582 LYS I CA 1
ATOM 4428 C C . LYS H 3 81 ? 48.056 58.010 60.615 1.00 104.87 582 LYS I C 1
ATOM 4429 O O . LYS H 3 81 ? 47.469 58.514 61.573 1.00 105.16 582 LYS I O 1
ATOM 4435 N N . ARG H 3 82 ? 47.658 58.162 59.356 1.00 105.92 583 ARG I N 1
ATOM 4436 C CA . ARG H 3 82 ? 46.482 58.951 59.000 1.00 106.83 583 ARG I CA 1
ATOM 4437 C C . ARG H 3 82 ? 45.233 58.455 59.726 1.00 106.96 583 ARG I C 1
ATOM 4438 O O . ARG H 3 82 ? 44.431 57.738 59.090 1.00 107.01 583 ARG I O 1
ATOM 4446 N N . ILE I 3 1 ? 43.110 80.049 39.958 1.00 16.57 502 ILE J N 1
ATOM 4447 C CA . ILE I 3 1 ? 42.430 80.806 38.857 1.00 18.03 502 ILE J CA 1
ATOM 4448 C C . ILE I 3 1 ? 43.207 82.099 38.586 1.00 19.31 502 ILE J C 1
ATOM 4449 O O . ILE I 3 1 ? 43.609 82.797 39.516 1.00 18.85 502 ILE J O 1
ATOM 4454 N N . VAL I 3 2 ? 43.427 82.395 37.306 1.00 19.57 503 VAL J N 1
ATOM 4455 C CA . VAL I 3 2 ? 44.183 83.575 36.888 1.00 21.87 503 VAL J CA 1
ATOM 4456 C C . VAL I 3 2 ? 43.295 84.486 36.040 1.00 20.57 503 VAL J C 1
ATOM 4457 O O . VAL I 3 2 ? 42.571 84.005 35.173 1.00 18.80 503 VAL J O 1
ATOM 4461 N N . ARG I 3 3 ? 43.327 85.789 36.287 1.00 20.15 504 ARG J N 1
ATOM 4462 C CA . ARG I 3 3 ? 42.506 86.667 35.459 1.00 21.12 504 ARG J CA 1
ATOM 4463 C C . ARG I 3 3 ? 43.242 86.862 34.141 1.00 19.58 504 ARG J C 1
ATOM 4464 O O . ARG I 3 3 ? 44.470 86.874 34.098 1.00 18.54 504 ARG J O 1
ATOM 4472 N N . PRO I 3 4 ? 42.499 87.017 33.044 1.00 20.34 505 PRO J N 1
ATOM 4473 C CA . PRO I 3 4 ? 43.148 87.206 31.743 1.00 19.76 505 PRO J CA 1
ATOM 4474 C C . PRO I 3 4 ? 44.008 88.463 31.758 1.00 19.08 505 PRO J C 1
ATOM 4475 O O . PRO I 3 4 ? 43.613 89.483 32.323 1.00 17.69 505 PRO J O 1
ATOM 4479 N N . PRO I 3 5 ? 45.188 88.412 31.123 1.00 19.64 506 PRO J N 1
ATOM 4480 C CA . PRO I 3 5 ? 46.113 89.543 31.057 1.00 20.03 506 PRO J CA 1
ATOM 4481 C C . PRO I 3 5 ? 45.720 90.574 30.000 1.00 21.08 506 PRO J C 1
ATOM 4482 O O . PRO I 3 5 ? 46.496 90.859 29.089 1.00 21.16 506 PRO J O 1
ATOM 4486 N N . PHE I 3 6 ? 44.514 91.121 30.120 1.00 17.27 507 PHE J N 1
ATOM 4487 C CA . PHE I 3 6 ? 44.028 92.132 29.180 1.00 17.99 507 PHE J CA 1
ATOM 4488 C C . PHE I 3 6 ? 43.114 93.066 29.957 1.00 16.81 507 PHE J C 1
ATOM 4489 O O . PHE I 3 6 ? 42.566 92.675 30.985 1.00 15.87 507 PHE J O 1
ATOM 4497 N N . THR I 3 7 ? 42.948 94.292 29.471 1.00 15.54 508 THR J N 1
ATOM 4498 C CA . THR I 3 7 ? 42.072 95.249 30.152 1.00 15.27 508 THR J CA 1
ATOM 4499 C C . THR I 3 7 ? 40.611 94.901 29.901 1.00 13.95 508 THR J C 1
ATOM 4500 O O . THR I 3 7 ? 40.284 94.125 28.999 1.00 13.42 508 THR J O 1
ATOM 4504 N N . TYR I 3 8 ? 39.723 95.494 30.692 1.00 11.85 509 TYR J N 1
ATOM 4505 C CA . TYR I 3 8 ? 38.300 95.237 30.501 1.00 12.97 509 TYR J CA 1
ATOM 4506 C C . TYR I 3 8 ? 37.896 95.704 29.113 1.00 12.13 509 TYR J C 1
ATOM 4507 O O . TYR I 3 8 ? 37.119 95.042 28.427 1.00 13.11 509 TYR J O 1
ATOM 4516 N N . ALA I 3 9 ? 38.441 96.845 28.704 1.00 12.76 510 ALA J N 1
ATOM 4517 C CA . ALA I 3 9 ? 38.137 97.400 27.389 1.00 13.94 510 ALA J CA 1
ATOM 4518 C C . ALA I 3 9 ? 38.522 96.405 26.297 1.00 14.98 510 ALA J C 1
ATOM 4519 O O . ALA I 3 9 ? 37.742 96.133 25.388 1.00 14.51 510 ALA J O 1
ATOM 4521 N N . THR I 3 10 ? 39.720 95.847 26.394 1.00 13.48 511 THR J N 1
ATOM 4522 C CA . THR I 3 10 ? 40.170 94.895 25.389 1.00 16.38 511 THR J CA 1
ATOM 4523 C C . THR I 3 10 ? 39.274 93.651 25.334 1.00 15.15 511 THR J C 1
ATOM 4524 O O . THR I 3 10 ? 38.922 93.174 24.250 1.00 16.79 511 THR J O 1
ATOM 4528 N N . LEU I 3 11 ? 38.902 93.142 26.505 1.00 13.93 512 LEU J N 1
ATOM 4529 C CA . LEU I 3 11 ? 38.034 91.965 26.627 1.00 15.71 512 LEU J CA 1
ATOM 4530 C C . LEU I 3 11 ? 36.637 92.214 26.061 1.00 15.73 512 LEU J C 1
ATOM 4531 O O . LEU I 3 11 ? 36.070 91.364 25.358 1.00 14.69 512 LEU J O 1
ATOM 4536 N N . ILE I 3 12 ? 36.066 93.369 26.389 1.00 15.32 513 ILE J N 1
ATOM 4537 C CA . ILE I 3 12 ? 34.740 93.717 25.896 1.00 15.64 513 ILE J CA 1
ATOM 4538 C C . ILE I 3 12 ? 34.779 93.820 24.365 1.00 16.83 513 ILE J C 1
ATOM 4539 O O . ILE I 3 12 ? 33.895 93.306 23.664 1.00 15.13 513 ILE J O 1
ATOM 4544 N N . ARG I 3 13 ? 35.805 94.479 23.846 1.00 17.96 514 ARG J N 1
ATOM 4545 C CA . ARG I 3 13 ? 35.939 94.631 22.397 1.00 20.06 514 ARG J CA 1
ATOM 4546 C C . ARG I 3 13 ? 36.037 93.253 21.752 1.00 21.26 514 ARG J C 1
ATOM 4547 O O . ARG I 3 13 ? 35.451 93.002 20.689 1.00 18.89 514 ARG J O 1
ATOM 4555 N N . GLN I 3 14 ? 36.783 92.363 22.401 1.00 19.99 515 GLN J N 1
ATOM 4556 C CA . GLN I 3 14 ? 36.958 91.010 21.882 1.00 20.53 515 GLN J CA 1
ATOM 4557 C C . GLN I 3 14 ? 35.607 90.321 21.760 1.00 20.25 515 GLN J C 1
ATOM 4558 O O . GLN I 3 14 ? 35.290 89.736 20.712 1.00 19.79 515 GLN J O 1
ATOM 4564 N N . ALA I 3 15 ? 34.817 90.387 22.830 1.00 17.69 516 ALA J N 1
ATOM 4565 C CA . ALA I 3 15 ? 33.489 89.781 22.848 1.00 18.69 516 ALA J CA 1
ATOM 4566 C C . ALA I 3 15 ? 32.649 90.268 21.673 1.00 20.12 516 ALA J C 1
ATOM 4567 O O . ALA I 3 15 ? 32.063 89.469 20.942 1.00 20.24 516 ALA J O 1
ATOM 4569 N N . ILE I 3 16 ? 32.572 91.582 21.510 1.00 18.87 517 ILE J N 1
ATOM 4570 C CA . ILE I 3 16 ? 31.786 92.163 20.432 1.00 20.17 517 ILE J CA 1
ATOM 4571 C C . ILE I 3 16 ? 32.328 91.813 19.041 1.00 22.20 517 ILE J C 1
ATOM 4572 O O . ILE I 3 16 ? 31.560 91.484 18.132 1.00 23.09 517 ILE J O 1
ATOM 4577 N N . MET I 3 17 ? 33.643 91.889 18.873 1.00 23.25 518 MET J N 1
ATOM 4578 C CA . MET I 3 17 ? 34.246 91.587 17.586 1.00 27.01 518 MET J CA 1
ATOM 4579 C C . MET I 3 17 ? 33.999 90.144 17.165 1.00 27.68 518 MET J C 1
ATOM 4580 O O . MET I 3 17 ? 33.920 89.851 15.973 1.00 28.09 518 MET J O 1
ATOM 4585 N N . GLU I 3 18 ? 33.866 89.246 18.138 1.00 26.34 519 GLU J N 1
ATOM 4586 C CA . GLU I 3 18 ? 33.640 87.834 17.837 1.00 25.95 519 GLU J CA 1
ATOM 4587 C C . GLU I 3 18 ? 32.192 87.504 17.507 1.00 26.64 519 GLU J C 1
ATOM 4588 O O . GLU I 3 18 ? 31.897 86.415 17.010 1.00 26.45 519 GLU J O 1
ATOM 4594 N N . SER I 3 19 ? 31.282 88.431 17.784 1.00 23.97 520 SER J N 1
ATOM 4595 C CA . SER I 3 19 ? 29.872 88.177 17.511 1.00 25.03 520 SER J CA 1
ATOM 4596 C C . SER I 3 19 ? 29.616 88.293 16.007 1.00 24.85 520 SER J C 1
ATOM 4597 O O . SER I 3 19 ? 30.268 89.077 15.318 1.00 24.39 520 SER J O 1
ATOM 4600 N N . SER I 3 20 ? 28.662 87.517 15.510 1.00 26.88 521 SER J N 1
ATOM 4601 C CA . SER I 3 20 ? 28.340 87.508 14.082 1.00 29.72 521 SER J CA 1
ATOM 4602 C C . SER I 3 20 ? 27.952 88.862 13.466 1.00 29.53 521 SER J C 1
ATOM 4603 O O . SER I 3 20 ? 28.260 89.128 12.304 1.00 30.56 521 SER J O 1
ATOM 4606 N N . ASP I 3 21 ? 27.286 89.711 14.244 1.00 28.30 522 ASP J N 1
ATOM 4607 C CA . ASP I 3 21 ? 26.839 91.021 13.764 1.00 27.41 522 ASP J CA 1
ATOM 4608 C C . ASP I 3 21 ? 27.583 92.169 14.445 1.00 27.07 522 ASP J C 1
ATOM 4609 O O . ASP I 3 21 ? 27.145 93.317 14.394 1.00 25.99 522 ASP J O 1
ATOM 4614 N N . ARG I 3 22 ? 28.707 91.854 15.077 1.00 25.75 523 ARG J N 1
ATOM 4615 C CA . ARG I 3 22 ? 29.502 92.861 15.781 1.00 25.85 523 ARG J CA 1
ATOM 4616 C C . ARG I 3 22 ? 28.645 93.711 16.718 1.00 23.56 523 ARG J C 1
ATOM 4617 O O . ARG I 3 22 ? 28.729 94.939 16.716 1.00 22.03 523 ARG J O 1
ATOM 4625 N N . GLN I 3 23 ? 27.831 93.037 17.522 1.00 21.97 524 GLN J N 1
ATOM 4626 C CA . GLN I 3 23 ? 26.964 93.689 18.491 1.00 21.04 524 GLN J CA 1
ATOM 4627 C C . GLN I 3 23 ? 26.498 92.664 19.506 1.00 21.20 524 GLN J C 1
ATOM 4628 O O . GLN I 3 23 ? 26.236 91.505 19.159 1.00 21.13 524 GLN J O 1
ATOM 4634 N N . LEU I 3 24 ? 26.389 93.092 20.757 1.00 18.36 525 LEU J N 1
ATOM 4635 C CA . LEU I 3 24 ? 25.943 92.217 21.838 1.00 18.01 525 LEU J CA 1
ATOM 4636 C C . LEU I 3 24 ? 25.192 93.008 22.894 1.00 17.36 525 LEU J C 1
ATOM 4637 O O . LEU I 3 24 ? 25.537 94.154 23.183 1.00 16.72 525 LEU J O 1
ATOM 4642 N N . THR I 3 25 ? 24.160 92.403 23.467 1.00 16.37 526 THR J N 1
ATOM 4643 C CA . THR I 3 25 ? 23.424 93.054 24.541 1.00 16.59 526 THR J CA 1
ATOM 4644 C C . THR I 3 25 ? 24.334 92.929 25.765 1.00 17.49 526 THR J C 1
ATOM 4645 O O . THR I 3 25 ? 25.301 92.151 25.756 1.00 13.51 526 THR J O 1
ATOM 4649 N N . LEU I 3 26 ? 24.024 93.671 26.822 1.00 16.01 527 LEU J N 1
ATOM 4650 C CA . LEU I 3 26 ? 24.838 93.592 28.039 1.00 16.52 527 LEU J CA 1
ATOM 4651 C C . LEU I 3 26 ? 24.888 92.155 28.581 1.00 16.83 527 LEU J C 1
ATOM 4652 O O . LEU I 3 26 ? 25.957 91.646 28.916 1.00 14.08 527 LEU J O 1
ATOM 4657 N N . ASN I 3 27 ? 23.737 91.491 28.647 1.00 17.22 528 ASN J N 1
ATOM 4658 C CA . ASN I 3 27 ? 23.712 90.129 29.170 1.00 18.34 528 ASN J CA 1
ATOM 4659 C C . ASN I 3 27 ? 24.525 89.153 28.326 1.00 18.69 528 ASN J C 1
ATOM 4660 O O . ASN I 3 27 ? 25.096 88.197 28.855 1.00 17.73 528 ASN J O 1
ATOM 4665 N N . GLU I 3 28 ? 24.567 89.384 27.017 1.00 17.79 529 GLU J N 1
ATOM 4666 C CA . GLU I 3 28 ? 25.339 88.537 26.109 1.00 18.55 529 GLU J CA 1
ATOM 4667 C C . GLU I 3 28 ? 26.825 88.755 26.382 1.00 18.11 529 GLU J C 1
ATOM 4668 O O . GLU I 3 28 ? 27.637 87.827 26.277 1.00 14.87 529 GLU J O 1
ATOM 4674 N N . ILE I 3 29 ? 27.185 89.988 26.742 1.00 15.24 530 ILE J N 1
ATOM 4675 C CA . ILE I 3 29 ? 28.580 90.270 27.059 1.00 14.28 530 ILE J CA 1
ATOM 4676 C C . ILE I 3 29 ? 28.951 89.556 28.367 1.00 13.63 530 ILE J C 1
ATOM 4677 O O . ILE I 3 29 ? 30.037 88.976 28.466 1.00 14.65 530 ILE J O 1
ATOM 4682 N N . TYR I 3 30 ? 28.067 89.600 29.361 1.00 12.05 531 TYR J N 1
ATOM 4683 C CA . TYR I 3 30 ? 28.316 88.892 30.625 1.00 14.34 531 TYR J CA 1
ATOM 4684 C C . TYR I 3 30 ? 28.541 87.404 30.301 1.00 15.18 531 TYR J C 1
ATOM 4685 O O . TYR I 3 30 ? 29.496 86.774 30.772 1.00 13.20 531 TYR J O 1
ATOM 4694 N N . SER I 3 31 ? 27.650 86.842 29.487 1.00 15.54 532 SER J N 1
ATOM 4695 C CA . SER I 3 31 ? 27.763 85.423 29.128 1.00 16.79 532 SER J CA 1
ATOM 4696 C C . SER I 3 31 ? 29.098 85.062 28.492 1.00 17.48 532 SER J C 1
ATOM 4697 O O . SER I 3 31 ? 29.633 83.986 28.768 1.00 19.01 532 SER J O 1
ATOM 4700 N N . TRP I 3 32 ? 29.629 85.946 27.642 1.00 15.97 533 TRP J N 1
ATOM 4701 C CA . TRP I 3 32 ? 30.913 85.708 26.983 1.00 15.28 533 TRP J CA 1
ATOM 4702 C C . TRP I 3 32 ? 32.024 85.646 28.035 1.00 16.93 533 TRP J C 1
ATOM 4703 O O . TRP I 3 32 ? 32.914 84.800 27.966 1.00 16.24 533 TRP J O 1
ATOM 4714 N N . PHE I 3 33 ? 31.981 86.570 28.993 1.00 16.55 534 PHE J N 1
ATOM 4715 C CA . PHE I 3 33 ? 32.975 86.594 30.066 1.00 16.31 534 PHE J CA 1
ATOM 4716 C C . PHE I 3 33 ? 32.963 85.295 30.880 1.00 16.17 534 PHE J C 1
ATOM 4717 O O . PHE I 3 33 ? 34.007 84.676 31.082 1.00 17.13 534 PHE J O 1
ATOM 4725 N N . THR I 3 34 ? 31.789 84.871 31.335 1.00 16.61 535 THR J N 1
ATOM 4726 C CA . THR I 3 34 ? 31.715 83.662 32.157 1.00 19.12 535 THR J CA 1
ATOM 4727 C C . THR I 3 34 ? 32.048 82.385 31.394 1.00 19.72 535 THR J C 1
ATOM 4728 O O . THR I 3 34 ? 32.660 81.458 31.944 1.00 18.94 535 THR J O 1
ATOM 4732 N N . ARG I 3 35 ? 31.651 82.328 30.130 1.00 20.39 536 ARG J N 1
ATOM 4733 C CA . ARG I 3 35 ? 31.914 81.156 29.297 1.00 21.31 536 ARG J CA 1
ATOM 4734 C C . ARG I 3 35 ? 33.393 81.021 28.947 1.00 21.02 536 ARG J C 1
ATOM 4735 O O . ARG I 3 35 ? 33.938 79.913 28.867 1.00 21.28 536 ARG J O 1
ATOM 4743 N N . THR I 3 36 ? 34.048 82.158 28.779 1.00 17.01 537 THR J N 1
ATOM 4744 C CA . THR I 3 36 ? 35.433 82.180 28.355 1.00 17.11 537 THR J CA 1
ATOM 4745 C C . THR I 3 36 ? 36.505 82.018 29.415 1.00 19.03 537 THR J C 1
ATOM 4746 O O . THR I 3 36 ? 37.521 81.376 29.158 1.00 18.84 537 THR J O 1
ATOM 4750 N N . PHE I 3 37 ? 36.300 82.593 30.597 1.00 16.10 538 PHE J N 1
ATOM 4751 C CA . PHE I 3 37 ? 37.320 82.483 31.642 1.00 17.17 538 PHE J CA 1
ATOM 4752 C C . PHE I 3 37 ? 36.778 82.112 33.007 1.00 15.82 538 PHE J C 1
ATOM 4753 O O . PHE I 3 37 ? 35.766 82.652 33.453 1.00 15.45 538 PHE J O 1
ATOM 4761 N N . ALA I 3 38 ? 37.492 81.217 33.687 1.00 13.80 539 ALA J N 1
ATOM 4762 C CA . ALA I 3 38 ? 37.103 80.771 35.023 1.00 13.67 539 ALA J CA 1
ATOM 4763 C C . ALA I 3 38 ? 37.024 81.952 35.984 1.00 11.18 539 ALA J C 1
ATOM 4764 O O . ALA I 3 38 ? 36.179 81.979 36.873 1.00 13.27 539 ALA J O 1
ATOM 4766 N N . TYR I 3 39 ? 37.917 82.916 35.807 1.00 13.21 540 TYR J N 1
ATOM 4767 C CA . TYR I 3 39 ? 37.961 84.100 36.671 1.00 14.05 540 TYR J CA 1
ATOM 4768 C C . TYR I 3 39 ? 36.604 84.776 36.800 1.00 13.05 540 TYR J C 1
ATOM 4769 O O . TYR I 3 39 ? 36.249 85.270 37.878 1.00 12.15 540 TYR J O 1
ATOM 4778 N N . PHE I 3 40 ? 35.834 84.797 35.714 1.00 12.31 541 PHE J N 1
ATOM 4779 C CA . PHE I 3 40 ? 34.536 85.458 35.758 1.00 13.34 541 PHE J CA 1
ATOM 4780 C C . PHE I 3 40 ? 33.368 84.588 36.209 1.00 16.44 541 PHE J C 1
ATOM 4781 O O . PHE I 3 40 ? 32.202 84.962 36.049 1.00 17.51 541 PHE J O 1
ATOM 4789 N N . ARG I 3 41 ? 33.671 83.430 36.784 1.00 17.62 542 ARG J N 1
ATOM 4790 C CA . ARG I 3 41 ? 32.617 82.569 37.291 1.00 18.98 542 ARG J CA 1
ATOM 4791 C C . ARG I 3 41 ? 32.438 82.752 38.797 1.00 19.64 542 ARG J C 1
ATOM 4792 O O . ARG I 3 41 ? 31.952 81.862 39.485 1.00 20.46 542 ARG J O 1
ATOM 4800 N N . ARG I 3 42 ? 32.860 83.909 39.303 1.00 17.73 543 ARG J N 1
ATOM 4801 C CA . ARG I 3 42 ? 32.701 84.238 40.713 1.00 18.03 543 ARG J CA 1
ATOM 4802 C C . ARG I 3 42 ? 32.777 85.749 40.876 1.00 18.38 543 ARG J C 1
ATOM 4803 O O . ARG I 3 42 ? 33.238 86.450 39.973 1.00 18.00 543 ARG J O 1
ATOM 4811 N N . ASN I 3 43 ? 32.328 86.236 42.028 1.00 18.96 544 ASN J N 1
ATOM 4812 C CA . ASN I 3 43 ? 32.347 87.662 42.337 1.00 20.19 544 ASN J CA 1
ATOM 4813 C C . ASN I 3 43 ? 31.702 88.503 41.229 1.00 19.41 544 ASN J C 1
ATOM 4814 O O . ASN I 3 43 ? 32.221 89.543 40.833 1.00 18.12 544 ASN J O 1
ATOM 4819 N N . ALA I 3 44 ? 30.546 88.055 40.754 1.00 18.59 545 ALA J N 1
ATOM 4820 C CA . ALA I 3 44 ? 29.850 88.764 39.690 1.00 20.49 545 ALA J CA 1
ATOM 4821 C C . ALA I 3 44 ? 29.590 90.226 40.035 1.00 21.21 545 ALA J C 1
ATOM 4822 O O . ALA I 3 44 ? 29.722 91.099 39.180 1.00 19.78 545 ALA J O 1
ATOM 4824 N N . ALA I 3 45 ? 29.228 90.499 41.286 1.00 22.91 546 ALA J N 1
ATOM 4825 C CA . ALA I 3 45 ? 28.942 91.872 41.687 1.00 23.83 546 ALA J CA 1
ATOM 4826 C C . ALA I 3 45 ? 30.101 92.793 41.322 1.00 24.61 546 ALA J C 1
ATOM 4827 O O . ALA I 3 45 ? 29.889 93.936 40.919 1.00 24.16 546 ALA J O 1
ATOM 4829 N N . THR I 3 46 ? 31.324 92.291 41.446 1.00 20.89 547 THR J N 1
ATOM 4830 C CA . THR I 3 46 ? 32.497 93.085 41.114 1.00 20.32 547 THR J CA 1
ATOM 4831 C C . THR I 3 46 ? 32.767 93.233 39.616 1.00 17.75 547 THR J C 1
ATOM 4832 O O . THR I 3 46 ? 32.856 94.346 39.111 1.00 14.53 547 THR J O 1
ATOM 4836 N N . TRP I 3 47 ? 32.924 92.118 38.900 1.00 14.31 548 TRP J N 1
ATOM 4837 C CA . TRP I 3 47 ? 33.241 92.250 37.487 1.00 13.46 548 TRP J CA 1
ATOM 4838 C C . TRP I 3 47 ? 32.114 92.746 36.573 1.00 12.42 548 TRP J C 1
ATOM 4839 O O . TRP I 3 47 ? 32.393 93.362 35.546 1.00 12.48 548 TRP J O 1
ATOM 4850 N N . LYS I 3 48 ? 30.857 92.486 36.920 1.00 12.41 549 LYS J N 1
ATOM 4851 C CA . LYS I 3 48 ? 29.761 92.978 36.076 1.00 12.35 549 LYS J CA 1
ATOM 4852 C C . LYS I 3 48 ? 29.692 94.504 36.192 1.00 13.46 549 LYS J C 1
ATOM 4853 O O . LYS I 3 48 ? 29.365 95.208 35.226 1.00 13.34 549 LYS J O 1
ATOM 4859 N N . ASN I 3 49 ? 30.024 94.998 37.380 1.00 11.84 550 ASN J N 1
ATOM 4860 C CA . ASN I 3 49 ? 30.058 96.429 37.647 1.00 14.67 550 ASN J CA 1
ATOM 4861 C C . ASN I 3 49 ? 31.192 97.001 36.789 1.00 13.86 550 ASN J C 1
ATOM 4862 O O . ASN I 3 49 ? 31.043 98.042 36.142 1.00 14.40 550 ASN J O 1
ATOM 4867 N N . ALA I 3 50 ? 32.324 96.300 36.748 1.00 14.06 551 ALA J N 1
ATOM 4868 C CA . ALA I 3 50 ? 33.450 96.752 35.934 1.00 14.06 551 ALA J CA 1
ATOM 4869 C C . ALA I 3 50 ? 33.052 96.825 34.469 1.00 13.77 551 ALA J C 1
ATOM 4870 O O . ALA I 3 50 ? 33.399 97.772 33.768 1.00 13.81 551 ALA J O 1
ATOM 4872 N N . VAL I 3 51 ? 32.343 95.805 33.995 1.00 11.90 552 VAL J N 1
ATOM 4873 C CA . VAL I 3 51 ? 31.921 95.795 32.597 1.00 11.57 552 VAL J CA 1
ATOM 4874 C C . VAL I 3 51 ? 30.992 96.973 32.276 1.00 10.99 552 VAL J C 1
ATOM 4875 O O . VAL I 3 51 ? 31.195 97.676 31.277 1.00 12.19 552 VAL J O 1
ATOM 4879 N N . ARG I 3 52 ? 29.971 97.184 33.097 1.00 11.01 553 ARG J N 1
ATOM 4880 C CA . ARG I 3 52 ? 29.041 98.293 32.845 1.00 13.24 553 ARG J CA 1
ATOM 4881 C C . ARG I 3 52 ? 29.781 99.636 32.897 1.00 12.26 553 ARG J C 1
ATOM 4882 O O . ARG I 3 52 ? 29.548 100.524 32.076 1.00 10.35 553 ARG J O 1
ATOM 4890 N N . HIS I 3 53 ? 30.656 99.778 33.888 1.00 11.94 554 HIS J N 1
ATOM 4891 C CA . HIS I 3 53 ? 31.444 100.998 34.039 1.00 13.80 554 HIS J CA 1
ATOM 4892 C C . HIS I 3 53 ? 32.271 101.260 32.780 1.00 12.78 554 HIS J C 1
ATOM 4893 O O . HIS I 3 53 ? 32.295 102.377 32.259 1.00 12.09 554 HIS J O 1
ATOM 4900 N N . ASN I 3 54 ? 32.951 100.227 32.287 1.00 12.05 555 ASN J N 1
ATOM 4901 C CA . ASN I 3 54 ? 33.758 100.384 31.087 1.00 11.35 555 ASN J CA 1
ATOM 4902 C C . ASN I 3 54 ? 32.919 100.721 29.844 1.00 12.30 555 ASN J C 1
ATOM 4903 O O . ASN I 3 54 ? 33.299 101.578 29.032 1.00 11.28 555 ASN J O 1
ATOM 4908 N N . LEU I 3 55 ? 31.774 100.065 29.702 1.00 12.08 556 LEU J N 1
ATOM 4909 C CA . LEU I 3 55 ? 30.910 100.338 28.561 1.00 13.53 556 LEU J CA 1
ATOM 4910 C C . LEU I 3 55 ? 30.485 101.811 28.536 1.00 14.99 556 LEU J C 1
ATOM 4911 O O . LEU I 3 55 ? 30.517 102.441 27.479 1.00 13.87 556 LEU J O 1
ATOM 4916 N N . SER I 3 56 ? 30.103 102.365 29.686 1.00 15.75 557 SER J N 1
ATOM 4917 C CA . SER I 3 56 ? 29.672 103.769 29.738 1.00 18.59 557 SER J CA 1
ATOM 4918 C C . SER I 3 56 ? 30.827 104.750 29.660 1.00 17.84 557 SER J C 1
ATOM 4919 O O . SER I 3 56 ? 30.783 105.712 28.900 1.00 18.00 557 SER J O 1
ATOM 4922 N N . LEU I 3 57 ? 31.865 104.500 30.448 1.00 16.96 558 LEU J N 1
ATOM 4923 C CA . LEU I 3 57 ? 33.013 105.410 30.503 1.00 16.39 558 LEU J CA 1
ATOM 4924 C C . LEU I 3 57 ? 33.742 105.648 29.188 1.00 17.04 558 LEU J C 1
ATOM 4925 O O . LEU I 3 57 ? 34.007 106.789 28.808 1.00 16.98 558 LEU J O 1
ATOM 4930 N N . HIS I 3 58 ? 34.070 104.568 28.496 1.00 16.75 559 HIS J N 1
ATOM 4931 C CA . HIS I 3 58 ? 34.816 104.662 27.264 1.00 17.68 559 HIS J CA 1
ATOM 4932 C C . HIS I 3 58 ? 33.963 104.926 26.035 1.00 18.90 559 HIS J C 1
ATOM 4933 O O . HIS I 3 58 ? 33.013 104.190 25.751 1.00 16.96 559 HIS J O 1
ATOM 4940 N N . LYS I 3 59 ? 34.325 105.986 25.320 1.00 18.87 560 LYS J N 1
ATOM 4941 C CA . LYS I 3 59 ? 33.623 106.407 24.111 1.00 23.48 560 LYS J CA 1
ATOM 4942 C C . LYS I 3 59 ? 33.700 105.363 23.002 1.00 23.53 560 LYS J C 1
ATOM 4943 O O . LYS I 3 59 ? 32.864 105.357 22.097 1.00 24.02 560 LYS J O 1
ATOM 4949 N N . CYS I 3 60 ? 34.700 104.489 23.051 1.00 23.13 561 CYS J N 1
ATOM 4950 C CA . CYS I 3 60 ? 34.809 103.465 22.016 1.00 23.18 561 CYS J CA 1
ATOM 4951 C C . CYS I 3 60 ? 33.637 102.480 22.060 1.00 22.01 561 CYS J C 1
ATOM 4952 O O . CYS I 3 60 ? 33.380 101.775 21.082 1.00 24.02 561 CYS J O 1
ATOM 4955 N N . PHE I 3 61 ? 32.923 102.429 23.182 1.00 18.17 562 PHE J N 1
ATOM 4956 C CA . PHE I 3 61 ? 31.774 101.527 23.283 1.00 18.44 562 PHE J CA 1
ATOM 4957 C C . PHE I 3 61 ? 30.504 102.345 23.126 1.00 18.98 562 PHE J C 1
ATOM 4958 O O . PHE I 3 61 ? 30.175 103.200 23.955 1.00 17.00 562 PHE J O 1
ATOM 4966 N N . VAL I 3 62 ? 29.783 102.077 22.049 1.00 18.15 563 VAL J N 1
ATOM 4967 C CA . VAL I 3 62 ? 28.573 102.836 21.759 1.00 19.68 563 VAL J CA 1
ATOM 4968 C C . VAL I 3 62 ? 27.320 101.996 21.855 1.00 17.57 563 VAL J C 1
ATOM 4969 O O . VAL I 3 62 ? 27.218 100.951 21.219 1.00 17.24 563 VAL J O 1
ATOM 4973 N N . ARG I 3 63 ? 26.381 102.463 22.667 1.00 16.10 564 ARG J N 1
ATOM 4974 C CA . ARG I 3 63 ? 25.104 101.800 22.862 1.00 17.40 564 ARG J CA 1
ATOM 4975 C C . ARG I 3 63 ? 24.210 102.131 21.666 1.00 18.38 564 ARG J C 1
ATOM 4976 O O . ARG I 3 63 ? 24.013 103.308 21.334 1.00 16.06 564 ARG J O 1
ATOM 4984 N N . VAL I 3 64 ? 23.680 101.094 21.025 1.00 16.65 565 VAL J N 1
ATOM 4985 C CA . VAL I 3 64 ? 22.810 101.267 19.861 1.00 16.30 565 VAL J CA 1
ATOM 4986 C C . VAL I 3 64 ? 21.452 100.697 20.206 1.00 17.04 565 VAL J C 1
ATOM 4987 O O . VAL I 3 64 ? 21.267 99.484 20.316 1.00 17.26 565 VAL J O 1
ATOM 4991 N N . GLU I 3 65 ? 20.499 101.589 20.402 1.00 15.72 566 GLU J N 1
ATOM 4992 C CA . GLU I 3 65 ? 19.159 101.187 20.753 1.00 17.73 566 GLU J CA 1
ATOM 4993 C C . GLU I 3 65 ? 18.490 100.559 19.535 1.00 18.29 566 GLU J C 1
ATOM 4994 O O . GLU I 3 65 ? 18.740 100.980 18.404 1.00 16.63 566 GLU J O 1
ATOM 5000 N N . ASN I 3 66 ? 17.674 99.534 19.768 1.00 19.76 567 ASN J N 1
ATOM 5001 C CA . ASN I 3 66 ? 16.951 98.882 18.682 1.00 23.31 567 ASN J CA 1
ATOM 5002 C C . ASN I 3 66 ? 15.554 98.483 19.146 1.00 24.61 567 ASN J C 1
ATOM 5003 O O . ASN I 3 66 ? 15.175 98.751 20.288 1.00 23.15 567 ASN J O 1
ATOM 5008 N N . VAL I 3 67 ? 14.781 97.847 18.270 1.00 28.40 568 VAL J N 1
ATOM 5009 C CA . VAL I 3 67 ? 13.419 97.459 18.632 1.00 32.16 568 VAL J CA 1
ATOM 5010 C C . VAL I 3 67 ? 13.305 96.630 19.909 1.00 33.34 568 VAL J C 1
ATOM 5011 O O . VAL I 3 67 ? 12.409 96.865 20.716 1.00 35.58 568 VAL J O 1
ATOM 5015 N N . LYS I 3 68 ? 14.214 95.680 20.108 1.00 35.71 569 LYS J N 1
ATOM 5016 C CA . LYS I 3 68 ? 14.159 94.827 21.294 1.00 36.73 569 LYS J CA 1
ATOM 5017 C C . LYS I 3 68 ? 15.015 95.246 22.483 1.00 35.86 569 LYS J C 1
ATOM 5018 O O . LYS I 3 68 ? 15.275 94.442 23.381 1.00 37.45 569 LYS J O 1
ATOM 5024 N N . GLY I 3 69 ? 15.446 96.501 22.505 1.00 32.72 570 GLY J N 1
ATOM 5025 C CA . GLY I 3 69 ? 16.260 96.969 23.613 1.00 27.86 570 GLY J CA 1
ATOM 5026 C C . GLY I 3 69 ? 17.470 97.745 23.139 1.00 26.63 570 GLY J C 1
ATOM 5027 O O . GLY I 3 69 ? 17.329 98.806 22.534 1.00 26.84 570 GLY J O 1
ATOM 5028 N N . ALA I 3 70 ? 18.662 97.224 23.414 1.00 21.39 571 ALA J N 1
ATOM 5029 C CA . ALA I 3 70 ? 19.886 97.893 22.997 1.00 20.51 571 ALA J CA 1
ATOM 5030 C C . ALA I 3 70 ? 21.060 96.941 22.955 1.00 20.20 571 ALA J C 1
ATOM 5031 O O . ALA I 3 70 ? 21.130 95.990 23.731 1.00 22.17 571 ALA J O 1
ATOM 5033 N N . VAL I 3 71 ? 21.984 97.203 22.043 1.00 19.05 572 VAL J N 1
ATOM 5034 C CA . VAL I 3 71 ? 23.169 96.377 21.907 1.00 18.76 572 VAL J CA 1
ATOM 5035 C C . VAL I 3 71 ? 24.353 97.303 22.031 1.00 18.73 572 VAL J C 1
ATOM 5036 O O . VAL I 3 71 ? 24.239 98.511 21.791 1.00 18.42 572 VAL J O 1
ATOM 5040 N N . TRP I 3 72 ? 25.485 96.733 22.410 1.00 16.92 573 TRP J N 1
ATOM 5041 C CA . TRP I 3 72 ? 26.711 97.489 22.524 1.00 16.90 573 TRP J CA 1
ATOM 5042 C C . TRP I 3 72 ? 27.545 97.175 21.290 1.00 17.40 573 TRP J C 1
ATOM 5043 O O . TRP I 3 72 ? 27.576 96.027 20.830 1.00 18.35 573 TRP J O 1
ATOM 5054 N N . THR I 3 73 ? 28.203 98.200 20.753 1.00 15.25 574 THR J N 1
ATOM 5055 C CA . THR I 3 73 ? 29.045 98.072 19.573 1.00 17.41 574 THR J CA 1
ATOM 5056 C C . THR I 3 73 ? 30.370 98.749 19.857 1.00 17.72 574 THR J C 1
ATOM 5057 O O . THR I 3 73 ? 30.495 99.476 20.850 1.00 17.78 574 THR J O 1
ATOM 5061 N N . VAL I 3 74 ? 31.345 98.545 18.978 1.00 18.59 575 VAL J N 1
ATOM 5062 C CA . VAL I 3 74 ? 32.665 99.140 19.154 1.00 22.39 575 VAL J CA 1
ATOM 5063 C C . VAL I 3 74 ? 33.073 100.140 18.073 1.00 25.85 575 VAL J C 1
ATOM 5064 O O . VAL I 3 74 ? 33.043 99.830 16.879 1.00 26.52 575 VAL J O 1
ATOM 5068 N N . ASP I 3 75 ? 33.451 101.345 18.492 1.00 26.38 576 ASP J N 1
ATOM 5069 C CA . ASP I 3 75 ? 33.916 102.351 17.543 1.00 28.59 576 ASP J CA 1
ATOM 5070 C C . ASP I 3 75 ? 35.416 102.092 17.478 1.00 30.21 576 ASP J C 1
ATOM 5071 O O . ASP I 3 75 ? 36.185 102.621 18.284 1.00 29.97 576 ASP J O 1
ATOM 5076 N N . GLU I 3 76 ? 35.816 101.252 16.525 1.00 32.90 577 GLU J N 1
ATOM 5077 C CA . GLU I 3 76 ? 37.212 100.864 16.351 1.00 36.20 577 GLU J CA 1
ATOM 5078 C C . GLU I 3 76 ? 38.186 102.036 16.258 1.00 38.25 577 GLU J C 1
ATOM 5079 O O . GLU I 3 76 ? 39.255 102.004 16.870 1.00 39.46 577 GLU J O 1
ATOM 5085 N N . VAL I 3 77 ? 37.827 103.064 15.493 1.00 39.57 578 VAL J N 1
ATOM 5086 C CA . VAL I 3 77 ? 38.696 104.228 15.357 1.00 41.53 578 VAL J CA 1
ATOM 5087 C C . VAL I 3 77 ? 38.956 104.814 16.734 1.00 41.86 578 VAL J C 1
ATOM 5088 O O . VAL I 3 77 ? 40.081 105.189 17.066 1.00 42.36 578 VAL J O 1
ATOM 5092 N N . GLU I 3 78 ? 37.898 104.888 17.532 1.00 42.28 579 GLU J N 1
ATOM 5093 C CA . GLU I 3 78 ? 37.995 105.427 18.877 1.00 42.30 579 GLU J CA 1
ATOM 5094 C C . GLU I 3 78 ? 38.846 104.488 19.731 1.00 42.64 579 GLU J C 1
ATOM 5095 O O . GLU I 3 78 ? 39.750 104.929 20.437 1.00 42.13 579 GLU J O 1
ATOM 5101 N N . TYR I 3 79 ? 38.566 103.190 19.655 1.00 43.31 580 TYR J N 1
ATOM 5102 C CA . TYR I 3 79 ? 39.321 102.212 20.431 1.00 45.06 580 TYR J CA 1
ATOM 5103 C C . TYR I 3 79 ? 40.819 102.363 20.165 1.00 47.68 580 TYR J C 1
ATOM 5104 O O . TYR I 3 79 ? 41.633 102.275 21.082 1.00 46.61 580 TYR J O 1
ATOM 5113 N N . GLN I 3 80 ? 41.174 102.601 18.907 1.00 51.41 581 GLN J N 1
ATOM 5114 C CA . GLN I 3 80 ? 42.574 102.750 18.525 1.00 55.66 581 GLN J CA 1
ATOM 5115 C C . GLN I 3 80 ? 43.265 103.969 19.124 1.00 57.96 581 GLN J C 1
ATOM 5116 O O . GLN I 3 80 ? 44.485 103.971 19.284 1.00 58.50 581 GLN J O 1
ATOM 5122 N N . LYS I 3 81 ? 42.497 105.004 19.447 1.00 61.69 582 LYS J N 1
ATOM 5123 C CA . LYS I 3 81 ? 43.072 106.204 20.045 1.00 65.19 582 LYS J CA 1
ATOM 5124 C C . LYS I 3 81 ? 43.442 105.902 21.494 1.00 67.90 582 LYS J C 1
ATOM 5125 O O . LYS I 3 81 ? 42.703 105.212 22.201 1.00 67.82 582 LYS J O 1
ATOM 5131 N N . ARG I 3 82 ? 44.587 106.427 21.925 1.00 71.24 583 ARG J N 1
ATOM 5132 C CA . ARG I 3 82 ? 45.102 106.204 23.273 1.00 75.02 583 ARG J CA 1
ATOM 5133 C C . ARG I 3 82 ? 45.807 104.854 23.329 1.00 76.35 583 ARG J C 1
ATOM 5134 O O . ARG I 3 82 ? 46.508 104.544 24.292 1.00 77.41 583 ARG J O 1
ATOM 5142 N N . ARG I 3 83 ? 45.612 104.056 22.284 1.00 77.64 584 ARG J N 1
ATOM 5143 C CA . ARG I 3 83 ? 46.247 102.749 22.176 1.00 78.53 584 ARG J CA 1
ATOM 5144 C C . ARG I 3 83 ? 47.183 102.759 20.970 1.00 78.91 584 ARG J C 1
ATOM 5145 O O . ARG I 3 83 ? 46.943 101.975 20.026 1.00 79.32 584 ARG J O 1
ATOM 5153 N N . ILE J 3 1 ? 43.426 94.989 40.250 1.00 18.01 502 ILE K N 1
ATOM 5154 C CA . ILE J 3 1 ? 44.172 94.243 41.316 1.00 18.99 502 ILE K CA 1
ATOM 5155 C C . ILE J 3 1 ? 44.670 92.935 40.710 1.00 20.61 502 ILE K C 1
ATOM 5156 O O . ILE J 3 1 ? 43.920 92.236 40.029 1.00 20.63 502 ILE K O 1
ATOM 5161 N N . VAL J 3 2 ? 45.941 92.624 40.955 1.00 20.23 503 VAL K N 1
ATOM 5162 C CA . VAL J 3 2 ? 46.572 91.419 40.422 1.00 23.51 503 VAL K CA 1
ATOM 5163 C C . VAL J 3 2 ? 47.056 90.526 41.566 1.00 21.58 503 VAL K C 1
ATOM 5164 O O . VAL J 3 2 ? 47.566 91.027 42.563 1.00 20.50 503 VAL K O 1
ATOM 5168 N N . ARG J 3 3 ? 46.891 89.215 41.440 1.00 21.92 504 ARG K N 1
ATOM 5169 C CA . ARG J 3 3 ? 47.377 88.337 42.497 1.00 22.33 504 ARG K CA 1
ATOM 5170 C C . ARG J 3 3 ? 48.872 88.154 42.263 1.00 19.70 504 ARG K C 1
ATOM 5171 O O . ARG J 3 3 ? 49.332 88.151 41.126 1.00 18.41 504 ARG K O 1
ATOM 5179 N N . PRO J 3 4 ? 49.652 88.009 43.341 1.00 19.86 505 PRO K N 1
ATOM 5180 C CA . PRO J 3 4 ? 51.099 87.830 43.187 1.00 18.67 505 PRO K CA 1
ATOM 5181 C C . PRO J 3 4 ? 51.374 86.584 42.358 1.00 19.16 505 PRO K C 1
ATOM 5182 O O . PRO J 3 4 ? 50.680 85.578 42.506 1.00 18.27 505 PRO K O 1
ATOM 5186 N N . PRO J 3 5 ? 52.392 86.626 41.486 1.00 19.65 506 PRO K N 1
ATOM 5187 C CA . PRO J 3 5 ? 52.711 85.460 40.661 1.00 19.82 506 PRO K CA 1
ATOM 5188 C C . PRO J 3 5 ? 53.550 84.434 41.419 1.00 20.65 506 PRO K C 1
ATOM 5189 O O . PRO J 3 5 ? 54.666 84.119 41.007 1.00 20.02 506 PRO K O 1
ATOM 5193 N N . PHE J 3 6 ? 53.020 83.937 42.531 1.00 17.97 507 PHE K N 1
ATOM 5194 C CA . PHE J 3 6 ? 53.720 82.931 43.331 1.00 18.31 507 PHE K CA 1
ATOM 5195 C C . PHE J 3 6 ? 52.674 81.981 43.891 1.00 17.29 507 PHE K C 1
ATOM 5196 O O . PHE J 3 6 ? 51.513 82.360 44.044 1.00 17.00 507 PHE K O 1
ATOM 5204 N N . THR J 3 7 ? 53.074 80.752 44.190 1.00 14.99 508 THR K N 1
ATOM 5205 C CA . THR J 3 7 ? 52.122 79.788 44.740 1.00 15.89 508 THR K CA 1
ATOM 5206 C C . THR J 3 7 ? 51.850 80.117 46.200 1.00 14.21 508 THR K C 1
ATOM 5207 O O . THR J 3 7 ? 52.591 80.868 46.826 1.00 12.04 508 THR K O 1
ATOM 5211 N N . TYR J 3 8 ? 50.781 79.551 46.744 1.00 11.88 509 TYR K N 1
ATOM 5212 C CA . TYR J 3 8 ? 50.466 79.782 48.145 1.00 14.08 509 TYR K CA 1
ATOM 5213 C C . TYR J 3 8 ? 51.604 79.308 49.037 1.00 13.47 509 TYR K C 1
ATOM 5214 O O . TYR J 3 8 ? 51.950 79.963 50.020 1.00 13.83 509 TYR K O 1
ATOM 5223 N N . ALA J 3 9 ? 52.184 78.166 48.691 1.00 13.75 510 ALA K N 1
ATOM 5224 C CA . ALA J 3 9 ? 53.283 77.618 49.474 1.00 14.56 510 ALA K CA 1
ATOM 5225 C C . ALA J 3 9 ? 54.445 78.608 49.466 1.00 15.87 510 ALA K C 1
ATOM 5226 O O . ALA J 3 9 ? 55.035 78.894 50.503 1.00 15.47 510 ALA K O 1
ATOM 5228 N N . THR J 3 10 ? 54.757 79.160 48.298 1.00 13.08 511 THR K N 1
ATOM 5229 C CA . THR J 3 10 ? 55.857 80.103 48.217 1.00 15.74 511 THR K CA 1
ATOM 5230 C C . THR J 3 10 ? 55.620 81.363 49.068 1.00 15.65 511 THR K C 1
ATOM 5231 O O . THR J 3 10 ? 56.534 81.833 49.752 1.00 16.78 511 THR K O 1
ATOM 5235 N N . LEU J 3 11 ? 54.398 81.895 49.040 1.00 14.62 512 LEU K N 1
ATOM 5236 C CA . LEU J 3 11 ? 54.046 83.091 49.821 1.00 15.73 512 LEU K CA 1
ATOM 5237 C C . LEU J 3 11 ? 54.033 82.829 51.324 1.00 15.63 512 LEU K C 1
ATOM 5238 O O . LEU J 3 11 ? 54.433 83.678 52.126 1.00 14.77 512 LEU K O 1
ATOM 5243 N N . ILE J 3 12 ? 53.546 81.658 51.709 1.00 15.03 513 ILE K N 1
ATOM 5244 C CA . ILE J 3 12 ? 53.500 81.311 53.118 1.00 15.46 513 ILE K CA 1
ATOM 5245 C C . ILE J 3 12 ? 54.935 81.190 53.634 1.00 16.17 513 ILE K C 1
ATOM 5246 O O . ILE J 3 12 ? 55.268 81.711 54.704 1.00 15.13 513 ILE K O 1
ATOM 5251 N N . ARG J 3 13 ? 55.781 80.514 52.869 1.00 16.68 514 ARG K N 1
ATOM 5252 C CA . ARG J 3 13 ? 57.177 80.366 53.264 1.00 19.76 514 ARG K CA 1
ATOM 5253 C C . ARG J 3 13 ? 57.797 81.751 53.426 1.00 20.20 514 ARG K C 1
ATOM 5254 O O . ARG J 3 13 ? 58.545 82.010 54.373 1.00 19.27 514 ARG K O 1
ATOM 5262 N N . GLN J 3 14 ? 57.473 82.642 52.496 1.00 19.04 515 GLN K N 1
ATOM 5263 C CA . GLN J 3 14 ? 57.998 84.001 52.527 1.00 20.13 515 GLN K CA 1
ATOM 5264 C C . GLN J 3 14 ? 57.611 84.721 53.809 1.00 19.61 515 GLN K C 1
ATOM 5265 O O . GLN J 3 14 ? 58.459 85.358 54.448 1.00 18.97 515 GLN K O 1
ATOM 5271 N N . ALA J 3 15 ? 56.334 84.627 54.184 1.00 17.96 516 ALA K N 1
ATOM 5272 C CA . ALA J 3 15 ? 55.839 85.270 55.400 1.00 18.81 516 ALA K CA 1
ATOM 5273 C C . ALA J 3 15 ? 56.648 84.785 56.599 1.00 21.03 516 ALA K C 1
ATOM 5274 O O . ALA J 3 15 ? 57.157 85.582 57.391 1.00 21.49 516 ALA K O 1
ATOM 5276 N N . ILE J 3 16 ? 56.756 83.469 56.732 1.00 19.93 517 ILE K N 1
ATOM 5277 C CA . ILE J 3 16 ? 57.497 82.882 57.840 1.00 20.51 517 ILE K CA 1
ATOM 5278 C C . ILE J 3 16 ? 58.991 83.236 57.816 1.00 22.19 517 ILE K C 1
ATOM 5279 O O . ILE J 3 16 ? 59.562 83.602 58.842 1.00 23.11 517 ILE K O 1
ATOM 5284 N N . MET J 3 17 ? 59.623 83.131 56.652 1.00 22.70 518 MET K N 1
ATOM 5285 C CA . MET J 3 17 ? 61.043 83.436 56.538 1.00 25.75 518 MET K CA 1
ATOM 5286 C C . MET J 3 17 ? 61.372 84.891 56.884 1.00 26.25 518 MET K C 1
ATOM 5287 O O . MET J 3 17 ? 62.500 85.196 57.281 1.00 26.97 518 MET K O 1
ATOM 5292 N N . GLU J 3 18 ? 60.396 85.784 56.745 1.00 24.90 519 GLU K N 1
ATOM 5293 C CA . GLU J 3 18 ? 60.615 87.200 57.044 1.00 25.41 519 GLU K CA 1
ATOM 5294 C C . GLU J 3 18 ? 60.418 87.517 58.520 1.00 25.92 519 GLU K C 1
ATOM 5295 O O . GLU J 3 18 ? 60.845 88.569 58.992 1.00 25.45 519 GLU K O 1
ATOM 5301 N N . SER J 3 19 ? 59.767 86.617 59.250 1.00 24.19 520 SER K N 1
ATOM 5302 C CA . SER J 3 19 ? 59.524 86.842 60.669 1.00 25.01 520 SER K CA 1
ATOM 5303 C C . SER J 3 19 ? 60.845 86.764 61.436 1.00 24.83 520 SER K C 1
ATOM 5304 O O . SER J 3 19 ? 61.771 86.065 61.025 1.00 23.56 520 SER K O 1
ATOM 5307 N N . SER J 3 20 ? 60.926 87.479 62.551 1.00 26.43 521 SER K N 1
ATOM 5308 C CA . SER J 3 20 ? 62.152 87.506 63.349 1.00 29.58 521 SER K CA 1
ATOM 5309 C C . SER J 3 20 ? 62.608 86.153 63.915 1.00 29.08 521 SER K C 1
ATOM 5310 O O . SER J 3 20 ? 63.806 85.898 64.027 1.00 30.26 521 SER K O 1
ATOM 5313 N N . ASP J 3 21 ? 61.660 85.286 64.259 1.00 27.83 522 ASP K N 1
ATOM 5314 C CA . ASP J 3 21 ? 61.991 83.977 64.828 1.00 26.88 522 ASP K CA 1
ATOM 5315 C C . ASP J 3 21 ? 61.621 82.826 63.892 1.00 26.13 522 ASP K C 1
ATOM 5316 O O . ASP J 3 21 ? 61.545 81.674 64.318 1.00 25.41 522 ASP K O 1
ATOM 5321 N N . ARG J 3 22 ? 61.396 83.144 62.623 1.00 24.83 523 ARG K N 1
ATOM 5322 C CA . ARG J 3 22 ? 61.022 82.137 61.634 1.00 24.22 523 ARG K CA 1
ATOM 5323 C C . ARG J 3 22 ? 59.852 81.287 62.113 1.00 21.90 523 ARG K C 1
ATOM 5324 O O . ARG J 3 22 ? 59.889 80.059 62.036 1.00 21.81 523 ARG K O 1
ATOM 5332 N N . GLN J 3 23 ? 58.812 81.956 62.592 1.00 20.09 524 GLN K N 1
ATOM 5333 C CA . GLN J 3 23 ? 57.614 81.292 63.080 1.00 19.74 524 GLN K CA 1
ATOM 5334 C C . GLN J 3 23 ? 56.494 82.327 63.123 1.00 19.81 524 GLN K C 1
ATOM 5335 O O . GLN J 3 23 ? 56.725 83.498 63.450 1.00 20.31 524 GLN K O 1
ATOM 5341 N N . LEU J 3 24 ? 55.285 81.896 62.796 1.00 17.36 525 LEU K N 1
ATOM 5342 C CA . LEU J 3 24 ? 54.126 82.782 62.817 1.00 16.91 525 LEU K CA 1
ATOM 5343 C C . LEU J 3 24 ? 52.879 81.987 63.134 1.00 16.73 525 LEU K C 1
ATOM 5344 O O . LEU J 3 24 ? 52.744 80.836 62.716 1.00 16.57 525 LEU K O 1
ATOM 5349 N N . THR J 3 25 ? 51.967 82.599 63.879 1.00 15.39 526 THR K N 1
ATOM 5350 C CA . THR J 3 25 ? 50.705 81.956 64.187 1.00 16.43 526 THR K CA 1
ATOM 5351 C C . THR J 3 25 ? 49.889 82.076 62.905 1.00 17.07 526 THR K C 1
ATOM 5352 O O . THR J 3 25 ? 50.253 82.843 61.996 1.00 12.71 526 THR K O 1
ATOM 5356 N N . LEU J 3 26 ? 48.780 81.349 62.829 1.00 15.93 527 LEU K N 1
ATOM 5357 C CA . LEU J 3 26 ? 47.926 81.428 61.637 1.00 16.76 527 LEU K CA 1
ATOM 5358 C C . LEU J 3 26 ? 47.425 82.860 61.409 1.00 16.46 527 LEU K C 1
ATOM 5359 O O . LEU J 3 26 ? 47.446 83.356 60.286 1.00 13.29 527 LEU K O 1
ATOM 5364 N N . ASN J 3 27 ? 46.974 83.529 62.467 1.00 16.16 528 ASN K N 1
ATOM 5365 C CA . ASN J 3 27 ? 46.468 84.892 62.309 1.00 16.89 528 ASN K CA 1
ATOM 5366 C C . ASN J 3 27 ? 47.542 85.860 61.832 1.00 17.39 528 ASN K C 1
ATOM 5367 O O . ASN J 3 27 ? 47.252 86.796 61.082 1.00 16.10 528 ASN K O 1
ATOM 5372 N N . GLU J 3 28 ? 48.778 85.639 62.269 1.00 17.70 529 GLU K N 1
ATOM 5373 C CA . GLU J 3 28 ? 49.901 86.474 61.859 1.00 17.51 529 GLU K CA 1
ATOM 5374 C C . GLU J 3 28 ? 50.191 86.251 60.374 1.00 17.87 529 GLU K C 1
ATOM 5375 O O . GLU J 3 28 ? 50.602 87.174 59.661 1.00 14.81 529 GLU K O 1
ATOM 5381 N N . ILE J 3 29 ? 49.984 85.024 59.901 1.00 14.02 530 ILE K N 1
ATOM 5382 C CA . ILE J 3 29 ? 50.192 84.761 58.483 1.00 12.87 530 ILE K CA 1
ATOM 5383 C C . ILE J 3 29 ? 49.102 85.481 57.671 1.00 12.30 530 ILE K C 1
ATOM 5384 O O . ILE J 3 29 ? 49.400 86.065 56.628 1.00 13.59 530 ILE K O 1
ATOM 5389 N N . TYR J 3 30 ? 47.852 85.427 58.130 1.00 12.04 531 TYR K N 1
ATOM 5390 C CA . TYR J 3 30 ? 46.767 86.142 57.440 1.00 13.37 531 TYR K CA 1
ATOM 5391 C C . TYR J 3 30 ? 47.148 87.634 57.365 1.00 14.88 531 TYR K C 1
ATOM 5392 O O . TYR J 3 30 ? 47.028 88.280 56.321 1.00 12.87 531 TYR K O 1
ATOM 5401 N N . SER J 3 31 ? 47.607 88.188 58.485 1.00 15.07 532 SER K N 1
ATOM 5402 C CA . SER J 3 31 ? 47.968 89.606 58.506 1.00 16.82 532 SER K CA 1
ATOM 5403 C C . SER J 3 31 ? 49.059 89.947 57.501 1.00 16.53 532 SER K C 1
ATOM 5404 O O . SER J 3 31 ? 49.020 91.019 56.898 1.00 18.87 532 SER K O 1
ATOM 5407 N N . TRP J 3 32 ? 50.027 89.049 57.314 1.00 15.83 533 TRP K N 1
ATOM 5408 C CA . TRP J 3 32 ? 51.103 89.287 56.349 1.00 14.82 533 TRP K CA 1
ATOM 5409 C C . TRP J 3 32 ? 50.528 89.352 54.931 1.00 16.73 533 TRP K C 1
ATOM 5410 O O . TRP J 3 32 ? 50.945 90.183 54.121 1.00 15.69 533 TRP K O 1
ATOM 5421 N N . PHE J 3 33 ? 49.590 88.458 54.630 1.00 15.94 534 PHE K N 1
ATOM 5422 C CA . PHE J 3 33 ? 48.953 88.428 53.308 1.00 15.16 534 PHE K CA 1
ATOM 5423 C C . PHE J 3 33 ? 48.182 89.728 53.025 1.00 16.44 534 PHE K C 1
ATOM 5424 O O . PHE J 3 33 ? 48.338 90.330 51.959 1.00 16.50 534 PHE K O 1
ATOM 5432 N N . THR J 3 34 ? 47.373 90.173 53.979 1.00 16.42 535 THR K N 1
ATOM 5433 C CA . THR J 3 34 ? 46.568 91.381 53.760 1.00 18.79 535 THR K CA 1
ATOM 5434 C C . THR J 3 34 ? 47.399 92.660 53.707 1.00 19.81 535 THR K C 1
ATOM 5435 O O . THR J 3 34 ? 47.115 93.572 52.913 1.00 18.60 535 THR K O 1
ATOM 5439 N N . ARG J 3 35 ? 48.431 92.727 54.537 1.00 20.38 536 ARG K N 1
ATOM 5440 C CA . ARG J 3 35 ? 49.302 93.899 54.583 1.00 21.22 536 ARG K CA 1
ATOM 5441 C C . ARG J 3 35 ? 50.136 94.015 53.313 1.00 20.93 536 ARG K C 1
ATOM 5442 O O . ARG J 3 35 ? 50.388 95.111 52.803 1.00 19.84 536 ARG K O 1
ATOM 5450 N N . THR J 3 36 ? 50.535 92.868 52.781 1.00 18.08 537 THR K N 1
ATOM 5451 C CA . THR J 3 36 ? 51.414 92.838 51.629 1.00 17.41 537 THR K CA 1
ATOM 5452 C C . THR J 3 36 ? 50.808 92.994 50.246 1.00 18.92 537 THR K C 1
ATOM 5453 O O . THR J 3 36 ? 51.423 93.619 49.387 1.00 17.91 537 THR K O 1
ATOM 5457 N N . PHE J 3 37 ? 49.623 92.436 50.013 1.00 16.80 538 PHE K N 1
ATOM 5458 C CA . PHE J 3 37 ? 49.013 92.546 48.683 1.00 17.06 538 PHE K CA 1
ATOM 5459 C C . PHE J 3 37 ? 47.542 92.921 48.689 1.00 14.53 538 PHE K C 1
ATOM 5460 O O . PHE J 3 37 ? 46.754 92.378 49.463 1.00 15.60 538 PHE K O 1
ATOM 5468 N N . ALA J 3 38 ? 47.168 93.827 47.788 1.00 13.76 539 ALA K N 1
ATOM 5469 C CA . ALA J 3 38 ? 45.781 94.270 47.668 1.00 13.14 539 ALA K CA 1
ATOM 5470 C C . ALA J 3 38 ? 44.869 93.076 47.393 1.00 11.31 539 ALA K C 1
ATOM 5471 O O . ALA J 3 38 ? 43.731 93.040 47.850 1.00 12.52 539 ALA K O 1
ATOM 5473 N N . TYR J 3 39 ? 45.374 92.113 46.631 1.00 13.11 540 TYR K N 1
ATOM 5474 C CA . TYR J 3 39 ? 44.599 90.921 46.282 1.00 14.29 540 TYR K CA 1
ATOM 5475 C C . TYR J 3 39 ? 43.992 90.255 47.507 1.00 13.41 540 TYR K C 1
ATOM 5476 O O . TYR J 3 39 ? 42.850 89.771 47.463 1.00 12.47 540 TYR K O 1
ATOM 5485 N N . PHE J 3 40 ? 44.736 90.231 48.612 1.00 14.04 541 PHE K N 1
ATOM 5486 C CA . PHE J 3 40 ? 44.224 89.584 49.817 1.00 14.61 541 PHE K CA 1
ATOM 5487 C C . PHE J 3 40 ? 43.379 90.449 50.747 1.00 17.82 541 PHE K C 1
ATOM 5488 O O . PHE J 3 40 ? 43.102 90.069 51.891 1.00 17.99 541 PHE K O 1
ATOM 5496 N N . ARG J 3 41 ? 42.951 91.608 50.263 1.00 18.59 542 ARG K N 1
ATOM 5497 C CA . ARG J 3 41 ? 42.097 92.456 51.074 1.00 19.27 542 ARG K CA 1
ATOM 5498 C C . ARG J 3 41 ? 40.626 92.267 50.707 1.00 20.37 542 ARG K C 1
ATOM 5499 O O . ARG J 3 41 ? 39.804 93.138 50.952 1.00 19.96 542 ARG K O 1
ATOM 5507 N N . ARG J 3 42 ? 40.305 91.125 50.104 1.00 18.28 543 ARG K N 1
ATOM 5508 C CA . ARG J 3 42 ? 38.923 90.805 49.754 1.00 17.60 543 ARG K CA 1
ATOM 5509 C C . ARG J 3 42 ? 38.781 89.299 49.599 1.00 18.19 543 ARG K C 1
ATOM 5510 O O . ARG J 3 42 ? 39.782 88.595 49.436 1.00 18.66 543 ARG K O 1
ATOM 5518 N N . ASN J 3 43 ? 37.542 88.817 49.647 1.00 18.56 544 ASN K N 1
ATOM 5519 C CA . ASN J 3 43 ? 37.250 87.395 49.510 1.00 19.14 544 ASN K CA 1
ATOM 5520 C C . ASN J 3 43 ? 38.056 86.548 50.506 1.00 19.64 544 ASN K C 1
ATOM 5521 O O . ASN J 3 43 ? 38.615 85.513 50.158 1.00 18.81 544 ASN K O 1
ATOM 5526 N N . ALA J 3 44 ? 38.090 86.992 51.757 1.00 18.21 545 ALA K N 1
ATOM 5527 C CA . ALA J 3 44 ? 38.836 86.276 52.789 1.00 20.26 545 ALA K CA 1
ATOM 5528 C C . ALA J 3 44 ? 38.424 84.809 52.907 1.00 21.20 545 ALA K C 1
ATOM 5529 O O . ALA J 3 44 ? 39.265 83.944 53.131 1.00 19.81 545 ALA K O 1
ATOM 5531 N N . ALA J 3 45 ? 37.134 84.526 52.754 1.00 23.44 546 ALA K N 1
ATOM 5532 C CA . ALA J 3 45 ? 36.652 83.153 52.866 1.00 24.24 546 ALA K CA 1
ATOM 5533 C C . ALA J 3 45 ? 37.438 82.216 51.950 1.00 24.92 546 ALA K C 1
ATOM 5534 O O . ALA J 3 45 ? 37.754 81.082 52.320 1.00 23.96 546 ALA K O 1
ATOM 5536 N N . THR J 3 46 ? 37.753 82.696 50.753 1.00 21.29 547 THR K N 1
ATOM 5537 C CA . THR J 3 46 ? 38.503 81.907 49.793 1.00 20.82 547 THR K CA 1
ATOM 5538 C C . THR J 3 46 ? 39.994 81.776 50.086 1.00 18.17 547 THR K C 1
ATOM 5539 O O . THR J 3 46 ? 40.502 80.667 50.210 1.00 14.72 547 THR K O 1
ATOM 5543 N N . TRP J 3 47 ? 40.710 82.895 50.189 1.00 15.16 548 TRP K N 1
ATOM 5544 C CA . TRP J 3 47 ? 42.138 82.764 50.398 1.00 14.02 548 TRP K CA 1
ATOM 5545 C C . TRP J 3 47 ? 42.582 82.269 51.781 1.00 12.65 548 TRP K C 1
ATOM 5546 O O . TRP J 3 47 ? 43.633 81.637 51.889 1.00 13.72 548 TRP K O 1
ATOM 5557 N N . LYS J 3 48 ? 41.810 82.549 52.830 1.00 12.92 549 LYS K N 1
ATOM 5558 C CA . LYS J 3 48 ? 42.193 82.055 54.160 1.00 12.83 549 LYS K CA 1
ATOM 5559 C C . LYS J 3 48 ? 42.045 80.544 54.186 1.00 14.64 549 LYS K C 1
ATOM 5560 O O . LYS J 3 48 ? 42.823 79.844 54.839 1.00 13.56 549 LYS K O 1
ATOM 5566 N N . ASN J 3 49 ? 41.047 80.051 53.461 1.00 12.92 550 ASN K N 1
ATOM 5567 C CA . ASN J 3 49 ? 40.815 78.615 53.349 1.00 14.64 550 ASN K CA 1
ATOM 5568 C C . ASN J 3 49 ? 42.031 78.038 52.611 1.00 14.02 550 ASN K C 1
ATOM 5569 O O . ASN J 3 49 ? 42.575 76.992 52.992 1.00 14.98 550 ASN K O 1
ATOM 5574 N N . ALA J 3 50 ? 42.481 78.737 51.568 1.00 14.33 551 ALA K N 1
ATOM 5575 C CA . ALA J 3 50 ? 43.645 78.297 50.800 1.00 13.56 551 ALA K CA 1
ATOM 5576 C C . ALA J 3 50 ? 44.879 78.205 51.682 1.00 14.36 551 ALA K C 1
ATOM 5577 O O . ALA J 3 50 ? 45.654 77.257 51.585 1.00 13.32 551 ALA K O 1
ATOM 5579 N N . VAL J 3 51 ? 45.084 79.216 52.517 1.00 11.33 552 VAL K N 1
ATOM 5580 C CA . VAL J 3 51 ? 46.243 79.228 53.398 1.00 12.20 552 VAL K CA 1
ATOM 5581 C C . VAL J 3 51 ? 46.185 78.065 54.383 1.00 11.30 552 VAL K C 1
ATOM 5582 O O . VAL J 3 51 ? 47.171 77.347 54.555 1.00 12.58 552 VAL K O 1
ATOM 5586 N N . ARG J 3 52 ? 45.039 77.864 55.023 1.00 11.12 553 ARG K N 1
ATOM 5587 C CA . ARG J 3 52 ? 44.931 76.761 55.986 1.00 11.67 553 ARG K CA 1
ATOM 5588 C C . ARG J 3 52 ? 45.150 75.421 55.288 1.00 11.62 553 ARG K C 1
ATOM 5589 O O . ARG J 3 52 ? 45.818 74.531 55.817 1.00 11.00 553 ARG K O 1
ATOM 5597 N N . HIS J 3 53 ? 44.561 75.284 54.107 1.00 10.84 554 HIS K N 1
ATOM 5598 C CA . HIS J 3 53 ? 44.695 74.062 53.323 1.00 12.58 554 HIS K CA 1
ATOM 5599 C C . HIS J 3 53 ? 46.160 73.798 52.998 1.00 12.02 554 HIS K C 1
ATOM 5600 O O . HIS J 3 53 ? 46.656 72.680 53.163 1.00 10.43 554 HIS K O 1
ATOM 5607 N N . ASN J 3 54 ? 46.863 74.828 52.533 1.00 9.71 555 ASN K N 1
ATOM 5608 C CA . ASN J 3 54 ? 48.267 74.651 52.197 1.00 11.14 555 ASN K CA 1
ATOM 5609 C C . ASN J 3 54 ? 49.129 74.302 53.420 1.00 11.62 555 ASN K C 1
ATOM 5610 O O . ASN J 3 54 ? 50.024 73.442 53.354 1.00 11.14 555 ASN K O 1
ATOM 5615 N N . LEU J 3 55 ? 48.858 74.967 54.538 1.00 13.03 556 LEU K N 1
ATOM 5616 C CA . LEU J 3 55 ? 49.618 74.690 55.753 1.00 13.12 556 LEU K CA 1
ATOM 5617 C C . LEU J 3 55 ? 49.495 73.216 56.151 1.00 15.10 556 LEU K C 1
ATOM 5618 O O . LEU J 3 55 ? 50.498 72.586 56.459 1.00 12.87 556 LEU K O 1
ATOM 5623 N N . SER J 3 56 ? 48.285 72.660 56.137 1.00 15.89 557 SER K N 1
ATOM 5624 C CA . SER J 3 56 ? 48.121 71.250 56.512 1.00 18.56 557 SER K CA 1
ATOM 5625 C C . SER J 3 56 ? 48.618 70.269 55.458 1.00 17.78 557 SER K C 1
ATOM 5626 O O . SER J 3 56 ? 49.361 69.344 55.770 1.00 19.32 557 SER K O 1
ATOM 5629 N N . LEU J 3 57 ? 48.213 70.480 54.207 1.00 16.39 558 LEU K N 1
ATOM 5630 C CA . LEU J 3 57 ? 48.578 69.566 53.117 1.00 15.23 558 LEU K CA 1
ATOM 5631 C C . LEU J 3 57 ? 50.065 69.333 52.896 1.00 15.98 558 LEU K C 1
ATOM 5632 O O . LEU J 3 57 ? 50.522 68.192 52.801 1.00 15.52 558 LEU K O 1
ATOM 5637 N N . HIS J 3 58 ? 50.819 70.416 52.799 1.00 15.66 559 HIS K N 1
ATOM 5638 C CA . HIS J 3 58 ? 52.237 70.333 52.544 1.00 17.66 559 HIS K CA 1
ATOM 5639 C C . HIS J 3 58 ? 53.063 70.077 53.793 1.00 19.24 559 HIS K C 1
ATOM 5640 O O . HIS J 3 58 ? 52.986 70.823 54.766 1.00 17.44 559 HIS K O 1
ATOM 5647 N N . LYS J 3 59 ? 53.859 69.013 53.736 1.00 19.91 560 LYS K N 1
ATOM 5648 C CA . LYS J 3 59 ? 54.714 68.604 54.849 1.00 24.24 560 LYS K CA 1
ATOM 5649 C C . LYS J 3 59 ? 55.782 69.649 55.178 1.00 23.53 560 LYS K C 1
ATOM 5650 O O . LYS J 3 59 ? 56.303 69.674 56.292 1.00 24.64 560 LYS K O 1
ATOM 5656 N N . CYS J 3 60 ? 56.111 70.512 54.221 1.00 23.44 561 CYS K N 1
ATOM 5657 C CA . CYS J 3 60 ? 57.110 71.541 54.483 1.00 22.69 561 CYS K CA 1
ATOM 5658 C C . CYS J 3 60 ? 56.655 72.549 55.544 1.00 21.25 561 CYS K C 1
ATOM 5659 O O . CYS J 3 60 ? 57.477 73.293 56.082 1.00 22.73 561 CYS K O 1
ATOM 5662 N N . PHE J 3 61 ? 55.356 72.589 55.838 1.00 18.95 562 PHE K N 1
ATOM 5663 C CA . PHE J 3 61 ? 54.855 73.502 56.870 1.00 18.82 562 PHE K CA 1
ATOM 5664 C C . PHE J 3 61 ? 54.545 72.681 58.105 1.00 19.31 562 PHE K C 1
ATOM 5665 O O . PHE J 3 61 ? 53.659 71.821 58.116 1.00 16.40 562 PHE K O 1
ATOM 5673 N N . VAL J 3 62 ? 55.283 72.965 59.163 1.00 17.80 563 VAL K N 1
ATOM 5674 C CA . VAL J 3 62 ? 55.144 72.203 60.396 1.00 19.44 563 VAL K CA 1
ATOM 5675 C C . VAL J 3 62 ? 54.609 73.034 61.536 1.00 17.53 563 VAL K C 1
ATOM 5676 O O . VAL J 3 62 ? 55.178 74.069 61.877 1.00 18.01 563 VAL K O 1
ATOM 5680 N N . ARG J 3 63 ? 53.496 72.582 62.101 1.00 16.27 564 ARG K N 1
ATOM 5681 C CA . ARG J 3 63 ? 52.867 73.251 63.229 1.00 17.76 564 ARG K CA 1
ATOM 5682 C C . ARG J 3 63 ? 53.682 72.909 64.468 1.00 17.97 564 ARG K C 1
ATOM 5683 O O . ARG J 3 63 ? 53.948 71.732 64.729 1.00 17.72 564 ARG K O 1
ATOM 5691 N N . VAL J 3 64 ? 54.090 73.931 65.215 1.00 17.63 565 VAL K N 1
ATOM 5692 C CA . VAL J 3 64 ? 54.870 73.733 66.438 1.00 16.63 565 VAL K CA 1
ATOM 5693 C C . VAL J 3 64 ? 54.053 74.298 67.576 1.00 17.63 565 VAL K C 1
ATOM 5694 O O . VAL J 3 64 ? 53.855 75.513 67.693 1.00 16.70 565 VAL K O 1
ATOM 5698 N N . GLU J 3 65 ? 53.555 73.405 68.413 1.00 16.56 566 GLU K N 1
ATOM 5699 C CA . GLU J 3 65 ? 52.730 73.812 69.519 1.00 18.48 566 GLU K CA 1
ATOM 5700 C C . GLU J 3 65 ? 53.628 74.454 70.559 1.00 18.78 566 GLU K C 1
ATOM 5701 O O . GLU J 3 65 ? 54.784 74.065 70.704 1.00 16.93 566 GLU K O 1
ATOM 5707 N N . ASN J 3 66 ? 53.108 75.459 71.253 1.00 20.15 567 ASN K N 1
ATOM 5708 C CA . ASN J 3 66 ? 53.879 76.112 72.303 1.00 23.98 567 ASN K CA 1
ATOM 5709 C C . ASN J 3 66 ? 52.952 76.537 73.429 1.00 25.08 567 ASN K C 1
ATOM 5710 O O . ASN J 3 66 ? 51.743 76.325 73.361 1.00 24.78 567 ASN K O 1
ATOM 5715 N N . VAL J 3 67 ? 53.511 77.132 74.472 1.00 29.15 568 VAL K N 1
ATOM 5716 C CA . VAL J 3 67 ? 52.698 77.546 75.610 1.00 32.70 568 VAL K CA 1
ATOM 5717 C C . VAL J 3 67 ? 51.490 78.421 75.259 1.00 33.98 568 VAL K C 1
ATOM 5718 O O . VAL J 3 67 ? 50.404 78.216 75.793 1.00 36.16 568 VAL K O 1
ATOM 5722 N N . LYS J 3 68 ? 51.667 79.377 74.353 1.00 36.44 569 LYS K N 1
ATOM 5723 C CA . LYS J 3 68 ? 50.577 80.282 73.989 1.00 38.00 569 LYS K CA 1
ATOM 5724 C C . LYS J 3 68 ? 49.625 79.784 72.905 1.00 37.16 569 LYS K C 1
ATOM 5725 O O . LYS J 3 68 ? 48.633 80.445 72.595 1.00 37.98 569 LYS K O 1
ATOM 5731 N N . GLY J 3 69 ? 49.918 78.622 72.333 1.00 33.79 570 GLY K N 1
ATOM 5732 C CA . GLY J 3 69 ? 49.068 78.083 71.285 1.00 29.89 570 GLY K CA 1
ATOM 5733 C C . GLY J 3 69 ? 49.907 77.292 70.304 1.00 27.55 570 GLY K C 1
ATOM 5734 O O . GLY J 3 69 ? 50.371 76.202 70.629 1.00 27.34 570 GLY K O 1
ATOM 5735 N N . ALA J 3 70 ? 50.106 77.831 69.106 1.00 23.59 571 ALA K N 1
ATOM 5736 C CA . ALA J 3 70 ? 50.916 77.150 68.101 1.00 21.82 571 ALA K CA 1
ATOM 5737 C C . ALA J 3 70 ? 51.357 78.096 66.999 1.00 20.37 571 ALA K C 1
ATOM 5738 O O . ALA J 3 70 ? 50.642 79.028 66.636 1.00 21.78 571 ALA K O 1
ATOM 5740 N N . VAL J 3 71 ? 52.549 77.853 66.479 1.00 18.57 572 VAL K N 1
ATOM 5741 C CA . VAL J 3 71 ? 53.099 78.669 65.411 1.00 18.29 572 VAL K CA 1
ATOM 5742 C C . VAL J 3 71 ? 53.363 77.735 64.254 1.00 18.43 572 VAL K C 1
ATOM 5743 O O . VAL J 3 71 ? 53.475 76.516 64.436 1.00 18.39 572 VAL K O 1
ATOM 5747 N N . TRP J 3 72 ? 53.451 78.309 63.062 1.00 16.52 573 TRP K N 1
ATOM 5748 C CA . TRP J 3 72 ? 53.756 77.541 61.883 1.00 15.42 573 TRP K CA 1
ATOM 5749 C C . TRP J 3 72 ? 55.206 77.833 61.540 1.00 15.96 573 TRP K C 1
ATOM 5750 O O . TRP J 3 72 ? 55.677 78.972 61.687 1.00 18.42 573 TRP K O 1
ATOM 5761 N N . THR J 3 73 ? 55.915 76.802 61.098 1.00 15.08 574 THR K N 1
ATOM 5762 C CA . THR J 3 73 ? 57.315 76.922 60.726 1.00 17.17 574 THR K CA 1
ATOM 5763 C C . THR J 3 73 ? 57.510 76.248 59.383 1.00 17.87 574 THR K C 1
ATOM 5764 O O . THR J 3 73 ? 56.612 75.550 58.897 1.00 18.54 574 THR K O 1
ATOM 5768 N N . VAL J 3 74 ? 58.689 76.426 58.801 1.00 18.61 575 VAL K N 1
ATOM 5769 C CA . VAL J 3 74 ? 58.992 75.837 57.505 1.00 23.03 575 VAL K CA 1
ATOM 5770 C C . VAL J 3 74 ? 60.165 74.865 57.535 1.00 26.35 575 VAL K C 1
ATOM 5771 O O . VAL J 3 74 ? 61.246 75.193 58.028 1.00 25.91 575 VAL K O 1
ATOM 5775 N N . ASP J 3 75 ? 59.948 73.667 57.005 1.00 26.88 576 ASP K N 1
ATOM 5776 C CA . ASP J 3 75 ? 61.019 72.678 56.911 1.00 29.85 576 ASP K CA 1
ATOM 5777 C C . ASP J 3 75 ? 61.613 72.932 55.526 1.00 31.06 576 ASP K C 1
ATOM 5778 O O . ASP J 3 75 ? 61.125 72.409 54.524 1.00 30.18 576 ASP K O 1
ATOM 5783 N N . GLU J 3 76 ? 62.656 73.760 55.485 1.00 34.22 577 GLU K N 1
ATOM 5784 C CA . GLU J 3 76 ? 63.317 74.144 54.240 1.00 37.59 577 GLU K CA 1
ATOM 5785 C C . GLU J 3 76 ? 63.747 72.967 53.368 1.00 40.24 577 GLU K C 1
ATOM 5786 O O . GLU J 3 76 ? 63.555 72.990 52.150 1.00 40.36 577 GLU K O 1
ATOM 5792 N N . VAL J 3 77 ? 64.336 71.946 53.983 1.00 43.27 578 VAL K N 1
ATOM 5793 C CA . VAL J 3 77 ? 64.768 70.770 53.236 1.00 46.57 578 VAL K CA 1
ATOM 5794 C C . VAL J 3 77 ? 63.577 70.207 52.473 1.00 48.71 578 VAL K C 1
ATOM 5795 O O . VAL J 3 77 ? 63.678 69.868 51.294 1.00 49.17 578 VAL K O 1
ATOM 5799 N N . GLU J 3 78 ? 62.445 70.120 53.162 1.00 51.46 579 GLU K N 1
ATOM 5800 C CA . GLU J 3 78 ? 61.221 69.599 52.575 1.00 53.47 579 GLU K CA 1
ATOM 5801 C C . GLU J 3 78 ? 60.715 70.524 51.470 1.00 54.46 579 GLU K C 1
ATOM 5802 O O . GLU J 3 78 ? 60.377 70.069 50.378 1.00 54.57 579 GLU K O 1
ATOM 5808 N N . TYR J 3 79 ? 60.669 71.823 51.750 1.00 55.72 580 TYR K N 1
ATOM 5809 C CA . TYR J 3 79 ? 60.202 72.793 50.763 1.00 58.29 580 TYR K CA 1
ATOM 5810 C C . TYR J 3 79 ? 60.990 72.651 49.462 1.00 62.02 580 TYR K C 1
ATOM 5811 O O . TYR J 3 79 ? 60.433 72.775 48.373 1.00 61.39 580 TYR K O 1
ATOM 5820 N N . GLN J 3 80 ? 62.287 72.382 49.585 1.00 67.00 581 GLN K N 1
ATOM 5821 C CA . GLN J 3 80 ? 63.151 72.235 48.419 1.00 72.64 581 GLN K CA 1
ATOM 5822 C C . GLN J 3 80 ? 62.841 71.016 47.558 1.00 76.37 581 GLN K C 1
ATOM 5823 O O . GLN J 3 80 ? 63.121 71.015 46.360 1.00 76.91 581 GLN K O 1
ATOM 5829 N N . LYS J 3 81 ? 62.275 69.976 48.160 1.00 81.33 582 LYS K N 1
ATOM 5830 C CA . LYS J 3 81 ? 61.927 68.782 47.401 1.00 86.39 582 LYS K CA 1
ATOM 5831 C C . LYS J 3 81 ? 60.697 69.095 46.557 1.00 89.71 582 LYS K C 1
ATOM 5832 O O . LYS J 3 81 ? 59.793 69.801 47.008 1.00 89.91 582 LYS K O 1
ATOM 5838 N N . ARG J 3 82 ? 60.671 68.570 45.335 1.00 93.67 583 ARG K N 1
ATOM 5839 C CA . ARG J 3 82 ? 59.574 68.808 44.400 1.00 97.88 583 ARG K CA 1
ATOM 5840 C C . ARG J 3 82 ? 59.711 70.192 43.778 1.00 99.05 583 ARG K C 1
ATOM 5841 O O . ARG J 3 82 ? 58.904 70.591 42.938 1.00 99.94 583 ARG K O 1
ATOM 5849 N N . ARG J 3 83 ? 60.743 70.919 44.197 1.00 100.20 584 ARG K N 1
ATOM 5850 C CA . ARG J 3 83 ? 61.008 72.257 43.683 1.00 100.79 584 ARG K CA 1
ATOM 5851 C C . ARG J 3 83 ? 62.467 72.370 43.253 1.00 101.15 584 ARG K C 1
ATOM 5852 O O . ARG J 3 83 ? 63.195 71.362 43.381 1.00 101.39 584 ARG K O 1
#

InterPro domains:
  IPR001766 Fork head domain [PF00250] (504-582)
  IPR001766 Fork head domain [PR00053] (504-517)
  IPR001766 Fork head domain [PR00053] (525-542)
  IPR001766 Fork head domain [PR00053] (548-565)
  IPR001766 Fork head domain [PS50039] (504-577)
  IPR001766 Fork head domain [SM00339] (502-583)
  IPR030456 Fork head domain conserved site 2 [PS00658] (548-554)
  IPR032354 FOXP, coiled-coil domain [PF16159] (342-410)
  IPR036388 Winged helix-like DNA-binding domain superfamily [G3DSA:1.10.10.10] (502-594)
  IPR036390 Winged helix DNA-binding domain superfamily [SSF46785] (503-587)
  IPR047412 Forkhead box protein P1/P2, forkhead domain [cd20065] (503-584)
  IPR050998 Forkhead box protein P [PTHR45796] (186-715)

Foldseek 3Di:
DPDPDDVVVLLQVQQVVDDVSDDDVVSSVVSVVVVVVVPPDDPVVVVVVVVVCCVPQPQWAWDQDDPDIDIDGNVVSCVVVD/DDDVVVLLQVQLVVDPVSDDDPVSSVVSVVVVVVVCVVCVPPVVVVVVCCCVPQPQWDWADDDPDIDIDGNVVSVVVVD/DDDVVVLLQVQLVPDPVSDDDPVSSVVSVVVVVVVCVVCVPPVVVVVVCCCVPQPQWDWADDDPGIDIDGNVVSVVVVD/DDDPDDVVVLLQVQLCVDDVSDDDVVSSVVSVVVVVVVVPDDPVVVVVVVVVCLVPQPQWDWDQDPPGIDIDGNVVSVVVD/DDDDPDDLLVLLQVQQVPDPVSKAALVSSLVCVVVPDVVSPDPVVPVSVVNVCCLVVQPQWDWAADPVGIIIHGNVVSVPPVD/DDDDPDDLLVLLQVQQVPDPVSKAALVSSLVCRVVPDVVSPDPVVPVSVVNVCCLPPQPQWDWAADDVGIIIHGNVVSVPPVD

CATH classification: 1.10.10.10

Solvent-accessible surface area: 31082 Å² total; per-residue (Å²): 175,224,77,21,7,40,34,15,32,0,0,56,38,2,2,56,97,22,117,104,138,63,19,46,54,110,86,0,31,50,22,0,72,151,6,16,66,48,5,219,99,89,49,79,58,7,67,83,17,0,114,103,17,8,92,75,43,122,6,8,56,147,58,135,67,136,180,60,45,19,44,34,18,53,66,112,60,22,99,160,145,164,116,16,67,20,15,46,0,0,84,37,2,0,53,102,26,96,117,153,59,18,38,61,104,75,0,32,43,14,0,72,106,0,14,36,24,4,211,162,30,60,100,68,20,91,95,18,0,100,111,17,5,94,104,33,157,6,7,66,135,65,131,66,142,187,56,17,14,36,26,28,61,67,116,47,14,99,161,177,148,116,11,70,22,17,53,0,0,62,35,0,2,53,97,34,106,106,155,55,20,35,58,104,77,0,34,61,30,0,73,123,0,13,33,25,5,208,161,31,60,102,69,20,101,99,19,0,135,110,18,6,93,105,48,159,3,8,66,138,61,129,72,141,188,58,20,16,36,22,21,58,65,130,39,7,93,146,86,191,166,135,71,21,7,34,34,7,34,0,0,66,38,2,0,41,102,24,115,110,136,67,16,40,53,110,78,0,34,48,21,0,73,150,3,17,66,47,5,222,98,88,49,77,59,7,68,84,16,0,114,100,16,7,92,70,68,110,8,8,69,151,61,140,54,150,174,48,44,7,30,31,23,58,56,115,29,39,117,153,180,97,117,67,10,112,122,88,36,3,39,8,0,48,71,2,0,70,106,23,115,100,114,70,25,50,53,101,81,0,24,45,17,0,44,160,58,49,39,60,3,134,113,75,41,92,96,5,62,83,22,0,107,101,16,2,90,69,55,113,3,9,67,128,66,125,64,153,194,37,23,10,34,29,8,56,49,106,52,19,85,124,238,134,100,117,67,11,117,121,88,36,4,39,9,0,57,80,1,0,70,104,23,118,104,112,68,24,49,52,99,83,0,22,47,17,0,45,161,56,51,40,60,3,135,111,74,41,92,96,6,62,83,22,0,107,102,17,2,89,73,56,104,4,9,65,129,63,125,66,159,205,36,23,10,36,29,9,55,49,106,54,15,87,123,226,134

Sequence (487 aa):
VRPPFTYATLIRQAIMESSDRQLTLNEIYSWFTRTFAYFRRNAATWKNAVRHNLSLHKCFVRVENVKGAVWTVDEVEYQKRRPFTYATLIRQAIMESSDRQLTLNEIYSWFTRTFAYFRRNAATWKNAVRHNLSLHKCFVRVENVKGAVWTVDEVEYQKRRPFTYATLIRQAIMESSDRQLTLNEIYSWFTRTFAYFRRNAATWKNAVRHNLSLHKCFVRVENVKGAVWTVDEVEYQKRRVRPPFTYATLIRQAIMESSDRQLTLNEIYSWFTRTFAYFRRNAATWKNAVRHNLSLHKCFVRVENVKGAVWTVDEVEYQKRIVRPPFTYATLIRQAIMESSDRQLTLNEIYSWFTRTFAYFRRNAATWKNAVRHNLSLHKCFVRVENVKGAVWTVDEVEYQKRRIVRPPFTYATLIRQAIMESSDRQLTLNEIYSWFTRTFAYFRRNAATWKNAVRHNLSLHKCFVRVENVKGAVWTVDEVEYQKRR

Organism: Homo sapiens (NCBI:txid9606)